Protein AF-0000000067836775 (afdb_homodimer)

Secondary structure (DSSP, 8-state):
-HHHHHHHHHHHHHHHHHHHHHS-HHHHTTHHHHHHHHHHHHHHHHHHHHHTT---HHHHHHHHHHHHHHHHHHHHHHHHTTSS-HHHHHHHHHHHHHHHHHHHHHHHSSS-GGGS--SHHHHHHHH-HHHHHHHHHHHHHHHHHHHHHHHHHHHTHHHHHHHHHHHHHHHHHHHHHHHHHHHHHHHHHHHHHHH-GGGG----------------HHHHHHHHHHHHGGG--/-HHHHHHHHHHHHHHHHHHHHHS-HHHHTTHHHHHHHHHHHHHHHHHHHHHTT---HHHHHHHHHHHHHHHHHHHHHHHHTTSS-HHHHHHHHHHHHHHHHHHHHHHHSSS-GGGS--SHHHHHHHH-HHHHHHHHHHHHHHHHHHHHHHHHHHHTHHHHHHHHHHHHHHHHHHHHHHHHHHHHHHHHHHHHHHH-GGGG----------------THHHHHHHHHHHGGG--

Structure (mmCIF, N/CA/C/O backbone):
data_AF-0000000067836775-model_v1
#
loop_
_entity.id
_entity.type
_entity.pdbx_description
1 polymer 'CDP-alcohol phosphatidyltransferase family protein'
#
loop_
_atom_site.group_PDB
_atom_site.id
_atom_site.type_symbol
_atom_site.label_atom_id
_atom_site.label_alt_id
_atom_site.label_comp_id
_atom_site.label_asym_id
_atom_site.label_entity_id
_atom_site.label_seq_id
_atom_site.pdbx_PDB_ins_code
_atom_site.Cartn_x
_atom_site.Cartn_y
_atom_site.Cartn_z
_atom_site.occupancy
_atom_site.B_iso_or_equiv
_atom_site.auth_seq_id
_atom_site.auth_comp_id
_atom_site.auth_asym_id
_atom_site.auth_atom_id
_atom_site.pdbx_PDB_model_num
ATOM 1 N N . MET A 1 1 ? 19.297 18 -7.945 1 62.41 1 MET A N 1
ATOM 2 C CA . MET A 1 1 ? 20.031 16.734 -7.93 1 62.41 1 MET A CA 1
ATOM 3 C C . MET A 1 1 ? 19.297 15.703 -7.078 1 62.41 1 MET A C 1
ATOM 5 O O . MET A 1 1 ? 19.078 14.57 -7.523 1 62.41 1 MET A O 1
ATOM 9 N N . ALA A 1 2 ? 18.875 16.156 -5.902 1 67 2 ALA A N 1
ATOM 10 C CA . ALA A 1 2 ? 18.188 15.219 -5.016 1 67 2 ALA A CA 1
ATOM 11 C C . ALA A 1 2 ? 16.938 14.672 -5.672 1 67 2 ALA A C 1
ATOM 13 O O . ALA A 1 2 ? 16.656 13.469 -5.582 1 67 2 ALA A O 1
ATOM 14 N N . ASN A 1 3 ? 16.312 15.414 -6.473 1 79.56 3 ASN A N 1
ATOM 15 C CA . ASN A 1 3 ? 15.086 14.992 -7.156 1 79.56 3 ASN A CA 1
ATOM 16 C C . ASN A 1 3 ? 15.383 13.977 -8.25 1 79.56 3 ASN A C 1
ATOM 18 O O . ASN A 1 3 ? 14.602 13.047 -8.469 1 79.56 3 ASN A O 1
ATOM 22 N N . LEU A 1 4 ? 16.531 14.156 -8.789 1 80.88 4 LEU A N 1
ATOM 23 C CA . LEU A 1 4 ? 16.906 13.25 -9.859 1 80.88 4 LEU A CA 1
ATOM 24 C C . LEU A 1 4 ? 17.25 11.867 -9.312 1 80.88 4 LEU A C 1
ATOM 26 O O . LEU A 1 4 ? 16.938 10.852 -9.938 1 80.88 4 LEU A O 1
ATOM 30 N N . ILE A 1 5 ? 17.828 11.875 -8.172 1 83.56 5 ILE A N 1
ATOM 31 C CA . ILE A 1 5 ? 18.188 10.609 -7.543 1 83.56 5 ILE A CA 1
ATOM 32 C C . ILE A 1 5 ? 16.922 9.852 -7.148 1 83.56 5 ILE A C 1
ATOM 34 O O . ILE A 1 5 ? 16.844 8.641 -7.34 1 83.56 5 ILE A O 1
ATOM 38 N N . THR A 1 6 ? 16.016 10.562 -6.652 1 86.38 6 THR A N 1
ATOM 39 C CA . THR A 1 6 ? 14.742 9.969 -6.258 1 86.38 6 THR A CA 1
ATOM 40 C C . THR A 1 6 ? 14.008 9.406 -7.473 1 86.38 6 THR A C 1
ATOM 42 O O . THR A 1 6 ? 13.477 8.297 -7.426 1 86.38 6 THR A O 1
ATOM 45 N N . LEU A 1 7 ? 14.078 10.133 -8.492 1 87.31 7 LEU A N 1
ATOM 46 C CA . LEU A 1 7 ? 13.445 9.672 -9.727 1 87.31 7 LEU A CA 1
ATOM 47 C C . LEU A 1 7 ? 14.164 8.445 -10.281 1 87.31 7 LEU A C 1
ATOM 49 O O . LEU A 1 7 ? 13.523 7.52 -10.789 1 87.31 7 LEU A O 1
ATOM 53 N N . ALA A 1 8 ? 15.398 8.461 -10.227 1 90.5 8 ALA A N 1
ATOM 54 C CA . ALA A 1 8 ? 16.188 7.328 -10.688 1 90.5 8 ALA A CA 1
ATOM 55 C C . ALA A 1 8 ? 15.844 6.066 -9.906 1 90.5 8 ALA A C 1
ATOM 57 O O . ALA A 1 8 ? 15.695 4.988 -10.484 1 90.5 8 ALA A O 1
ATOM 58 N N . ARG A 1 9 ? 15.68 6.262 -8.648 1 90.94 9 ARG A N 1
ATOM 59 C CA . ARG A 1 9 ? 15.32 5.137 -7.797 1 90.94 9 ARG A CA 1
ATOM 60 C C . ARG A 1 9 ? 13.969 4.551 -8.195 1 90.94 9 ARG A C 1
ATOM 62 O O . ARG A 1 9 ? 13.797 3.33 -8.227 1 90.94 9 ARG A O 1
ATOM 69 N N . PHE A 1 10 ? 13.156 5.422 -8.484 1 91.81 10 PHE A N 1
ATOM 70 C CA . PHE A 1 10 ? 11.82 4.996 -8.875 1 91.81 10 PHE A CA 1
ATOM 71 C C . PHE A 1 10 ? 11.859 4.223 -10.188 1 91.81 10 PHE A C 1
ATOM 73 O O . PHE A 1 10 ? 11.227 3.172 -10.32 1 91.81 10 PHE A O 1
ATOM 80 N N . CYS A 1 11 ? 12.609 4.656 -11.125 1 93.38 11 CYS A N 1
ATOM 81 C CA . CYS A 1 11 ? 12.773 3.988 -12.414 1 93.38 11 CYS A CA 1
ATOM 82 C C . CYS A 1 11 ? 13.492 2.654 -12.25 1 93.38 11 CYS A C 1
ATOM 84 O O . CYS A 1 11 ? 13.117 1.66 -12.875 1 93.38 11 CYS A O 1
ATOM 86 N N . LEU A 1 12 ? 14.5 2.645 -11.453 1 94.69 12 LEU A N 1
ATOM 87 C CA . LEU A 1 12 ? 15.258 1.425 -11.203 1 94.69 12 LEU A CA 1
ATOM 88 C C . LEU A 1 12 ? 14.375 0.355 -10.57 1 94.69 12 LEU A C 1
ATOM 90 O O . LEU A 1 12 ? 14.57 -0.838 -10.812 1 94.69 12 LEU A O 1
ATOM 94 N N . LEU A 1 13 ? 13.414 0.81 -9.758 1 94.44 13 LEU A N 1
ATOM 95 C CA . LEU A 1 13 ? 12.469 -0.129 -9.164 1 94.44 13 LEU A CA 1
ATOM 96 C C . LEU A 1 13 ? 11.727 -0.91 -10.242 1 94.44 13 LEU A C 1
ATOM 98 O O . LEU A 1 13 ? 11.641 -2.137 -10.172 1 94.44 13 LEU A O 1
ATOM 102 N N . PHE A 1 14 ? 11.219 -0.276 -11.25 1 94.31 14 PHE A N 1
ATOM 103 C CA . PHE A 1 14 ? 10.453 -0.933 -12.305 1 94.31 14 PHE A CA 1
ATOM 104 C C . PHE A 1 14 ? 11.359 -1.802 -13.164 1 94.31 14 PHE A C 1
ATOM 106 O O . PHE A 1 14 ? 10.938 -2.84 -13.672 1 94.31 14 PHE A O 1
ATOM 113 N N . LEU A 1 15 ? 12.602 -1.351 -13.289 1 94.12 15 LEU A N 1
ATOM 114 C CA . LEU A 1 15 ? 13.578 -2.207 -13.953 1 94.12 15 LEU A CA 1
ATOM 115 C C . LEU A 1 15 ? 13.789 -3.5 -13.172 1 94.12 15 LEU A C 1
ATOM 117 O O . LEU A 1 15 ? 13.789 -4.59 -13.758 1 94.12 15 LEU A O 1
ATOM 121 N N . LEU A 1 16 ? 13.969 -3.348 -11.953 1 95.5 16 LEU A N 1
ATOM 122 C CA . LEU A 1 16 ? 14.141 -4.512 -11.086 1 95.5 16 LEU A CA 1
ATOM 123 C C . LEU A 1 16 ? 12.953 -5.453 -11.195 1 95.5 16 LEU A C 1
ATOM 125 O O . LEU A 1 16 ? 13.125 -6.672 -11.273 1 95.5 16 LEU A O 1
ATOM 129 N N . ILE A 1 17 ? 11.789 -4.898 -11.211 1 94.31 17 ILE A N 1
ATOM 130 C CA . ILE A 1 17 ? 10.562 -5.684 -11.312 1 94.31 17 ILE A CA 1
ATOM 131 C C . ILE A 1 17 ? 10.547 -6.441 -12.641 1 94.31 17 ILE A C 1
ATOM 133 O O . ILE A 1 17 ? 10.258 -7.641 -12.672 1 94.31 17 ILE A O 1
ATOM 137 N N . GLY A 1 18 ? 10.836 -5.766 -13.695 1 94.06 18 GLY A N 1
ATOM 138 C CA . GLY A 1 18 ? 10.898 -6.418 -15 1 94.06 18 GLY A CA 1
ATOM 139 C C . GLY A 1 18 ? 11.891 -7.562 -15.039 1 94.06 18 GLY A C 1
ATOM 140 O O . GLY A 1 18 ? 11.594 -8.625 -15.594 1 94.06 18 GLY A O 1
ATOM 141 N N . MET A 1 19 ? 13 -7.336 -14.43 1 94.38 19 MET A N 1
ATOM 142 C CA . MET A 1 19 ? 14.031 -8.367 -14.398 1 94.38 19 MET A CA 1
ATOM 143 C C . MET A 1 19 ? 13.609 -9.539 -13.531 1 94.38 19 MET A C 1
ATOM 145 O O . MET A 1 19 ? 13.797 -10.695 -13.906 1 94.38 19 MET A O 1
ATOM 149 N N . ALA A 1 20 ? 13.047 -9.281 -12.477 1 93.31 20 ALA A N 1
ATOM 150 C CA . ALA A 1 20 ? 12.648 -10.328 -11.539 1 93.31 20 ALA A CA 1
ATOM 151 C C . ALA A 1 20 ? 11.578 -11.227 -12.141 1 93.31 20 ALA A C 1
ATOM 153 O O . ALA A 1 20 ? 11.531 -12.43 -11.852 1 93.31 20 ALA A O 1
ATOM 154 N N . TYR A 1 21 ? 10.734 -10.672 -12.961 1 92.94 21 TYR A N 1
ATOM 155 C CA . TYR A 1 21 ? 9.641 -11.445 -13.539 1 92.94 21 TYR A CA 1
ATOM 156 C C . TYR A 1 21 ? 10.086 -12.164 -14.805 1 92.94 21 TYR A C 1
ATOM 158 O O . TYR A 1 21 ? 9.68 -13.305 -15.055 1 92.94 21 TYR A O 1
ATOM 166 N N . ARG A 1 22 ? 10.875 -11.57 -15.648 1 91.31 22 ARG A N 1
ATOM 167 C CA . ARG A 1 22 ? 10.984 -12.07 -17.016 1 91.31 22 ARG A CA 1
ATOM 168 C C . ARG A 1 22 ? 12.438 -12.414 -17.359 1 91.31 22 ARG A C 1
ATOM 170 O O . ARG A 1 22 ? 12.695 -13.18 -18.297 1 91.31 22 ARG A O 1
ATOM 177 N N . ALA A 1 23 ? 13.359 -11.875 -16.672 1 89.94 23 ALA A N 1
ATOM 178 C CA . ALA A 1 23 ? 14.758 -12.07 -17.047 1 89.94 23 ALA A CA 1
ATOM 179 C C . ALA A 1 23 ? 15.188 -13.516 -16.812 1 89.94 23 ALA A C 1
ATOM 181 O O . ALA A 1 23 ? 14.664 -14.188 -15.922 1 89.94 23 ALA A O 1
ATOM 182 N N . PRO A 1 24 ? 16.047 -13.961 -17.75 1 91.38 24 PRO A N 1
ATOM 183 C CA . PRO A 1 24 ? 16.594 -15.305 -17.516 1 91.38 24 PRO A CA 1
ATOM 184 C C . PRO A 1 24 ? 17.375 -15.391 -16.203 1 91.38 24 PRO A C 1
ATOM 186 O O . PRO A 1 24 ? 17.797 -14.367 -15.664 1 91.38 24 PRO A O 1
ATOM 189 N N . ALA A 1 25 ? 17.625 -16.531 -15.75 1 89.12 25 ALA A N 1
ATOM 190 C CA . ALA A 1 25 ? 18.156 -16.812 -14.422 1 89.12 25 ALA A CA 1
ATOM 191 C C . ALA A 1 25 ? 19.516 -16.141 -14.227 1 89.12 25 ALA A C 1
ATOM 193 O O . ALA A 1 25 ? 19.766 -15.531 -13.195 1 89.12 25 ALA A O 1
ATOM 194 N N . PRO A 1 26 ? 20.469 -16.219 -15.195 1 89.19 26 PRO A N 1
ATOM 195 C CA . PRO A 1 26 ? 21.766 -15.594 -14.961 1 89.19 26 PRO A CA 1
ATOM 196 C C . PRO A 1 26 ? 21.672 -14.078 -14.773 1 89.19 26 PRO A C 1
ATOM 198 O O . PRO A 1 26 ? 22.438 -13.5 -13.992 1 89.19 26 PRO A O 1
ATOM 201 N N . TRP A 1 27 ? 20.703 -13.461 -15.469 1 90.5 27 TRP A N 1
ATOM 202 C CA . TRP A 1 27 ? 20.516 -12.023 -15.352 1 90.5 27 TRP A CA 1
ATOM 203 C C . TRP A 1 27 ? 19.844 -11.664 -14.031 1 90.5 27 TRP A C 1
ATOM 205 O O . TRP A 1 27 ? 20 -10.547 -13.531 1 90.5 27 TRP A O 1
ATOM 215 N N . GLN A 1 28 ? 19.156 -12.602 -13.508 1 92.94 28 GLN A N 1
ATOM 216 C CA . GLN A 1 28 ? 18.453 -12.352 -12.258 1 92.94 28 GLN A CA 1
ATOM 217 C C . GLN A 1 28 ? 19.422 -12.273 -11.086 1 92.94 28 GLN A C 1
ATOM 219 O O . GLN A 1 28 ? 19.062 -11.812 -10 1 92.94 28 GLN A O 1
ATOM 224 N N . LEU A 1 29 ? 20.672 -12.656 -11.305 1 91.31 29 LEU A N 1
ATOM 225 C CA . LEU A 1 29 ? 21.703 -12.523 -10.266 1 91.31 29 LEU A CA 1
ATOM 226 C C . LEU A 1 29 ? 21.984 -11.055 -9.969 1 91.31 29 LEU A C 1
ATOM 228 O O . LEU A 1 29 ? 22.484 -10.719 -8.891 1 91.31 29 LEU A O 1
ATOM 232 N N . LEU A 1 30 ? 21.594 -10.219 -10.898 1 93.31 30 LEU A N 1
ATOM 233 C CA . LEU A 1 30 ? 21.828 -8.789 -10.742 1 93.31 30 LEU A CA 1
ATOM 234 C C . LEU A 1 30 ? 20.734 -8.141 -9.906 1 93.31 30 LEU A C 1
ATOM 236 O O . LEU A 1 30 ? 20.859 -6.984 -9.492 1 93.31 30 LEU A O 1
ATOM 240 N N . ASP A 1 31 ? 19.703 -8.906 -9.633 1 95.06 31 ASP A N 1
ATOM 241 C CA . ASP A 1 31 ? 18.562 -8.352 -8.898 1 95.06 31 ASP A CA 1
ATOM 242 C C . ASP A 1 31 ? 18.969 -7.992 -7.469 1 95.06 31 ASP A C 1
ATOM 244 O O . ASP A 1 31 ? 18.562 -6.949 -6.949 1 95.06 31 ASP A O 1
ATOM 248 N N . ALA A 1 32 ? 19.781 -8.875 -6.883 1 94.62 32 ALA A N 1
ATOM 249 C CA . ALA A 1 32 ? 20.203 -8.641 -5.5 1 94.62 32 ALA A CA 1
ATOM 250 C C . ALA A 1 32 ? 21.047 -7.375 -5.391 1 94.62 32 ALA A C 1
ATOM 252 O O . ALA A 1 32 ? 20.734 -6.469 -4.617 1 94.62 32 ALA A O 1
ATOM 253 N N . PRO A 1 33 ? 22.094 -7.238 -6.191 1 95.25 33 PRO A N 1
ATOM 254 C CA . PRO A 1 33 ? 22.859 -5.992 -6.121 1 95.25 33 PRO A CA 1
ATOM 255 C C . PRO A 1 33 ? 22.047 -4.77 -6.531 1 95.25 33 PRO A C 1
ATOM 257 O O . PRO A 1 33 ? 22.266 -3.674 -6.012 1 95.25 33 PRO A O 1
ATOM 260 N N . LEU A 1 34 ? 21.156 -4.941 -7.414 1 95.44 34 LEU A N 1
ATOM 261 C CA . LEU A 1 34 ? 20.328 -3.83 -7.887 1 95.44 34 LEU A CA 1
ATOM 262 C C . LEU A 1 34 ? 19.438 -3.307 -6.773 1 95.44 34 LEU A C 1
ATOM 264 O O . LEU A 1 34 ? 19.281 -2.094 -6.609 1 95.44 34 LEU A O 1
ATOM 268 N N . VAL A 1 35 ? 18.844 -4.191 -6.07 1 95.69 35 VAL A N 1
ATOM 269 C CA . VAL A 1 35 ? 17.953 -3.752 -4.992 1 95.69 35 VAL A CA 1
ATOM 270 C C . VAL A 1 35 ? 18.781 -3.045 -3.914 1 95.69 35 VAL A C 1
ATOM 272 O O . VAL A 1 35 ? 18.312 -2.062 -3.324 1 95.69 35 VAL A O 1
ATOM 275 N N . ILE A 1 36 ? 19.969 -3.541 -3.582 1 94.75 36 ILE A N 1
ATOM 276 C CA . ILE A 1 36 ? 20.859 -2.883 -2.629 1 94.75 36 ILE A CA 1
ATOM 277 C C . ILE A 1 36 ? 21.203 -1.478 -3.121 1 94.75 36 ILE A C 1
ATOM 279 O O . ILE A 1 36 ? 21.219 -0.526 -2.336 1 94.75 36 ILE A O 1
ATOM 283 N N . PHE A 1 37 ? 21.469 -1.4 -4.383 1 94.31 37 PHE A N 1
ATOM 284 C CA . PHE A 1 37 ? 21.781 -0.117 -4.996 1 94.31 37 PHE A CA 1
ATOM 285 C C . PHE A 1 37 ? 20.609 0.847 -4.879 1 94.31 37 PHE A C 1
ATOM 287 O O . PHE A 1 37 ? 20.781 2.016 -4.531 1 94.31 37 PHE A O 1
ATOM 294 N N . ILE A 1 38 ? 19.422 0.393 -5.16 1 92.69 38 ILE A N 1
ATOM 295 C CA . ILE A 1 38 ? 18.219 1.203 -5.09 1 92.69 38 ILE A CA 1
ATOM 296 C C . ILE A 1 38 ? 18.047 1.742 -3.674 1 92.69 38 ILE A C 1
ATOM 298 O O . ILE A 1 38 ? 17.766 2.932 -3.484 1 92.69 38 ILE A O 1
ATOM 302 N N . ILE A 1 39 ? 18.234 0.908 -2.664 1 89.88 39 ILE A N 1
ATOM 303 C CA . ILE A 1 39 ? 18.047 1.298 -1.271 1 89.88 39 ILE A CA 1
ATOM 304 C C . ILE A 1 39 ? 19.188 2.213 -0.83 1 89.88 39 ILE A C 1
ATOM 306 O O . ILE A 1 39 ? 18.969 3.158 -0.067 1 89.88 39 ILE A O 1
ATOM 310 N N . ALA A 1 40 ? 20.375 1.963 -1.271 1 87.75 40 ALA A N 1
ATOM 311 C CA . ALA A 1 40 ? 21.547 2.787 -0.947 1 87.75 40 ALA A CA 1
ATOM 312 C C . ALA A 1 40 ? 21.375 4.199 -1.498 1 87.75 40 ALA A C 1
ATOM 314 O O . ALA A 1 40 ? 21.844 5.168 -0.889 1 87.75 40 ALA A O 1
ATOM 315 N N . LEU A 1 41 ? 20.75 4.336 -2.65 1 85.19 41 LEU A N 1
ATOM 316 C CA . LEU A 1 41 ? 20.516 5.641 -3.254 1 85.19 41 LEU A CA 1
ATOM 317 C C . LEU A 1 41 ? 19.672 6.516 -2.33 1 85.19 41 LEU A C 1
ATOM 319 O O . LEU A 1 41 ? 19.797 7.742 -2.354 1 85.19 41 LEU A O 1
ATOM 323 N N . ASP A 1 42 ? 18.797 5.906 -1.613 1 82 42 ASP A N 1
ATOM 324 C CA . ASP A 1 42 ? 17.984 6.648 -0.657 1 82 42 ASP A CA 1
ATOM 325 C C . ASP A 1 42 ? 18.844 7.258 0.445 1 82 42 ASP A C 1
ATOM 327 O O . ASP A 1 42 ? 18.625 8.398 0.857 1 82 42 ASP A O 1
ATOM 331 N N . GLY A 1 43 ? 19.797 6.504 1.003 1 74.62 43 GLY A N 1
ATOM 332 C CA . GLY A 1 43 ? 20.703 7.02 2.01 1 74.62 43 GLY A CA 1
ATOM 333 C C . GLY A 1 43 ? 21.594 8.133 1.492 1 74.62 43 GLY A C 1
ATOM 334 O O . GLY A 1 43 ? 21.922 9.07 2.229 1 74.62 43 GLY A O 1
ATOM 335 N N . LEU A 1 44 ? 21.859 8.07 0.263 1 67.31 44 LEU A N 1
ATOM 336 C CA . LEU A 1 44 ? 22.734 9.055 -0.361 1 67.31 44 LEU A CA 1
ATOM 337 C C . LEU A 1 44 ? 22.016 10.383 -0.567 1 67.31 44 LEU A C 1
ATOM 339 O O . LEU A 1 44 ? 22.609 11.445 -0.374 1 67.31 44 LEU A O 1
ATOM 343 N N . ASP A 1 45 ? 20.797 10.203 -0.976 1 62.34 45 ASP A N 1
ATOM 344 C CA . ASP A 1 45 ? 20.047 11.43 -1.261 1 62.34 45 ASP A CA 1
ATOM 345 C C . ASP A 1 45 ? 19.844 12.25 0.008 1 62.34 45 ASP A C 1
ATOM 347 O O . ASP A 1 45 ? 19.922 13.484 -0.026 1 62.34 45 ASP A O 1
ATOM 351 N N . GLY A 1 46 ? 19.516 11.57 1.131 1 59.06 46 GLY A N 1
ATOM 352 C CA . GLY A 1 46 ? 19.438 12.297 2.387 1 59.06 46 GLY A CA 1
ATOM 353 C C . GLY A 1 46 ? 20.734 13 2.75 1 59.06 46 GLY A C 1
ATOM 354 O O . GLY A 1 46 ? 20.719 14.156 3.182 1 59.06 46 GLY A O 1
ATOM 355 N N . TYR A 1 47 ? 21.719 12.336 2.475 1 55.38 47 TYR A N 1
ATOM 356 C CA . TYR A 1 47 ? 23.047 12.883 2.777 1 55.38 47 TYR A CA 1
ATOM 357 C C . TYR A 1 47 ? 23.375 14.055 1.862 1 55.38 47 TYR A C 1
ATOM 359 O O . TYR A 1 47 ? 23.859 15.094 2.32 1 55.38 47 TYR A O 1
ATOM 367 N N . VAL A 1 48 ? 23.141 13.898 0.633 1 54.59 48 VAL A N 1
ATOM 368 C CA . VAL A 1 48 ? 23.469 14.922 -0.358 1 54.59 48 VAL A CA 1
ATOM 369 C C . VAL A 1 48 ? 22.578 16.141 -0.141 1 54.59 48 VAL A C 1
ATOM 371 O O . VAL A 1 48 ? 23.047 17.281 -0.251 1 54.59 48 VAL A O 1
ATOM 374 N N . ALA A 1 49 ? 21.328 15.93 0.153 1 57.66 49 ALA A N 1
ATOM 375 C CA . ALA A 1 49 ? 20.422 17.047 0.396 1 57.66 49 ALA A CA 1
ATOM 376 C C . ALA A 1 49 ? 20.844 17.844 1.626 1 57.66 49 ALA A C 1
ATOM 378 O O . ALA A 1 49 ? 20.766 19.078 1.631 1 57.66 49 ALA A O 1
ATOM 379 N N . ARG A 1 50 ? 21.266 17.141 2.643 1 56.75 50 ARG A N 1
ATOM 380 C CA . ARG A 1 50 ? 21.719 17.797 3.871 1 56.75 50 ARG A CA 1
ATOM 381 C C . ARG A 1 50 ? 23.016 18.562 3.643 1 56.75 50 ARG A C 1
ATOM 383 O O . ARG A 1 50 ? 23.188 19.656 4.176 1 56.75 50 ARG A O 1
ATOM 390 N N . ARG A 1 51 ? 23.703 18.016 2.898 1 55.66 51 ARG A N 1
ATOM 391 C CA . ARG A 1 51 ? 25.016 18.641 2.676 1 55.66 51 ARG A CA 1
ATOM 392 C C . ARG A 1 51 ? 24.891 19.859 1.764 1 55.66 51 ARG A C 1
ATOM 394 O O . ARG A 1 51 ? 25.625 20.844 1.939 1 55.66 51 ARG A O 1
ATOM 401 N N . ARG A 1 52 ? 24.078 19.719 0.834 1 57.09 52 ARG A N 1
ATOM 402 C CA . ARG A 1 52 ? 24 20.828 -0.115 1 57.09 52 ARG A CA 1
ATOM 403 C C . ARG A 1 52 ? 22.953 21.844 0.331 1 57.09 52 ARG A C 1
ATOM 405 O O . ARG A 1 52 ? 22.719 22.844 -0.356 1 57.09 52 ARG A O 1
ATOM 412 N N . GLY A 1 53 ? 22.531 21.734 1.498 1 55.88 53 GLY A N 1
ATOM 413 C CA . GLY A 1 53 ? 21.562 22.688 2.021 1 55.88 53 GLY A CA 1
ATOM 414 C C . GLY A 1 53 ? 20.328 22.812 1.152 1 55.88 53 GLY A C 1
ATOM 415 O O . GLY A 1 53 ? 19.641 23.828 1.188 1 55.88 53 GLY A O 1
ATOM 416 N N . GLU A 1 54 ? 20.297 22.109 0.119 1 55.44 54 GLU A N 1
ATOM 417 C CA . GLU A 1 54 ? 19.234 22.25 -0.887 1 55.44 54 GLU A CA 1
ATOM 418 C C . GLU A 1 54 ? 18.031 21.375 -0.543 1 55.44 54 GLU A C 1
ATOM 420 O O . GLU A 1 54 ? 17.406 20.781 -1.431 1 55.44 54 GLU A O 1
ATOM 425 N N . THR A 1 55 ? 17.797 21.281 0.701 1 61.22 55 THR A N 1
ATOM 426 C CA . THR A 1 55 ? 16.625 20.438 0.976 1 61.22 55 THR A CA 1
ATOM 427 C C . THR A 1 55 ? 15.336 21.188 0.638 1 61.22 55 THR A C 1
ATOM 429 O O . THR A 1 55 ? 15 22.172 1.287 1 61.22 55 THR A O 1
ATOM 432 N N . SER A 1 56 ? 14.945 21.078 -0.664 1 71 56 SER A N 1
ATOM 433 C CA . SER A 1 56 ? 13.648 21.656 -1.012 1 71 56 SER A CA 1
ATOM 434 C C . SER A 1 56 ? 12.508 20.859 -0.397 1 71 56 SER A C 1
ATOM 436 O O . SER A 1 56 ? 12.656 19.656 -0.122 1 71 56 SER A O 1
ATOM 438 N N . VAL A 1 57 ? 11.648 21.562 0.047 1 71.94 57 VAL A N 1
ATOM 439 C CA . VAL A 1 57 ? 10.445 20.938 0.603 1 71.94 57 VAL A CA 1
ATOM 440 C C . VAL A 1 57 ? 9.867 19.953 -0.396 1 71.94 57 VAL A C 1
ATOM 442 O O . VAL A 1 57 ? 9.461 18.844 -0.019 1 71.94 57 VAL A O 1
ATOM 445 N N . PHE A 1 58 ? 9.969 20.266 -1.614 1 79.44 58 PHE A N 1
ATOM 446 C CA . PHE A 1 58 ? 9.484 19.375 -2.664 1 79.44 58 PHE A CA 1
ATOM 447 C C . PHE A 1 58 ? 10.25 18.062 -2.654 1 79.44 58 PHE A C 1
ATOM 449 O O . PHE A 1 58 ? 9.641 16.984 -2.697 1 79.44 58 PHE A O 1
ATOM 456 N N . GLY A 1 59 ? 11.469 18.25 -2.639 1 78.56 59 GLY A N 1
ATOM 457 C CA . GLY A 1 59 ? 12.312 17.078 -2.678 1 78.56 59 GLY A CA 1
ATOM 458 C C . GLY A 1 59 ? 12.086 16.141 -1.501 1 78.56 59 GLY A C 1
ATOM 459 O O . GLY A 1 59 ? 12.094 14.914 -1.66 1 78.56 59 GLY A 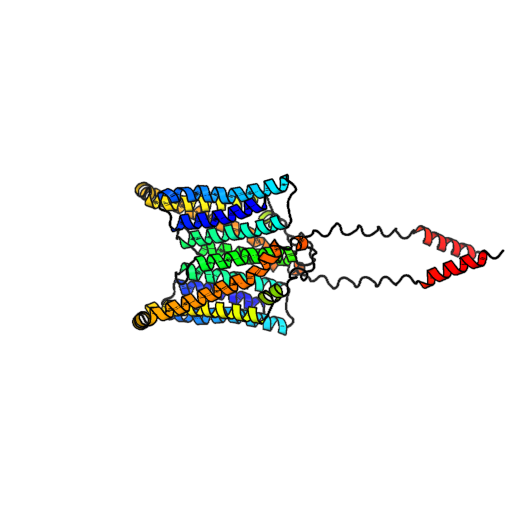O 1
ATOM 460 N N . SER A 1 60 ? 11.852 16.734 -0.47 1 80.25 60 SER A N 1
ATOM 461 C CA . SER A 1 60 ? 11.641 15.93 0.73 1 80.25 60 SER A CA 1
ATOM 462 C C . SER A 1 60 ? 10.336 15.141 0.65 1 80.25 60 SER A C 1
ATOM 464 O O . SER A 1 60 ? 10.289 13.969 1.022 1 80.25 60 SER A O 1
ATOM 466 N N . ILE A 1 61 ? 9.383 15.789 0.198 1 82.62 61 ILE A N 1
ATOM 467 C CA . ILE A 1 61 ? 8.086 15.141 0.067 1 82.62 61 ILE A CA 1
ATOM 468 C C . ILE A 1 61 ? 8.156 14.047 -1 1 82.62 61 ILE A C 1
ATOM 470 O O . ILE A 1 61 ? 7.625 12.953 -0.814 1 82.62 61 ILE A O 1
ATOM 474 N N . PHE A 1 62 ? 8.797 14.398 -2.055 1 85.44 62 PHE A N 1
ATOM 475 C CA . PHE A 1 62 ? 8.969 13.453 -3.15 1 85.44 62 PHE A CA 1
ATOM 476 C C . PHE A 1 62 ? 9.758 12.234 -2.688 1 85.44 62 PHE A C 1
ATOM 478 O O . PHE A 1 62 ? 9.422 11.102 -3.057 1 85.44 62 PHE A O 1
ATOM 485 N N . ASP A 1 63 ? 10.664 12.5 -1.903 1 85.5 63 ASP A N 1
ATOM 486 C CA . ASP A 1 63 ? 11.492 11.43 -1.363 1 85.5 63 ASP A CA 1
ATOM 487 C C . ASP A 1 63 ? 10.664 10.484 -0.495 1 85.5 63 ASP A C 1
ATOM 489 O O . ASP A 1 63 ? 10.742 9.258 -0.649 1 85.5 63 ASP A O 1
ATOM 493 N N . ILE A 1 64 ? 9.859 10.984 0.277 1 84.62 64 ILE A N 1
ATOM 494 C CA . ILE A 1 64 ? 9.023 10.188 1.174 1 84.62 64 ILE A CA 1
ATOM 495 C C . ILE A 1 64 ? 8.031 9.359 0.36 1 84.62 64 ILE A C 1
ATOM 497 O O . ILE A 1 64 ? 7.832 8.172 0.636 1 84.62 64 ILE A O 1
ATOM 501 N N . ALA A 1 65 ? 7.469 9.961 -0.593 1 88.56 65 ALA A N 1
ATOM 502 C CA . ALA A 1 65 ? 6.488 9.297 -1.443 1 88.56 65 ALA A CA 1
ATOM 503 C C . ALA A 1 65 ? 7.109 8.102 -2.164 1 88.56 65 ALA A C 1
ATOM 505 O O . ALA A 1 65 ? 6.539 7.012 -2.18 1 88.56 65 ALA A O 1
ATOM 506 N N . VAL A 1 66 ? 8.242 8.336 -2.738 1 89.94 66 VAL A N 1
ATOM 507 C CA . VAL A 1 66 ? 8.914 7.297 -3.514 1 89.94 66 VAL A CA 1
ATOM 508 C C . VAL A 1 66 ? 9.398 6.191 -2.582 1 89.94 66 VAL A C 1
ATOM 510 O O . VAL A 1 66 ? 9.328 5.008 -2.924 1 89.94 66 VAL A O 1
ATOM 513 N N . ASP A 1 67 ? 9.852 6.59 -1.424 1 88.75 67 ASP A N 1
ATOM 514 C CA . ASP A 1 67 ? 10.305 5.602 -0.451 1 88.75 67 ASP A CA 1
ATOM 515 C C . ASP A 1 67 ? 9.172 4.652 -0.066 1 88.75 67 ASP A C 1
ATOM 517 O O . ASP A 1 67 ? 9.367 3.436 -0.01 1 88.75 67 ASP A O 1
ATOM 521 N N . ARG A 1 68 ? 8.078 5.195 0.079 1 89.5 68 ARG A N 1
ATOM 522 C CA . ARG A 1 68 ? 6.918 4.391 0.448 1 89.5 68 ARG A CA 1
ATOM 523 C C . ARG A 1 68 ? 6.496 3.479 -0.701 1 89.5 68 ARG A C 1
ATOM 525 O O . ARG A 1 68 ? 6.164 2.312 -0.485 1 89.5 68 ARG A O 1
ATOM 532 N N . ALA A 1 69 ? 6.488 3.994 -1.812 1 92.31 69 ALA A N 1
ATOM 533 C CA . ALA A 1 69 ? 6.121 3.213 -2.988 1 92.31 69 ALA A CA 1
ATOM 534 C C . ALA A 1 69 ? 7.09 2.055 -3.203 1 92.31 69 ALA A C 1
ATOM 536 O O . ALA A 1 69 ? 6.668 0.917 -3.432 1 92.31 69 ALA A O 1
ATOM 537 N N . VAL A 1 70 ? 8.367 2.383 -3.115 1 93 70 VAL A N 1
ATOM 538 C CA . VAL A 1 70 ? 9.406 1.386 -3.373 1 93 70 VAL A CA 1
ATOM 539 C C . VAL A 1 70 ? 9.281 0.242 -2.369 1 93 70 VAL A C 1
ATOM 541 O O . VAL A 1 70 ? 9.273 -0.931 -2.752 1 93 70 VAL A O 1
ATOM 544 N N . GLU A 1 71 ? 9.125 0.596 -1.189 1 92.19 71 GLU A N 1
ATOM 545 C CA . GLU A 1 71 ? 9.055 -0.42 -0.144 1 92.19 71 GLU A CA 1
ATOM 546 C C . GLU A 1 71 ? 7.832 -1.315 -0.328 1 92.19 71 GLU A C 1
ATOM 548 O O . GLU A 1 71 ? 7.949 -2.543 -0.322 1 92.19 71 GLU A O 1
ATOM 553 N N . ASN A 1 72 ? 6.695 -0.741 -0.473 1 94.25 72 ASN A N 1
ATOM 554 C CA . ASN A 1 72 ? 5.461 -1.508 -0.614 1 94.25 72 ASN A CA 1
ATOM 555 C C . ASN A 1 72 ? 5.488 -2.383 -1.864 1 94.25 72 ASN A C 1
ATOM 557 O O . ASN A 1 72 ? 5.102 -3.553 -1.816 1 94.25 72 ASN A O 1
ATOM 561 N N . VAL A 1 73 ? 5.93 -1.87 -2.943 1 95.88 73 VAL A N 1
ATOM 562 C CA . VAL A 1 73 ? 5.941 -2.588 -4.215 1 95.88 73 VAL A CA 1
ATOM 563 C C . VAL A 1 73 ? 6.887 -3.785 -4.121 1 95.88 73 VAL A C 1
ATOM 565 O O . VAL A 1 73 ? 6.582 -4.863 -4.637 1 95.88 73 VAL A O 1
ATOM 568 N N . LEU A 1 74 ? 7.992 -3.555 -3.463 1 96.19 74 LEU A N 1
ATOM 569 C CA . LEU A 1 74 ? 8.945 -4.652 -3.334 1 96.19 74 LEU A CA 1
ATOM 570 C C . LEU A 1 74 ? 8.336 -5.816 -2.566 1 96.19 74 LEU A C 1
ATOM 572 O O . LEU A 1 74 ? 8.438 -6.969 -2.992 1 96.19 74 LEU A O 1
ATOM 576 N N . TRP A 1 75 ? 7.664 -5.523 -1.465 1 96.75 75 TRP A N 1
ATOM 577 C CA . TRP A 1 75 ? 7.023 -6.582 -0.693 1 96.75 75 TRP A CA 1
ATOM 578 C C . TRP A 1 75 ? 5.957 -7.289 -1.521 1 96.75 75 TRP A C 1
ATOM 580 O O . TRP A 1 75 ? 5.852 -8.516 -1.491 1 96.75 75 TRP A O 1
ATOM 590 N N . ILE A 1 76 ? 5.219 -6.582 -2.299 1 96.81 76 ILE A N 1
ATOM 591 C CA . ILE A 1 76 ? 4.129 -7.117 -3.105 1 96.81 76 ILE A CA 1
ATOM 592 C C . ILE A 1 76 ? 4.691 -8.008 -4.211 1 96.81 76 ILE A C 1
ATOM 594 O O . ILE A 1 76 ? 4.207 -9.125 -4.43 1 96.81 76 ILE A O 1
ATOM 598 N N . VAL A 1 77 ? 5.703 -7.582 -4.875 1 95.88 77 VAL A N 1
ATOM 599 C CA . VAL A 1 77 ? 6.289 -8.305 -6 1 95.88 77 VAL A CA 1
ATOM 600 C C . VAL A 1 77 ? 6.922 -9.602 -5.512 1 95.88 77 VAL A C 1
ATOM 602 O O . VAL A 1 77 ? 6.754 -10.656 -6.129 1 95.88 77 VAL A O 1
ATOM 605 N N . LEU A 1 78 ? 7.629 -9.516 -4.387 1 95.62 78 LEU A N 1
ATOM 606 C CA . LEU A 1 78 ? 8.242 -10.727 -3.834 1 95.62 78 LEU A CA 1
ATOM 607 C C . LEU A 1 78 ? 7.176 -11.734 -3.428 1 95.62 78 LEU A C 1
ATOM 609 O O . LEU A 1 78 ? 7.371 -12.945 -3.574 1 95.62 78 LEU A O 1
ATOM 613 N N . GLY A 1 79 ? 6.09 -11.234 -2.92 1 95.19 79 GLY A N 1
ATOM 614 C CA . GLY A 1 79 ? 4.965 -12.102 -2.607 1 95.19 79 GLY A CA 1
ATOM 615 C C . GLY A 1 79 ? 4.344 -12.734 -3.836 1 95.19 79 GLY A C 1
ATOM 616 O O . GLY A 1 79 ? 4.016 -13.922 -3.83 1 95.19 79 GLY A O 1
ATOM 617 N N . ASP A 1 80 ? 4.211 -11.969 -4.812 1 94.19 80 ASP A N 1
ATOM 618 C CA . ASP A 1 80 ? 3.604 -12.438 -6.051 1 94.19 80 ASP A CA 1
ATOM 619 C C . ASP A 1 80 ? 4.469 -13.508 -6.715 1 94.19 80 ASP A C 1
ATOM 621 O O . ASP A 1 80 ? 3.951 -14.422 -7.355 1 94.19 80 ASP A O 1
ATOM 625 N N . LEU A 1 81 ? 5.742 -13.383 -6.629 1 92.94 81 LEU A N 1
ATOM 626 C CA . LEU A 1 81 ? 6.68 -14.336 -7.223 1 92.94 81 LEU A CA 1
ATOM 627 C C . LEU A 1 81 ? 6.766 -15.609 -6.391 1 92.94 81 LEU A C 1
ATOM 629 O O . LEU A 1 81 ? 7.426 -16.562 -6.785 1 92.94 81 LEU A O 1
ATOM 633 N N . GLY A 1 82 ? 6.105 -15.57 -5.199 1 91.94 82 GLY A N 1
ATOM 634 C CA . GLY A 1 82 ? 6.109 -16.75 -4.344 1 91.94 82 GLY A CA 1
ATOM 635 C C . GLY A 1 82 ? 7.367 -16.875 -3.512 1 91.94 82 GLY A C 1
ATOM 636 O O . GLY A 1 82 ? 7.621 -17.938 -2.922 1 91.94 82 GLY A O 1
ATOM 637 N N . LEU A 1 83 ? 8.195 -15.852 -3.482 1 91.25 83 LEU A N 1
ATOM 638 C CA . LEU A 1 83 ? 9.453 -15.898 -2.738 1 91.25 83 LEU A CA 1
ATOM 639 C C . LEU A 1 83 ? 9.203 -15.688 -1.247 1 91.25 83 LEU A C 1
ATOM 641 O O . LEU A 1 83 ? 9.984 -16.156 -0.413 1 91.25 83 LEU A O 1
ATOM 645 N N . ILE A 1 84 ? 8.156 -14.93 -0.963 1 94.06 84 ILE A N 1
ATOM 646 C CA . ILE A 1 84 ? 7.684 -14.75 0.406 1 94.06 84 ILE A CA 1
ATOM 647 C C . ILE A 1 84 ? 6.168 -14.93 0.458 1 94.06 84 ILE A C 1
ATOM 649 O O . ILE A 1 84 ? 5.484 -14.781 -0.557 1 94.06 84 ILE A O 1
ATOM 653 N N . PRO A 1 85 ? 5.703 -15.32 1.687 1 94.75 85 PRO A N 1
ATOM 654 C CA . PRO A 1 85 ? 4.242 -15.406 1.78 1 94.75 85 PRO A CA 1
ATOM 655 C C . PRO A 1 85 ? 3.559 -14.055 1.612 1 94.75 85 PRO A C 1
ATOM 657 O O . PRO A 1 85 ? 4.059 -13.039 2.109 1 94.75 85 PRO A O 1
ATOM 660 N N . MET A 1 86 ? 2.463 -14.055 0.952 1 94.81 86 MET A N 1
ATOM 661 C CA . MET A 1 86 ? 1.751 -12.828 0.615 1 94.81 86 MET A CA 1
ATOM 662 C C . MET A 1 86 ? 1.283 -12.109 1.874 1 94.81 86 MET A C 1
ATOM 664 O O . MET A 1 86 ? 1.133 -10.883 1.875 1 94.81 86 MET A O 1
ATOM 668 N N . TRP A 1 87 ? 1.05 -12.852 2.934 1 94.5 87 TRP A N 1
ATOM 669 C CA . TRP A 1 87 ? 0.566 -12.219 4.156 1 94.5 87 TRP A CA 1
ATOM 670 C C . TRP A 1 87 ? 1.58 -11.211 4.684 1 94.5 87 TRP A C 1
ATOM 672 O O . TRP 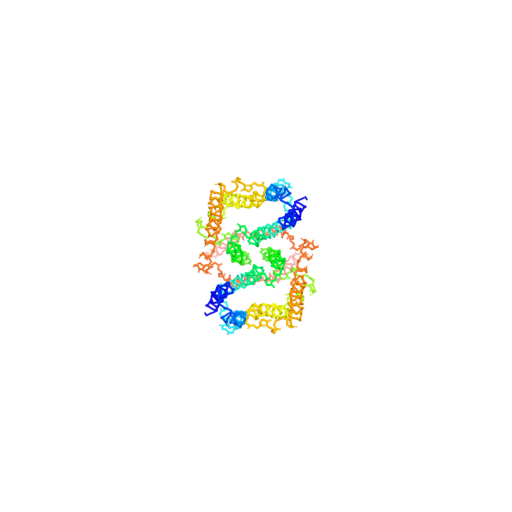A 1 87 ? 1.217 -10.266 5.391 1 94.5 87 TRP A O 1
ATOM 682 N N . VAL A 1 88 ? 2.867 -11.414 4.379 1 96.38 88 VAL A N 1
ATOM 683 C CA . VAL A 1 88 ? 3.906 -10.477 4.785 1 96.38 88 VAL A CA 1
ATOM 684 C C . VAL A 1 88 ? 3.668 -9.117 4.121 1 96.38 88 VAL A C 1
ATOM 686 O O . VAL A 1 88 ? 3.676 -8.086 4.793 1 96.38 88 VAL A O 1
ATOM 689 N N . ALA A 1 89 ? 3.459 -9.141 2.779 1 96 89 ALA A N 1
ATOM 690 C CA . ALA A 1 89 ? 3.162 -7.902 2.055 1 96 89 ALA A CA 1
ATOM 691 C C . ALA A 1 89 ? 1.922 -7.219 2.621 1 96 89 ALA A C 1
ATOM 693 O O . ALA A 1 89 ? 1.889 -5.996 2.756 1 96 89 ALA A O 1
ATOM 694 N N . ILE A 1 90 ? 0.916 -8 2.975 1 95.44 90 ILE A N 1
ATOM 695 C CA . ILE A 1 90 ? -0.337 -7.473 3.506 1 95.44 90 ILE A CA 1
ATOM 696 C C . ILE A 1 90 ? -0.08 -6.777 4.84 1 95.44 90 ILE A C 1
ATOM 698 O O . ILE A 1 90 ? -0.605 -5.691 5.094 1 95.44 90 ILE A O 1
ATOM 702 N N . VAL A 1 91 ? 0.749 -7.352 5.672 1 95.19 91 VAL A N 1
ATOM 703 C CA . VAL A 1 91 ? 1.072 -6.781 6.977 1 95.19 91 VAL A CA 1
ATOM 704 C C . VAL A 1 91 ? 1.769 -5.434 6.793 1 95.19 91 VAL A C 1
ATOM 706 O O . VAL A 1 91 ? 1.427 -4.457 7.461 1 95.19 91 VAL A O 1
ATOM 709 N N . PHE A 1 92 ? 2.693 -5.352 5.922 1 95.19 92 PHE A N 1
ATOM 710 C CA . PHE A 1 92 ? 3.457 -4.129 5.711 1 95.19 92 PHE A CA 1
ATOM 711 C C . PHE A 1 92 ? 2.574 -3.033 5.129 1 95.19 92 PHE A C 1
ATOM 713 O O . PHE A 1 92 ? 2.67 -1.872 5.527 1 95.19 92 PHE A O 1
ATOM 720 N N . VAL A 1 93 ? 1.751 -3.389 4.207 1 93.19 93 VAL A N 1
ATOM 721 C CA . VAL A 1 93 ? 0.871 -2.408 3.58 1 93.19 93 VAL A CA 1
ATOM 722 C C . VAL A 1 93 ? -0.158 -1.913 4.594 1 93.19 93 VAL A C 1
ATOM 724 O O . VAL A 1 93 ? -0.429 -0.713 4.676 1 93.19 93 VAL A O 1
ATOM 727 N N . CYS A 1 94 ? -0.716 -2.781 5.406 1 92.62 94 CYS A N 1
ATOM 728 C CA . CYS A 1 94 ? -1.669 -2.4 6.441 1 92.62 94 CYS A CA 1
ATOM 729 C C . CYS A 1 94 ? -1.017 -1.487 7.473 1 92.62 94 CYS A C 1
ATOM 731 O O . CYS A 1 94 ? -1.568 -0.441 7.82 1 92.62 94 CYS A O 1
ATOM 733 N N . ARG A 1 95 ? 0.082 -1.939 7.879 1 92.12 95 ARG A N 1
ATOM 734 C CA . ARG A 1 95 ? 0.812 -1.134 8.852 1 92.12 95 ARG A CA 1
ATOM 735 C C . ARG A 1 95 ? 1.105 0.258 8.305 1 92.12 95 ARG A C 1
ATOM 737 O O . ARG A 1 95 ? 0.917 1.259 9 1 92.12 95 ARG A O 1
ATOM 744 N N . GLY A 1 96 ? 1.555 0.297 7.121 1 89.62 96 GLY A N 1
ATOM 745 C CA . GLY A 1 96 ? 1.828 1.578 6.488 1 89.62 96 GLY A CA 1
ATOM 746 C C . GLY A 1 96 ? 0.604 2.469 6.391 1 89.62 96 GLY A C 1
ATOM 747 O O . GLY A 1 96 ? 0.662 3.652 6.727 1 89.62 96 GLY A O 1
ATOM 748 N N . ALA A 1 97 ? -0.436 1.927 5.957 1 89 97 ALA A N 1
ATOM 749 C CA . ALA A 1 97 ? -1.676 2.686 5.812 1 89 97 ALA A CA 1
ATOM 750 C C . ALA A 1 97 ? -2.15 3.223 7.156 1 89 97 ALA A C 1
ATOM 752 O O . ALA A 1 97 ? -2.529 4.391 7.27 1 89 97 ALA A O 1
ATOM 753 N N . ILE A 1 98 ? -2.084 2.434 8.195 1 89.19 98 ILE A N 1
ATOM 754 C CA . ILE A 1 98 ? -2.6 2.795 9.508 1 89.19 98 ILE A CA 1
ATOM 755 C C . ILE A 1 98 ? -1.685 3.832 10.156 1 89.19 98 ILE A C 1
ATOM 757 O O . ILE A 1 98 ? -2.145 4.895 10.586 1 89.19 98 ILE A O 1
ATOM 761 N N . VAL A 1 99 ? -0.444 3.58 10.141 1 87.12 99 VAL A N 1
ATOM 762 C CA . VAL A 1 99 ? 0.523 4.43 10.828 1 87.12 99 VAL A CA 1
ATOM 763 C C . VAL A 1 99 ? 0.645 5.77 10.102 1 87.12 99 VAL A C 1
ATOM 765 O O . VAL A 1 99 ? 0.698 6.824 10.734 1 87.12 99 VAL A O 1
ATOM 768 N N . ASP A 1 100 ? 0.665 5.746 8.82 1 84 100 ASP A N 1
ATOM 769 C CA . ASP A 1 100 ? 0.774 6.984 8.062 1 84 100 ASP A CA 1
ATOM 770 C C . ASP A 1 100 ? -0.464 7.859 8.25 1 84 100 ASP A C 1
ATOM 772 O O . ASP A 1 100 ? -0.356 9.078 8.359 1 84 100 ASP A O 1
ATOM 776 N N . THR A 1 101 ? -1.583 7.246 8.242 1 85.75 101 THR A N 1
ATOM 777 C CA . THR A 1 101 ? -2.811 8.008 8.43 1 85.75 101 THR A CA 1
ATOM 778 C C . THR A 1 101 ? -2.822 8.688 9.797 1 85.75 101 THR A C 1
ATOM 780 O O . THR A 1 101 ? -3.191 9.852 9.914 1 85.75 101 THR A O 1
ATOM 783 N N . ILE A 1 102 ? -2.406 8 10.805 1 82.94 102 ILE A N 1
ATOM 784 C CA . ILE A 1 102 ? -2.361 8.547 12.156 1 82.94 102 ILE A CA 1
ATOM 785 C C . ILE A 1 102 ? -1.336 9.68 12.219 1 82.94 102 ILE A C 1
ATOM 787 O O . ILE A 1 102 ? -1.622 10.75 12.75 1 82.94 102 ILE A O 1
ATOM 791 N N . ARG A 1 103 ? -0.243 9.43 11.633 1 78.62 103 ARG A N 1
ATOM 792 C CA . ARG A 1 103 ? 0.813 10.438 11.656 1 78.62 103 ARG A CA 1
ATOM 793 C C . ARG A 1 103 ? 0.379 11.703 10.914 1 78.62 103 ARG A C 1
ATOM 795 O O . ARG A 1 103 ? 0.66 12.82 11.367 1 78.62 103 ARG A O 1
ATOM 802 N N . TYR A 1 104 ? -0.279 11.523 9.891 1 74.25 104 TYR A N 1
ATOM 803 C CA . TYR A 1 104 ? -0.75 12.656 9.094 1 74.25 104 TYR A CA 1
ATOM 804 C C . TYR A 1 104 ? -1.819 13.438 9.844 1 74.25 104 TYR A C 1
ATOM 806 O O . TYR A 1 104 ? -1.832 14.672 9.812 1 74.25 104 TYR A O 1
ATOM 814 N N . ALA A 1 105 ? -2.664 12.812 10.484 1 73.19 105 ALA A N 1
ATOM 815 C CA . ALA A 1 105 ? -3.729 13.477 11.234 1 73.19 105 ALA A CA 1
ATOM 816 C C . ALA A 1 105 ? -3.16 14.281 12.398 1 73.19 105 ALA A C 1
ATOM 818 O O . ALA A 1 105 ? -3.643 15.375 12.695 1 73.19 105 ALA A O 1
ATOM 819 N N . VAL A 1 106 ? -2.217 13.734 12.938 1 67.94 106 VAL A N 1
ATOM 820 C CA . VAL A 1 106 ? -1.596 14.406 14.078 1 67.94 106 VAL A CA 1
ATOM 821 C C . VAL A 1 106 ? -0.831 15.641 13.586 1 67.94 106 VAL A C 1
ATOM 823 O O . VAL A 1 106 ? -0.835 16.688 14.25 1 67.94 106 VAL A O 1
ATOM 826 N N . MET A 1 107 ? -0.28 15.539 12.477 1 65.75 107 MET A N 1
ATOM 827 C CA . MET A 1 107 ? 0.509 16.641 11.93 1 65.75 107 MET A CA 1
ATOM 828 C C . MET A 1 107 ? -0.395 17.75 11.414 1 65.75 107 MET A C 1
ATOM 830 O O . MET A 1 107 ? -0.006 18.922 11.414 1 65.75 107 MET A O 1
ATOM 834 N N . SER A 1 108 ? -1.478 17.453 10.828 1 59.28 108 SER A N 1
ATOM 835 C CA . SER A 1 108 ? -2.404 18.453 10.297 1 59.28 108 SER A CA 1
ATOM 836 C C . SER A 1 108 ? -3.107 19.203 11.414 1 59.28 108 SER A C 1
ATOM 838 O O . SER A 1 108 ? -3.59 20.312 11.211 1 59.28 108 SER A O 1
ATOM 840 N N . GLY A 1 109 ? -3.375 18.641 12.516 1 51.41 109 GLY A N 1
ATOM 841 C CA . GLY A 1 109 ? -3.975 19.344 13.633 1 51.41 109 GLY A CA 1
ATOM 842 C C . GLY A 1 109 ? -3.057 20.391 14.234 1 51.41 109 GLY A C 1
ATOM 843 O O . GLY A 1 109 ? -1.854 20.406 13.961 1 51.41 109 GLY A O 1
ATOM 844 N N . ASP A 1 110 ? -3.443 21.734 14.43 1 44.62 110 ASP A N 1
ATOM 845 C CA . ASP A 1 110 ? -2.711 22.734 15.195 1 44.62 110 ASP A CA 1
ATOM 846 C C . ASP A 1 110 ? -1.881 22.094 16.297 1 44.62 110 ASP A C 1
ATOM 848 O O . ASP A 1 110 ? -1.417 22.766 17.219 1 44.62 110 ASP A O 1
ATOM 852 N N . ALA A 1 111 ? -2.053 20.844 16.594 1 40.44 111 ALA A N 1
ATOM 853 C CA . ALA A 1 111 ? -1.204 20.281 17.641 1 40.44 111 ALA A CA 1
ATOM 854 C C . ALA A 1 111 ? 0.248 20.188 17.172 1 40.44 111 ALA A C 1
ATOM 856 O O . ALA A 1 111 ? 0.519 20.031 15.984 1 40.44 111 ALA A O 1
ATOM 857 N N . THR A 1 112 ? 1.138 20.906 17.766 1 33.62 112 THR A N 1
ATOM 858 C CA . THR A 1 112 ? 2.576 20.875 17.531 1 33.62 112 THR A CA 1
ATOM 859 C C . THR A 1 112 ? 3.023 19.469 17.109 1 33.62 112 THR A C 1
ATOM 861 O O . THR A 1 112 ? 2.492 18.469 17.594 1 33.62 112 THR A O 1
ATOM 864 N N . PRO A 1 113 ? 3.596 19.359 16 1 34.69 113 PRO A N 1
ATOM 865 C CA . PRO A 1 113 ? 4.137 18.078 15.516 1 34.69 113 PRO A CA 1
ATOM 866 C C . PRO A 1 113 ? 4.559 17.141 16.641 1 34.69 113 PRO A C 1
ATOM 868 O O . PRO A 1 113 ? 4.535 15.922 16.484 1 34.69 113 PRO A O 1
ATOM 871 N N . PHE A 1 114 ? 5.371 17.594 17.578 1 33.72 114 PHE A N 1
ATOM 872 C CA . PHE A 1 114 ? 6.141 16.922 18.625 1 33.72 114 PHE A CA 1
ATOM 873 C C . PHE A 1 114 ? 5.23 16.484 19.75 1 33.72 114 PHE A C 1
ATOM 875 O O . PHE A 1 114 ? 5.699 15.906 20.75 1 33.72 114 PHE A O 1
ATOM 882 N N . GLY A 1 115 ? 4.102 16.969 19.781 1 35.62 115 GLY A N 1
ATOM 883 C CA . GLY A 1 115 ? 3.439 16.703 21.047 1 35.62 115 GLY A CA 1
ATOM 884 C C . GLY A 1 115 ? 2.938 15.273 21.156 1 35.62 115 GLY A C 1
ATOM 885 O O . GLY A 1 115 ? 2.139 14.961 22.047 1 35.62 115 GLY A O 1
ATOM 886 N N . ILE A 1 116 ? 2.848 14.648 20 1 42.5 116 ILE A N 1
ATOM 887 C CA . ILE A 1 116 ? 2.104 13.398 20.109 1 42.5 116 ILE A CA 1
ATOM 888 C C . ILE A 1 116 ? 2.869 12.422 21 1 42.5 116 ILE A C 1
ATOM 890 O O . ILE A 1 116 ? 2.27 11.547 21.625 1 42.5 116 ILE A O 1
ATOM 894 N N . MET A 1 117 ? 4.152 12.023 20.516 1 44.06 117 MET A N 1
ATOM 895 C CA . MET A 1 117 ? 4.727 10.906 21.266 1 44.06 117 MET A CA 1
ATOM 896 C C . MET A 1 117 ? 5.012 11.312 22.719 1 44.06 117 MET A C 1
ATOM 898 O O . MET A 1 117 ? 5.859 12.164 22.969 1 44.06 117 MET A O 1
ATOM 902 N N . HIS A 1 118 ? 4.109 11.188 23.391 1 48.94 118 HIS A N 1
ATOM 903 C CA . HIS A 1 118 ? 4.379 11.523 24.781 1 48.94 118 HIS A CA 1
ATOM 904 C C . HIS A 1 118 ? 5.164 10.414 25.469 1 48.94 118 HIS A C 1
ATOM 906 O O . HIS A 1 118 ? 5.906 10.672 26.422 1 48.94 118 HIS A O 1
ATOM 912 N N . SER A 1 119 ? 5.004 9.258 24.781 1 52.34 119 SER A N 1
ATOM 913 C CA . SER A 1 119 ? 5.695 8.227 25.547 1 52.34 119 SER A CA 1
ATOM 914 C C . SER A 1 119 ? 7.141 8.07 25.078 1 52.34 119 SER A C 1
ATOM 916 O O . SER A 1 119 ? 7.41 7.996 23.891 1 52.34 119 SER A O 1
ATOM 918 N N . PRO A 1 120 ? 8.102 8.258 25.891 1 54.78 120 PRO A N 1
ATOM 919 C CA . PRO A 1 120 ? 9.531 8.125 25.594 1 54.78 120 PRO A CA 1
ATOM 920 C C . PRO A 1 120 ? 9.852 6.828 24.844 1 54.78 120 PRO A C 1
ATOM 922 O O . PRO A 1 120 ? 10.711 6.82 23.953 1 54.78 120 PRO A O 1
ATOM 925 N N . LEU A 1 121 ? 9.117 5.883 25.188 1 50.31 121 LEU A N 1
ATOM 926 C CA . LEU A 1 121 ? 9.398 4.602 24.547 1 50.31 121 LEU A CA 1
ATOM 927 C C . LEU A 1 121 ? 8.969 4.609 23.094 1 50.31 121 LEU A C 1
ATOM 929 O O . LEU A 1 121 ? 9.656 4.066 22.234 1 50.31 121 LEU A O 1
ATOM 933 N N . GLY A 1 122 ? 7.922 5.18 22.906 1 52.81 122 GLY A N 1
ATOM 934 C CA . GLY A 1 122 ? 7.43 5.285 21.547 1 52.81 122 GLY A CA 1
ATOM 935 C C . GLY A 1 122 ? 8.312 6.133 20.656 1 52.81 122 GLY A C 1
ATOM 936 O O . GLY A 1 122 ? 8.586 5.773 19.5 1 52.81 122 GLY A O 1
ATOM 937 N N . LYS A 1 123 ? 8.828 7.047 21.312 1 58.91 123 LYS A N 1
ATOM 938 C CA . LYS A 1 123 ? 9.742 7.918 20.578 1 58.91 123 LYS A CA 1
ATOM 939 C C . LYS A 1 123 ? 11.031 7.184 20.219 1 58.91 123 LYS A C 1
ATOM 941 O O . LYS A 1 123 ? 11.547 7.332 19.109 1 58.91 123 LYS A O 1
ATOM 946 N N . MET A 1 124 ? 11.414 6.453 21.188 1 53.31 124 MET A N 1
ATOM 947 C CA . MET A 1 124 ? 12.648 5.707 20.938 1 53.31 124 MET A CA 1
ATOM 948 C C . MET A 1 124 ? 12.445 4.672 19.844 1 53.31 124 MET A C 1
ATOM 950 O O . MET A 1 124 ? 13.289 4.535 18.953 1 53.31 124 MET A O 1
ATOM 954 N N . LEU A 1 125 ? 11.414 4.016 19.969 1 55.53 125 LEU A N 1
ATOM 955 C CA . LEU A 1 125 ? 11.18 2.895 19.062 1 55.53 125 LEU A CA 1
ATOM 956 C C . LEU A 1 125 ? 10.914 3.391 17.641 1 55.53 125 LEU A C 1
ATOM 958 O O . LEU A 1 125 ? 11.281 2.73 16.672 1 55.53 125 LEU A O 1
ATOM 962 N N . VAL A 1 126 ? 10.375 4.516 17.656 1 63.97 126 VAL A N 1
ATOM 963 C CA . VAL A 1 126 ? 9.961 5.008 16.344 1 63.97 126 VAL A CA 1
ATOM 964 C C . VAL A 1 126 ? 10.984 6.016 15.828 1 63.97 126 VAL A C 1
ATOM 966 O O . VAL A 1 126 ? 11.312 6.016 14.641 1 63.97 126 VAL A O 1
ATOM 969 N N . ALA A 1 127 ? 11.586 6.684 16.75 1 62.75 127 ALA A N 1
ATOM 970 C CA . ALA A 1 127 ? 12.328 7.859 16.297 1 62.75 127 ALA A CA 1
ATOM 971 C C . ALA A 1 127 ? 13.836 7.648 16.453 1 62.75 127 ALA A C 1
ATOM 973 O O . ALA A 1 127 ? 14.633 8.359 15.844 1 62.75 127 ALA A O 1
ATOM 974 N N . SER A 1 128 ? 14.227 6.664 17.156 1 73.62 128 SER A N 1
ATOM 975 C CA . SER A 1 128 ? 15.664 6.508 17.359 1 73.62 128 SER A CA 1
ATOM 976 C C . SER A 1 128 ? 16.375 6.156 16.062 1 73.62 128 SER A C 1
ATOM 978 O O . SER A 1 128 ? 15.852 5.379 15.258 1 73.62 128 SER A O 1
ATOM 980 N N . ARG A 1 129 ? 17.469 6.793 15.812 1 74.94 129 ARG A N 1
ATOM 981 C CA . ARG A 1 129 ? 18.281 6.586 14.625 1 74.94 129 ARG A CA 1
ATOM 982 C C . ARG A 1 129 ? 18.75 5.133 14.531 1 74.94 129 ARG A C 1
ATOM 984 O O . ARG A 1 129 ? 18.797 4.566 13.438 1 74.94 129 ARG A O 1
ATOM 991 N N . ALA A 1 130 ? 19.031 4.633 15.648 1 77.12 130 ALA A N 1
ATOM 992 C CA . ALA A 1 130 ? 19.516 3.256 15.672 1 77.12 130 ALA A CA 1
ATOM 993 C C . ALA A 1 130 ? 18.438 2.285 15.188 1 77.12 130 ALA A C 1
ATOM 995 O O . ALA A 1 130 ? 18.719 1.388 14.391 1 77.12 130 ALA A O 1
ATOM 996 N N . MET A 1 131 ? 17.297 2.475 15.633 1 81.31 131 MET A N 1
ATOM 997 C CA . MET A 1 131 ? 16.203 1.571 15.258 1 81.31 131 MET A CA 1
ATOM 998 C C . MET A 1 131 ? 15.859 1.726 13.781 1 81.31 131 MET A C 1
ATOM 1000 O O . MET A 1 131 ? 15.539 0.743 13.109 1 81.31 131 MET A O 1
ATOM 1004 N N . ARG A 1 132 ? 15.953 2.865 13.383 1 81.44 132 ARG A N 1
ATOM 1005 C CA . ARG A 1 132 ? 15.695 3.094 11.961 1 81.44 132 ARG A CA 1
ATOM 1006 C C . ARG A 1 132 ? 16.734 2.393 11.094 1 81.44 132 ARG A C 1
ATOM 1008 O O . ARG A 1 132 ? 16.391 1.834 10.047 1 81.44 132 ARG A O 1
ATOM 1015 N N . GLY A 1 133 ? 17.906 2.477 11.562 1 82.56 133 GLY A N 1
ATOM 1016 C CA . GLY A 1 133 ? 18.984 1.818 10.852 1 82.56 133 GLY A CA 1
ATOM 1017 C C . GLY A 1 133 ? 18.859 0.307 10.836 1 82.56 133 GLY A C 1
ATOM 1018 O O . GLY A 1 133 ? 19.047 -0.328 9.797 1 82.56 133 GLY A O 1
ATOM 1019 N N . ILE A 1 134 ? 18.531 -0.209 11.961 1 88.19 134 ILE A N 1
ATOM 1020 C CA . ILE A 1 134 ? 18.375 -1.655 12.07 1 88.19 134 ILE A CA 1
ATOM 1021 C C . ILE A 1 134 ? 17.219 -2.123 11.203 1 88.19 134 ILE A C 1
ATOM 1023 O O . ILE A 1 134 ? 17.344 -3.1 10.461 1 88.19 134 ILE A O 1
ATOM 1027 N N . TYR A 1 135 ? 16.156 -1.454 11.32 1 89.56 135 TYR A N 1
ATOM 1028 C CA . TYR A 1 135 ? 14.969 -1.806 10.531 1 89.56 135 TYR A CA 1
ATOM 1029 C C . TYR A 1 135 ? 15.273 -1.744 9.039 1 89.56 135 TYR A C 1
ATOM 1031 O O . TYR A 1 135 ? 14.953 -2.676 8.297 1 89.56 135 TYR A O 1
ATOM 1039 N N . GLY A 1 136 ? 15.953 -0.698 8.617 1 87.94 136 GLY A N 1
ATOM 1040 C CA . GLY A 1 136 ? 16.328 -0.561 7.227 1 87.94 136 GLY A CA 1
ATOM 1041 C C . GLY A 1 136 ? 17.297 -1.635 6.766 1 87.94 136 GLY A C 1
ATOM 1042 O O . GLY A 1 136 ? 17.172 -2.166 5.66 1 87.94 136 GLY A O 1
ATOM 1043 N N . GLY A 1 137 ? 18.156 -1.92 7.582 1 91.25 137 GLY A N 1
ATOM 1044 C CA . GLY A 1 137 ? 19.141 -2.936 7.266 1 91.25 137 GLY A CA 1
ATOM 1045 C C . GLY A 1 137 ? 18.547 -4.324 7.113 1 91.25 137 GLY A C 1
ATOM 1046 O O . GLY A 1 137 ? 18.875 -5.043 6.168 1 91.25 137 GLY A O 1
ATOM 1047 N N . VAL A 1 138 ? 17.719 -4.656 8.047 1 93.19 138 VAL A N 1
ATOM 1048 C CA . VAL A 1 138 ? 17.109 -5.977 8.008 1 93.19 138 VAL A CA 1
ATOM 1049 C C . VAL A 1 138 ? 16.234 -6.109 6.762 1 93.19 138 VAL A C 1
ATOM 1051 O O . VAL A 1 138 ? 16.25 -7.145 6.094 1 93.19 138 VAL A O 1
ATOM 1054 N N . LYS A 1 139 ? 15.5 -5.156 6.457 1 93.75 139 LYS A N 1
ATOM 1055 C CA . LYS A 1 139 ? 14.672 -5.184 5.258 1 93.75 139 LYS A CA 1
ATOM 1056 C C . LYS A 1 139 ? 15.523 -5.352 4.004 1 93.75 139 LYS A C 1
ATOM 1058 O O . LYS A 1 139 ? 15.195 -6.152 3.123 1 93.75 139 LYS A O 1
ATOM 1063 N N . THR A 1 140 ? 16.562 -4.539 3.947 1 93.81 140 THR A N 1
ATOM 1064 C CA . THR A 1 140 ? 17.453 -4.602 2.791 1 93.81 140 THR A CA 1
ATOM 1065 C C . THR A 1 140 ? 18.062 -5.992 2.654 1 93.81 140 THR A C 1
ATOM 1067 O O . THR A 1 140 ? 18.125 -6.543 1.553 1 93.81 140 THR A O 1
ATOM 1070 N N . ALA A 1 141 ? 18.453 -6.469 3.777 1 95.12 141 ALA A N 1
ATOM 1071 C CA . ALA A 1 141 ? 19.031 -7.812 3.781 1 95.12 141 ALA A CA 1
ATOM 1072 C C . ALA A 1 141 ? 18 -8.844 3.318 1 95.12 141 ALA A C 1
ATOM 1074 O O . ALA A 1 141 ? 18.344 -9.781 2.584 1 95.12 141 ALA A O 1
ATOM 1075 N N . THR A 1 142 ? 16.828 -8.664 3.758 1 95.69 142 THR A N 1
ATOM 1076 C CA . THR A 1 142 ? 15.766 -9.586 3.371 1 95.69 142 THR A CA 1
ATOM 1077 C C . THR A 1 142 ? 15.523 -9.531 1.864 1 95.69 142 THR A C 1
ATOM 1079 O O . THR A 1 142 ? 15.5 -10.562 1.197 1 95.69 142 THR A O 1
ATOM 1082 N N . PHE A 1 143 ? 15.336 -8.375 1.31 1 96.69 143 PHE A N 1
ATOM 1083 C CA . PHE A 1 143 ? 15.102 -8.211 -0.12 1 96.69 143 PHE A CA 1
ATOM 1084 C C . PHE A 1 143 ? 16.25 -8.805 -0.928 1 96.69 143 PHE A C 1
ATOM 1086 O O . PHE A 1 143 ? 16.016 -9.562 -1.877 1 96.69 143 PHE A O 1
ATOM 1093 N N . ALA A 1 144 ? 17.453 -8.438 -0.546 1 95.25 144 ALA A N 1
ATOM 1094 C CA . ALA A 1 144 ? 18.625 -8.906 -1.273 1 95.25 144 ALA A CA 1
ATOM 1095 C C . ALA A 1 144 ? 18.75 -10.422 -1.208 1 95.25 144 ALA A C 1
ATOM 1097 O O . ALA A 1 144 ? 19.031 -11.07 -2.217 1 95.25 144 ALA A O 1
ATOM 1098 N N . TRP A 1 145 ? 18.531 -10.93 -0.046 1 94.38 145 TRP A N 1
ATOM 1099 C CA . TRP A 1 145 ? 18.641 -12.367 0.164 1 94.38 145 TRP A CA 1
ATOM 1100 C C . TRP A 1 145 ? 17.641 -13.125 -0.695 1 94.38 145 TRP A C 1
ATOM 1102 O O . TRP A 1 145 ? 18 -14.062 -1.411 1 94.38 145 TRP A O 1
ATOM 1112 N N . VAL A 1 146 ? 16.422 -12.727 -0.667 1 94.06 146 VAL A N 1
ATOM 1113 C CA . VAL A 1 146 ? 15.344 -13.414 -1.363 1 94.06 146 VAL A CA 1
ATOM 1114 C C . VAL A 1 146 ? 15.547 -13.305 -2.871 1 94.06 146 VAL A C 1
ATOM 1116 O O . VAL A 1 146 ? 15.344 -14.281 -3.604 1 94.06 146 VAL A O 1
ATOM 1119 N N . LEU A 1 147 ? 16.016 -12.18 -3.332 1 94.38 147 LEU A N 1
ATOM 1120 C CA . LEU A 1 147 ? 16.219 -11.969 -4.762 1 94.38 147 LEU A CA 1
ATOM 1121 C C . LEU A 1 147 ? 17.438 -12.719 -5.25 1 94.38 147 LEU A C 1
ATOM 1123 O O . LEU A 1 147 ? 17.531 -13.078 -6.426 1 94.38 147 LEU A O 1
ATOM 1127 N N . LEU A 1 148 ? 18.391 -12.898 -4.352 1 91 148 LEU A N 1
ATOM 1128 C CA . LEU A 1 148 ? 19.562 -13.695 -4.695 1 91 148 LEU A CA 1
ATOM 1129 C C . LEU A 1 148 ? 19.203 -15.172 -4.824 1 91 148 LEU A C 1
ATOM 1131 O O . LEU A 1 148 ? 19.734 -15.867 -5.691 1 91 148 LEU A O 1
ATOM 1135 N N . LEU A 1 149 ? 18.312 -15.656 -4.043 1 89.62 149 LEU A N 1
ATOM 1136 C CA . LEU A 1 149 ? 17.938 -17.062 -4.012 1 89.62 149 LEU A CA 1
ATOM 1137 C C . LEU A 1 149 ? 17.094 -17.438 -5.23 1 89.62 149 LEU A C 1
ATOM 1139 O O . LEU A 1 149 ? 17.094 -18.578 -5.668 1 89.62 149 LEU A O 1
ATOM 1143 N N . GLN A 1 150 ? 16.391 -16.5 -5.73 1 88.19 150 GLN A N 1
ATOM 1144 C CA . GLN A 1 150 ? 15.453 -16.75 -6.824 1 88.19 150 GLN A CA 1
ATOM 1145 C C . GLN A 1 150 ? 16.156 -17.438 -7.992 1 88.19 150 GLN A C 1
ATOM 1147 O O . GLN A 1 150 ? 15.766 -18.531 -8.422 1 88.19 150 GLN A O 1
ATOM 1152 N N . PRO A 1 151 ? 17.281 -16.891 -8.492 1 87.31 151 PRO A N 1
ATOM 1153 C CA . PRO A 1 151 ? 17.938 -17.562 -9.617 1 87.31 151 PRO A CA 1
ATOM 1154 C C . PRO A 1 151 ? 18.797 -18.734 -9.18 1 87.31 151 PRO A C 1
ATOM 1156 O O . PRO A 1 151 ? 19.141 -19.594 -10 1 87.31 151 PRO A O 1
ATOM 1159 N N . LEU A 1 152 ? 19.203 -18.797 -7.961 1 83.88 152 LEU A N 1
ATOM 1160 C CA . LEU A 1 152 ? 20.109 -19.844 -7.492 1 83.88 152 LEU A CA 1
ATOM 1161 C C . LEU A 1 152 ? 19.422 -21.203 -7.531 1 83.88 152 LEU A C 1
ATOM 1163 O O . LEU A 1 152 ? 20.078 -22.234 -7.75 1 83.88 152 LEU A O 1
ATOM 1167 N N . GLN A 1 153 ? 18.094 -21.203 -7.355 1 79.5 153 GLN A N 1
ATOM 1168 C CA . GLN A 1 153 ? 17.344 -22.453 -7.406 1 79.5 153 GLN A CA 1
ATOM 1169 C C . GLN A 1 153 ? 17.438 -23.094 -8.789 1 79.5 153 GLN A C 1
ATOM 1171 O O . GLN A 1 153 ? 17.484 -24.312 -8.914 1 79.5 153 GLN A O 1
ATOM 1176 N N . MET A 1 154 ? 17.578 -22.281 -9.789 1 79.69 154 MET A N 1
ATOM 1177 C CA . MET A 1 154 ? 17.641 -22.781 -11.156 1 79.69 154 MET A CA 1
ATOM 1178 C C . MET A 1 154 ? 19.078 -22.953 -11.609 1 79.69 154 MET A C 1
ATOM 1180 O O . MET A 1 154 ? 19.406 -23.922 -12.305 1 79.69 154 MET A O 1
ATOM 1184 N N . LEU A 1 155 ? 19.969 -22.062 -11.18 1 83.75 155 LEU A N 1
ATOM 1185 C CA . LEU A 1 155 ? 21.344 -22.047 -11.648 1 83.75 155 LEU A CA 1
ATOM 1186 C C . LEU A 1 155 ? 22.188 -23.078 -10.898 1 83.75 155 LEU A C 1
ATOM 1188 O O . LEU A 1 155 ? 23.125 -23.656 -11.453 1 83.75 155 LEU A O 1
ATOM 1192 N N . ALA A 1 156 ? 21.938 -23.234 -9.641 1 79.75 156 ALA A N 1
ATOM 1193 C CA . ALA A 1 156 ? 22.672 -24.172 -8.805 1 79.75 156 ALA A CA 1
ATOM 1194 C C . ALA A 1 156 ? 21.734 -25.125 -8.086 1 79.75 156 ALA A C 1
ATOM 1196 O O . ALA A 1 156 ? 21.688 -25.156 -6.855 1 79.75 156 ALA A O 1
ATOM 1197 N N . ALA A 1 157 ? 21.016 -25.844 -8.93 1 75.62 157 ALA A N 1
ATOM 1198 C CA . ALA A 1 157 ? 19.969 -26.734 -8.422 1 75.62 157 ALA A CA 1
ATOM 1199 C C . ALA A 1 157 ? 20.531 -27.734 -7.414 1 75.62 157 ALA A C 1
ATOM 1201 O O . ALA A 1 157 ? 19.922 -27.984 -6.379 1 75.62 157 ALA A O 1
ATOM 1202 N N . ALA A 1 158 ? 21.703 -28.266 -7.762 1 75.19 158 ALA A N 1
ATOM 1203 C CA . ALA A 1 158 ? 22.312 -29.266 -6.879 1 75.19 158 ALA A CA 1
ATOM 1204 C C . ALA A 1 158 ? 22.672 -28.656 -5.531 1 75.19 158 ALA A C 1
ATOM 1206 O O . ALA A 1 158 ? 22.422 -29.25 -4.484 1 75.19 158 ALA A O 1
ATOM 1207 N N . TRP A 1 159 ? 23.312 -27.5 -5.57 1 73.75 159 TRP A N 1
ATOM 1208 C CA . TRP A 1 159 ? 23.688 -26.781 -4.355 1 73.75 159 TRP A CA 1
ATOM 1209 C C . TRP A 1 159 ? 22.469 -26.406 -3.539 1 73.75 159 TRP A C 1
ATOM 1211 O O . TRP A 1 159 ? 22.453 -26.531 -2.312 1 73.75 159 TRP A O 1
ATOM 1221 N N . TRP A 1 160 ? 21.375 -26.062 -4.293 1 72.25 160 TRP A N 1
ATOM 1222 C CA . TRP A 1 160 ? 20.156 -25.625 -3.635 1 72.25 160 TRP A CA 1
ATOM 1223 C C . TRP A 1 160 ? 19.453 -26.797 -2.961 1 72.25 160 TRP A C 1
ATOM 1225 O O . TRP A 1 160 ? 18.891 -26.656 -1.87 1 72.25 160 TRP A O 1
ATOM 1235 N N . GLN A 1 161 ? 19.516 -27.922 -3.59 1 74.38 161 GLN A N 1
ATOM 1236 C CA . GLN A 1 161 ? 18.891 -29.094 -3.002 1 74.38 161 GLN A CA 1
ATOM 1237 C C . GLN A 1 161 ? 19.547 -29.469 -1.676 1 74.38 161 GLN A C 1
ATOM 1239 O O . GLN A 1 161 ? 18.859 -29.875 -0.733 1 74.38 161 GLN A O 1
ATOM 1244 N N . ARG A 1 162 ? 20.859 -29.297 -1.655 1 76.06 162 ARG A N 1
ATOM 1245 C CA . ARG A 1 162 ? 21.609 -29.656 -0.448 1 76.06 162 ARG A CA 1
ATOM 1246 C C . ARG A 1 162 ? 21.375 -28.625 0.658 1 76.06 162 ARG A C 1
ATOM 1248 O O . ARG A 1 162 ? 21.25 -28.984 1.829 1 76.06 162 ARG A O 1
ATOM 1255 N N . TRP A 1 163 ? 21.234 -27.375 0.326 1 79.75 163 TRP A N 1
ATOM 1256 C CA . TRP A 1 163 ? 21.234 -26.297 1.32 1 79.75 163 TRP A CA 1
ATOM 1257 C C . TRP A 1 163 ? 19.875 -25.609 1.375 1 79.75 163 TRP A C 1
ATOM 1259 O O . TRP A 1 163 ? 19.75 -24.531 1.962 1 79.75 163 TRP A O 1
ATOM 1269 N N . SER A 1 164 ? 18.875 -26.281 0.793 1 81.62 164 SER A N 1
ATOM 1270 C CA . SER A 1 164 ? 17.547 -25.688 0.694 1 81.62 164 SER A CA 1
ATOM 1271 C C . SER A 1 164 ? 16.953 -25.438 2.074 1 81.62 164 SER A C 1
ATOM 1273 O O . SER A 1 164 ? 16.281 -24.422 2.299 1 81.62 164 SER A O 1
ATOM 1275 N N . ASP A 1 165 ? 17.297 -26.312 2.953 1 85.31 165 ASP A N 1
ATOM 1276 C CA . ASP A 1 165 ? 16.734 -26.172 4.293 1 85.31 165 ASP A CA 1
ATOM 1277 C C . ASP A 1 165 ? 17.312 -24.953 5.004 1 85.31 165 ASP A C 1
ATOM 1279 O O . ASP A 1 165 ? 16.578 -24.188 5.637 1 85.31 165 ASP A O 1
ATOM 1283 N N . VAL A 1 166 ? 18.609 -24.844 4.871 1 85.5 166 VAL A N 1
ATOM 1284 C CA . VAL A 1 166 ? 19.281 -23.703 5.504 1 85.5 166 VAL A CA 1
ATOM 1285 C C . VAL A 1 166 ? 18.812 -22.406 4.852 1 85.5 166 VAL A C 1
ATOM 1287 O O . VAL A 1 166 ? 18.516 -21.422 5.547 1 85.5 166 VAL A O 1
ATOM 1290 N N . GLY A 1 167 ? 18.719 -22.391 3.537 1 86.31 167 GLY A N 1
ATOM 1291 C CA . GLY A 1 167 ? 18.234 -21.219 2.82 1 86.31 167 GLY A CA 1
ATOM 1292 C C . GLY A 1 167 ? 16.844 -20.812 3.217 1 86.31 167 GLY A C 1
ATOM 1293 O O . GLY A 1 167 ? 16.562 -19.625 3.418 1 86.31 167 GLY A O 1
ATOM 1294 N N . ASN A 1 168 ? 16.016 -21.797 3.377 1 88.69 168 ASN A N 1
ATOM 1295 C CA . ASN A 1 168 ? 14.633 -21.531 3.77 1 88.69 168 ASN A CA 1
ATOM 1296 C C . ASN A 1 168 ? 14.539 -21.031 5.211 1 88.69 168 ASN A C 1
ATOM 1298 O O . ASN A 1 168 ? 13.711 -20.188 5.527 1 88.69 168 ASN A O 1
ATOM 1302 N N . ALA A 1 169 ? 15.398 -21.578 6.039 1 91.62 169 ALA A N 1
ATOM 1303 C CA . ALA A 1 169 ? 15.414 -21.141 7.434 1 91.62 169 ALA A CA 1
ATOM 1304 C C . ALA A 1 169 ? 15.867 -19.688 7.547 1 91.62 169 ALA A C 1
ATOM 1306 O O . ALA A 1 169 ? 15.281 -18.906 8.305 1 91.62 169 ALA A O 1
ATOM 1307 N N . VAL A 1 170 ? 16.906 -19.375 6.809 1 92.06 170 VAL A N 1
ATOM 1308 C CA . VAL A 1 170 ? 17.406 -18.016 6.805 1 92.06 170 VAL A CA 1
ATOM 1309 C C . VAL A 1 170 ? 16.328 -17.062 6.262 1 92.06 170 VAL A C 1
ATOM 1311 O O . VAL A 1 170 ? 16.125 -15.984 6.809 1 92.06 170 VAL A O 1
ATOM 1314 N N . THR A 1 171 ? 15.68 -17.484 5.207 1 92.88 171 THR A N 1
ATOM 1315 C CA . THR A 1 171 ? 14.609 -16.688 4.621 1 92.88 171 THR A CA 1
ATOM 1316 C C . THR A 1 171 ? 13.492 -16.453 5.637 1 92.88 171 THR A C 1
ATOM 1318 O O . THR A 1 171 ? 13.047 -15.312 5.824 1 92.88 171 THR A O 1
ATOM 1321 N N . SER A 1 172 ? 13.102 -17.516 6.336 1 94.62 172 SER A N 1
ATO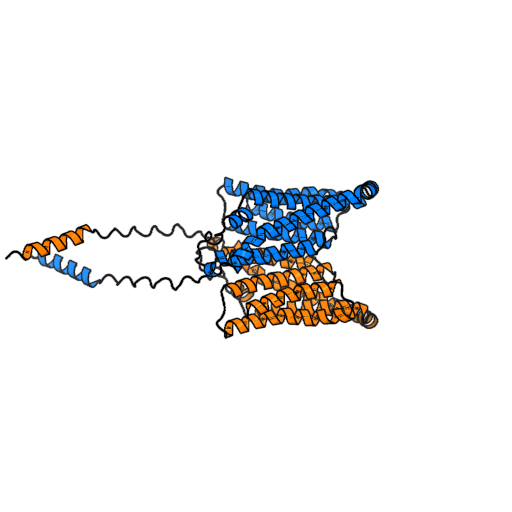M 1322 C CA . SER A 1 172 ? 12.039 -17.391 7.336 1 94.62 172 SER A CA 1
ATOM 1323 C C . SER A 1 172 ? 12.469 -16.516 8.492 1 94.62 172 SER A C 1
ATOM 1325 O O . SER A 1 172 ? 11.672 -15.734 9.023 1 94.62 172 SER A O 1
ATOM 1327 N N . GLY A 1 173 ? 13.688 -16.641 8.852 1 96 173 GLY A N 1
ATOM 1328 C CA . GLY A 1 173 ? 14.211 -15.797 9.914 1 96 173 GLY A CA 1
ATOM 1329 C C . GLY A 1 173 ? 14.234 -14.328 9.547 1 96 173 GLY A C 1
ATOM 1330 O O . GLY A 1 173 ? 13.836 -13.477 10.344 1 96 173 GLY A O 1
ATOM 1331 N N . LEU A 1 174 ? 14.711 -14.047 8.398 1 96.12 174 LEU A N 1
ATOM 1332 C CA . LEU A 1 174 ? 14.789 -12.664 7.938 1 96.12 174 LEU A CA 1
ATOM 1333 C C . LEU A 1 174 ? 13.391 -12.062 7.773 1 96.12 174 LEU A C 1
ATOM 1335 O O . LEU A 1 174 ? 13.164 -10.914 8.148 1 96.12 174 LEU A O 1
ATOM 1339 N N . ILE A 1 175 ? 12.508 -12.828 7.242 1 96.06 175 ILE A N 1
ATOM 1340 C CA . ILE A 1 175 ? 11.133 -12.375 7.082 1 96.06 175 ILE A CA 1
ATOM 1341 C C . ILE A 1 175 ? 10.508 -12.125 8.453 1 96.06 175 ILE A C 1
ATOM 1343 O O . ILE A 1 175 ? 9.875 -11.086 8.68 1 96.06 175 ILE A O 1
ATOM 1347 N N . GLY A 1 176 ? 10.672 -13.109 9.312 1 96.5 176 GLY A N 1
ATOM 1348 C CA . GLY A 1 176 ? 10.164 -12.953 10.664 1 96.5 176 GLY A CA 1
ATOM 1349 C C . GLY A 1 176 ? 10.703 -11.719 11.367 1 96.5 176 GLY A C 1
ATOM 1350 O O . GLY A 1 176 ? 9.953 -10.992 12.031 1 96.5 176 GLY A O 1
ATOM 1351 N N . ALA A 1 177 ? 11.961 -11.516 11.227 1 96.31 177 ALA A N 1
ATOM 1352 C CA . ALA A 1 177 ? 12.594 -10.344 11.82 1 96.31 177 ALA A CA 1
ATOM 1353 C C . ALA A 1 177 ? 12.039 -9.055 11.219 1 96.31 177 ALA A C 1
ATOM 1355 O O . ALA A 1 177 ? 11.781 -8.094 11.938 1 96.31 177 ALA A O 1
ATOM 1356 N N . SER A 1 178 ? 11.867 -9.023 9.945 1 95.88 178 SER A N 1
ATOM 1357 C CA . SER A 1 178 ? 11.336 -7.844 9.266 1 95.88 178 SER A CA 1
ATOM 1358 C C . SER A 1 178 ? 9.914 -7.531 9.734 1 95.88 178 SER A C 1
ATOM 1360 O O . SER A 1 178 ? 9.586 -6.379 10.008 1 95.88 178 SER A O 1
ATOM 1362 N N . VAL A 1 179 ? 9.109 -8.5 9.859 1 96.25 179 VAL A N 1
ATOM 1363 C CA . VAL A 1 179 ? 7.719 -8.328 10.281 1 96.25 179 VAL A CA 1
ATOM 1364 C C . VAL A 1 179 ? 7.68 -7.887 11.742 1 96.25 179 VAL A C 1
ATOM 1366 O O . VAL A 1 179 ? 6.926 -6.98 12.102 1 96.25 179 VAL A O 1
ATOM 1369 N N . ALA A 1 180 ? 8.484 -8.516 12.547 1 95.75 180 ALA A N 1
ATOM 1370 C CA . ALA A 1 180 ? 8.531 -8.172 13.969 1 95.75 180 ALA A CA 1
ATOM 1371 C C . ALA A 1 180 ? 8.93 -6.711 14.164 1 95.75 180 ALA A C 1
ATOM 1373 O O . ALA A 1 180 ? 8.297 -5.984 14.93 1 95.75 180 ALA A O 1
ATOM 1374 N N . LEU A 1 181 ? 9.953 -6.332 13.508 1 92.94 181 LEU A N 1
ATOM 1375 C CA . LEU A 1 181 ? 10.422 -4.953 13.625 1 92.94 181 LEU A CA 1
ATOM 1376 C C . LEU A 1 181 ? 9.383 -3.98 13.07 1 92.94 181 LEU A C 1
ATOM 1378 O O . LEU A 1 181 ? 9.195 -2.891 13.609 1 92.94 181 LEU A O 1
ATOM 1382 N N . CYS A 1 182 ? 8.781 -4.316 11.984 1 92.31 182 CYS A N 1
ATOM 1383 C CA . CYS A 1 182 ? 7.723 -3.496 11.398 1 92.31 182 CYS A CA 1
ATOM 1384 C C . CYS A 1 182 ? 6.594 -3.268 12.398 1 92.31 182 CYS A C 1
ATOM 1386 O O . CYS A 1 182 ? 6.168 -2.131 12.609 1 92.31 182 CYS A O 1
ATOM 1388 N N . LEU A 1 183 ? 6.195 -4.27 13.062 1 92.81 183 LEU A N 1
ATOM 1389 C CA . LEU A 1 183 ? 5.098 -4.184 14.016 1 92.81 183 LEU A CA 1
ATOM 1390 C C . LEU A 1 183 ? 5.539 -3.477 15.297 1 92.81 183 LEU A C 1
ATOM 1392 O O . LEU A 1 183 ? 4.773 -2.707 15.883 1 92.81 183 LEU A O 1
ATOM 1396 N N . LEU A 1 184 ? 6.734 -3.764 15.68 1 89 184 LEU A N 1
ATOM 1397 C CA . LEU A 1 184 ? 7.266 -3.135 16.875 1 89 184 LEU A CA 1
ATOM 1398 C C . LEU A 1 184 ? 7.355 -1.621 16.703 1 89 184 LEU A C 1
ATOM 1400 O O . LEU A 1 184 ? 7.113 -0.87 17.656 1 89 184 LEU A O 1
ATOM 1404 N N . ARG A 1 185 ? 7.68 -1.188 15.578 1 86.44 185 ARG A N 1
ATOM 1405 C CA . ARG A 1 185 ? 7.824 0.24 15.32 1 86.44 185 ARG A CA 1
ATOM 1406 C C . ARG A 1 185 ? 6.469 0.892 15.078 1 86.44 185 ARG A C 1
ATOM 1408 O O . ARG A 1 185 ? 6.301 2.09 15.312 1 86.44 185 ARG A O 1
ATOM 1415 N N . GLY A 1 186 ? 5.523 0.206 14.641 1 86.25 186 GLY A N 1
ATOM 1416 C CA . GLY A 1 186 ? 4.199 0.747 14.375 1 86.25 186 GLY A CA 1
ATOM 1417 C C . GLY A 1 186 ? 3.283 0.701 15.578 1 86.25 186 GLY A C 1
ATOM 1418 O O . GLY A 1 186 ? 2.373 1.523 15.703 1 86.25 186 GLY A O 1
ATOM 1419 N N . MET A 1 187 ? 3.518 -0.17 16.5 1 86.94 187 MET A N 1
ATOM 1420 C CA . MET A 1 187 ? 2.629 -0.431 17.625 1 86.94 187 MET A CA 1
ATOM 1421 C C . MET A 1 187 ? 2.547 0.783 18.547 1 86.94 187 MET A C 1
ATOM 1423 O O . MET A 1 187 ? 1.456 1.183 18.953 1 86.94 187 MET A O 1
ATOM 1427 N N . PRO A 1 188 ? 3.617 1.414 18.875 1 82.38 188 PRO A N 1
ATOM 1428 C CA . PRO A 1 188 ? 3.512 2.576 19.766 1 82.38 188 PRO A CA 1
ATOM 1429 C C . PRO A 1 188 ? 2.662 3.695 19.172 1 82.38 188 PRO A C 1
ATOM 1431 O O . PRO A 1 188 ? 1.958 4.398 19.906 1 82.38 188 PRO A O 1
ATOM 1434 N N . VAL A 1 189 ? 2.709 3.873 17.922 1 80.88 189 VAL A N 1
ATOM 1435 C CA . VAL A 1 189 ? 1.935 4.922 17.266 1 80.88 189 VAL A CA 1
ATOM 1436 C C . VAL A 1 189 ? 0.444 4.605 17.375 1 80.88 189 VAL A C 1
ATOM 1438 O O . VAL A 1 189 ? -0.36 5.484 17.688 1 80.88 189 VAL A O 1
ATOM 1441 N N . VAL A 1 190 ? 0.142 3.412 17.234 1 84.25 190 VAL A N 1
ATOM 1442 C CA . VAL A 1 190 ? -1.252 2.984 17.281 1 84.25 190 VAL A CA 1
ATOM 1443 C C . VAL A 1 190 ? -1.76 3.021 18.719 1 84.25 190 VAL A C 1
ATOM 1445 O O . VAL A 1 190 ? -2.865 3.498 18.984 1 84.25 190 VAL A O 1
ATOM 1448 N N . VAL A 1 191 ? -0.941 2.539 19.609 1 82.06 191 VAL A N 1
ATOM 1449 C CA . VAL A 1 191 ? -1.341 2.484 21.016 1 82.06 191 VAL A CA 1
ATOM 1450 C C . VAL A 1 191 ? -1.528 3.9 21.547 1 82.06 191 VAL A C 1
ATOM 1452 O O . VAL A 1 191 ? -2.514 4.184 22.234 1 82.06 191 VAL A O 1
ATOM 1455 N N . GLU A 1 192 ? -0.681 4.711 21.203 1 77.69 192 GLU A N 1
ATOM 1456 C CA . GLU A 1 192 ? -0.8 6.09 21.656 1 77.69 192 GLU A CA 1
ATOM 1457 C C . GLU A 1 192 ? -2.014 6.777 21.031 1 77.69 192 GLU A C 1
ATOM 1459 O O . GLU A 1 192 ? -2.67 7.598 21.688 1 77.69 192 GLU A O 1
ATOM 1464 N N . PHE A 1 193 ? -2.223 6.5 19.875 1 77.94 193 PHE A N 1
ATOM 1465 C CA . PHE A 1 193 ? -3.381 7.059 19.203 1 77.94 193 PHE A CA 1
ATOM 1466 C C . PHE A 1 193 ? -4.676 6.586 19.844 1 77.94 193 PHE A C 1
ATOM 1468 O O . PHE A 1 193 ? -5.613 7.367 20.016 1 77.94 193 PHE A O 1
ATOM 1475 N N . VAL A 1 194 ? -4.719 5.352 20.25 1 76.88 194 VAL A N 1
ATOM 1476 C CA . VAL A 1 194 ? -5.93 4.758 20.828 1 76.88 194 VAL A CA 1
ATOM 1477 C C . VAL A 1 194 ? -6.086 5.191 22.281 1 76.88 194 VAL A C 1
ATOM 1479 O O . VAL A 1 194 ? -7.195 5.469 22.734 1 76.88 194 VAL A O 1
ATOM 1482 N N . LEU A 1 195 ? -5.027 5.301 23.078 1 73.81 195 LEU A N 1
ATOM 1483 C CA . LEU A 1 195 ? -5.102 5.574 24.5 1 73.81 195 LEU A CA 1
ATOM 1484 C C . LEU A 1 195 ? -5.145 7.074 24.766 1 73.81 195 LEU A C 1
ATOM 1486 O O . LEU A 1 195 ? -5.734 7.52 25.75 1 73.81 195 LEU A O 1
ATOM 1490 N N . ASP A 1 196 ? -4.449 7.879 24.109 1 62.88 196 ASP A N 1
ATOM 1491 C CA . ASP A 1 196 ? -4.398 9.312 24.375 1 62.88 196 ASP A CA 1
ATOM 1492 C C . ASP A 1 196 ? -5.207 10.086 23.328 1 62.88 196 ASP A C 1
ATOM 1494 O O . ASP A 1 196 ? -4.641 10.672 22.406 1 62.88 196 ASP A O 1
ATOM 1498 N N . GLN A 1 197 ? -6.523 9.961 23.422 1 59.19 197 GLN A N 1
ATOM 1499 C CA . GLN A 1 197 ? -7.406 10.656 22.484 1 59.19 197 GLN A CA 1
ATOM 1500 C C . GLN A 1 197 ? -7.273 12.172 22.625 1 59.19 197 GLN A C 1
ATOM 1502 O O . GLN A 1 197 ? -7.801 12.93 21.812 1 59.19 197 GLN A O 1
ATOM 1507 N N . ARG A 1 198 ? -6.652 12.727 23.75 1 53.12 198 ARG A N 1
ATOM 1508 C CA . ARG A 1 198 ? -6.453 14.148 23.969 1 53.12 198 ARG A CA 1
ATOM 1509 C C . ARG A 1 198 ? -5.539 14.75 22.906 1 53.12 198 ARG A C 1
ATOM 1511 O O . ARG A 1 198 ? -5.441 15.969 22.781 1 53.12 198 ARG A O 1
ATOM 1518 N N . ILE A 1 199 ? -4.855 13.867 22.453 1 48.44 199 ILE A N 1
ATOM 1519 C CA . ILE A 1 199 ? -3.916 14.289 21.422 1 48.44 199 ILE A CA 1
ATOM 1520 C C . ILE A 1 199 ? -4.672 14.938 20.266 1 48.44 199 ILE A C 1
ATOM 1522 O O . ILE A 1 199 ? -4.141 15.812 19.578 1 48.44 199 ILE A O 1
ATOM 1526 N N . ILE A 1 200 ? -5.922 14.523 20.219 1 51.66 200 ILE A N 1
ATOM 1527 C CA . ILE A 1 200 ? -6.73 14.984 19.094 1 51.66 200 ILE A CA 1
ATOM 1528 C C . ILE A 1 200 ? -7.582 16.172 19.531 1 51.66 200 ILE A C 1
ATOM 1530 O O . ILE A 1 200 ? -8.492 16.594 18.812 1 51.66 200 ILE A O 1
ATOM 1534 N N . ARG A 1 201 ? -7.523 16.703 20.828 1 45.91 201 ARG A N 1
ATOM 1535 C CA . ARG A 1 201 ? -8.469 17.719 21.25 1 45.91 201 ARG A CA 1
ATOM 1536 C C . ARG A 1 201 ? -8.5 18.891 20.266 1 45.91 201 ARG A C 1
ATOM 1538 O O . ARG A 1 201 ? -7.453 19.422 19.906 1 45.91 201 ARG A O 1
ATOM 1545 N N . PRO A 1 202 ? -9.531 19.031 19.703 1 43.53 202 PRO A N 1
ATOM 1546 C CA . PRO A 1 202 ? -9.727 20.234 18.891 1 43.53 202 PRO A CA 1
ATOM 1547 C C . PRO A 1 202 ? -9.344 21.516 19.625 1 43.53 202 PRO A C 1
ATOM 1549 O O . PRO A 1 202 ? -9.555 21.609 20.844 1 43.53 202 PRO A O 1
ATOM 1552 N N . ARG A 1 203 ? -8.297 22.188 19.406 1 40.91 203 ARG A N 1
ATOM 1553 C CA . ARG A 1 203 ? -8.078 23.453 20.094 1 40.91 203 ARG A CA 1
ATOM 1554 C C . ARG A 1 203 ? -9.375 24.234 20.234 1 40.91 203 ARG A C 1
ATOM 1556 O O . ARG A 1 203 ? -10.172 24.312 19.297 1 40.91 203 ARG A O 1
ATOM 1563 N N . GLY A 1 204 ? -10 24.172 21.453 1 36.62 204 GLY A N 1
ATOM 1564 C CA . GLY A 1 204 ? -11.07 25.141 21.672 1 36.62 204 GLY A CA 1
ATOM 1565 C C . GLY A 1 204 ? -10.945 26.375 20.812 1 36.62 204 GLY A C 1
ATOM 1566 O O . GLY A 1 204 ? -9.867 26.656 20.281 1 36.62 204 GLY A O 1
ATOM 1567 N N . PRO A 1 205 ? -11.961 26.906 20.266 1 36.25 205 PRO A N 1
ATOM 1568 C CA . PRO A 1 205 ? -11.867 28.156 19.516 1 36.25 205 PRO A CA 1
ATOM 1569 C C . PRO A 1 205 ? -10.766 29.078 20.047 1 36.25 205 PRO A C 1
ATOM 1571 O O . PRO A 1 205 ? -10.539 29.141 21.25 1 36.25 205 PRO A O 1
ATOM 1574 N N . ALA A 1 206 ? -9.688 29.172 19.297 1 37.94 206 ALA A N 1
ATOM 1575 C CA . ALA A 1 206 ? -8.75 30.188 19.781 1 37.94 206 ALA A CA 1
ATOM 1576 C C . ALA A 1 206 ? -9.477 31.266 20.578 1 37.94 206 ALA A C 1
ATOM 1578 O O . ALA A 1 206 ? -10.57 31.688 20.203 1 37.94 206 ALA A O 1
ATOM 1579 N N . PRO A 1 207 ? -9.297 31.391 21.797 1 35.66 207 PRO A N 1
ATOM 1580 C CA . PRO A 1 207 ? -10.008 32.531 22.391 1 35.66 207 PRO A CA 1
ATOM 1581 C C . PRO A 1 207 ? -10.078 33.75 21.453 1 35.66 207 PRO A C 1
ATOM 1583 O O . PRO A 1 207 ? -9.164 33.969 20.656 1 35.66 207 PRO A O 1
ATOM 1586 N N . LEU A 1 208 ? -11.344 34.094 21.016 1 34.44 208 LEU A N 1
ATOM 1587 C CA . LEU A 1 208 ? -11.523 35.344 20.281 1 34.44 208 LEU A CA 1
ATOM 1588 C C . LEU A 1 208 ? -10.469 36.344 20.688 1 34.44 208 LEU A C 1
ATOM 1590 O O . LEU A 1 208 ? -10.297 36.625 21.875 1 34.44 208 LEU A O 1
ATOM 1594 N N . ARG A 1 209 ? -9.383 36.375 19.984 1 37 209 ARG A N 1
ATOM 1595 C CA . ARG A 1 209 ? -8.492 37.5 20.297 1 37 209 ARG A CA 1
ATOM 1596 C C . ARG A 1 209 ? -9.266 38.688 20.812 1 37 209 ARG A C 1
ATOM 1598 O O . ARG A 1 209 ? -10.289 39.062 20.234 1 37 209 ARG A O 1
ATOM 1605 N N . PRO A 1 210 ? -9.172 39.031 21.984 1 35.38 210 PRO A N 1
ATOM 1606 C CA . PRO A 1 210 ? -9.93 40.25 22.328 1 35.38 210 PRO A CA 1
ATOM 1607 C C . PRO A 1 210 ? -9.891 41.312 21.234 1 35.38 210 PRO A C 1
ATOM 1609 O O . PRO A 1 210 ? -8.875 41.469 20.562 1 35.38 210 PRO A O 1
ATOM 1612 N N . GLU A 1 211 ? -11.016 41.469 20.469 1 36.38 211 GLU A N 1
ATOM 1613 C CA . GLU A 1 211 ? -11.133 42.594 19.562 1 36.38 211 GLU A CA 1
ATOM 1614 C C . GLU A 1 211 ? -10.219 43.75 20 1 36.38 211 GLU A C 1
ATOM 1616 O O . GLU A 1 211 ? -10.375 44.312 21.078 1 36.38 211 GLU A O 1
ATOM 1621 N N . VAL A 1 212 ? -8.977 43.688 19.719 1 41.38 212 VAL A N 1
ATOM 1622 C CA . VAL A 1 212 ? -8.211 44.906 19.969 1 41.38 212 VAL A CA 1
ATOM 1623 C C . VAL A 1 212 ? -9.078 46.156 19.688 1 41.38 212 VAL A C 1
ATOM 1625 O O . VAL A 1 212 ? -9.57 46.312 18.578 1 41.38 212 VAL A O 1
ATOM 1628 N N . ALA A 1 213 ? -9.727 46.688 20.688 1 45.75 213 ALA A N 1
ATOM 1629 C CA . ALA A 1 213 ? -10.422 47.969 20.578 1 45.75 213 ALA A CA 1
ATOM 1630 C C . ALA A 1 213 ? -9.711 48.906 19.609 1 45.75 213 ALA A C 1
ATOM 1632 O O . ALA A 1 213 ? -8.492 49.062 19.688 1 45.75 213 ALA A O 1
ATOM 1633 N N . ALA A 1 214 ? -10.273 49.094 18.391 1 44.5 214 ALA A N 1
ATOM 1634 C CA . ALA A 1 214 ? -9.828 50.125 17.453 1 44.5 214 ALA A CA 1
ATOM 1635 C C . ALA A 1 214 ? -9.195 51.281 18.203 1 44.5 214 ALA A C 1
ATOM 1637 O O . ALA A 1 214 ? -9.727 51.75 19.203 1 44.5 214 ALA A O 1
ATOM 1638 N N . PRO A 1 215 ? -7.953 51.5 18.047 1 39.91 215 PRO A N 1
ATOM 1639 C CA . PRO A 1 215 ? -7.48 52.688 18.781 1 39.91 215 PRO A CA 1
ATOM 1640 C C . PRO A 1 215 ? -8.445 53.844 18.688 1 39.91 215 PRO A C 1
ATOM 1642 O O . PRO A 1 215 ? -9.062 54.062 17.641 1 39.91 215 PRO A O 1
ATOM 1645 N N . ASP A 1 216 ? -9.258 54.188 19.688 1 37.03 216 ASP A N 1
ATOM 1646 C CA . ASP A 1 216 ? -10.117 55.375 19.672 1 37.03 216 ASP A CA 1
ATOM 1647 C C . ASP A 1 216 ? -9.484 56.5 18.875 1 37.03 216 ASP A C 1
ATOM 1649 O O . ASP A 1 216 ? -8.453 57.031 19.266 1 37.03 216 ASP A O 1
ATOM 1653 N N . THR A 1 217 ? -9.469 56.375 17.547 1 42.59 217 THR A N 1
ATOM 1654 C CA . THR A 1 217 ? -9.039 57.438 16.641 1 42.59 217 THR A CA 1
ATOM 1655 C C . THR A 1 217 ? -9.398 58.812 17.188 1 42.59 217 THR A C 1
ATOM 1657 O O . THR A 1 217 ? -9.023 59.812 16.609 1 42.59 217 THR A O 1
ATOM 1660 N N . ASN A 1 218 ? -10.453 58.812 18.047 1 41.94 218 ASN A N 1
ATOM 1661 C CA . ASN A 1 218 ? -10.828 60.094 18.578 1 41.94 218 ASN A CA 1
ATOM 1662 C C . ASN A 1 218 ? -9.734 60.656 19.484 1 41.94 218 ASN A C 1
ATOM 1664 O O . ASN A 1 218 ? -9.797 61.844 19.891 1 41.94 218 ASN A O 1
ATOM 1668 N N . THR A 1 219 ? -8.836 59.781 19.922 1 41.69 219 THR A N 1
ATOM 1669 C CA . THR A 1 219 ? -7.863 60.344 20.844 1 41.69 219 THR A CA 1
ATOM 1670 C C . THR A 1 219 ? -6.762 61.062 20.094 1 41.69 219 THR A C 1
ATOM 1672 O O . THR A 1 219 ? -6.152 62 20.625 1 41.69 219 THR A O 1
ATOM 1675 N N . THR A 1 220 ? -6.543 60.594 18.812 1 44 220 THR A N 1
ATOM 1676 C CA . THR A 1 220 ? -5.5 61.344 18.109 1 44 220 THR A CA 1
ATOM 1677 C C . THR A 1 220 ? -6.02 62.688 17.625 1 44 220 THR A C 1
ATOM 1679 O O . THR A 1 220 ? -5.238 63.594 17.344 1 44 220 THR A O 1
ATOM 1682 N N . ALA A 1 221 ? -7.316 62.781 17.359 1 47.81 221 ALA A N 1
ATOM 1683 C CA . ALA A 1 221 ? -7.875 64.062 16.984 1 47.81 221 ALA A CA 1
ATOM 1684 C C . ALA A 1 221 ? -7.824 65.062 18.141 1 47.81 221 ALA A C 1
ATOM 1686 O O . ALA A 1 221 ? -7.664 66.25 17.938 1 47.81 221 ALA A O 1
ATOM 1687 N N . ASP A 1 222 ? -7.891 64.5 19.328 1 42 222 ASP A N 1
ATOM 1688 C CA . ASP A 1 222 ? -7.875 65.438 20.453 1 42 222 ASP A CA 1
ATOM 1689 C C . ASP A 1 222 ? -6.469 66 20.688 1 42 222 ASP A C 1
ATOM 1691 O O . ASP A 1 222 ? -6.305 67.125 21.172 1 42 222 ASP A O 1
ATOM 1695 N N . VAL A 1 223 ? -5.473 65.188 20.25 1 44.44 223 VAL A N 1
ATOM 1696 C CA . VAL A 1 223 ? -4.137 65.75 20.531 1 44.44 223 VAL A CA 1
ATOM 1697 C C . VAL A 1 223 ? -3.758 66.75 19.5 1 44.44 223 VAL A C 1
ATOM 1699 O O . VAL A 1 223 ? -3.07 67.75 19.812 1 44.44 223 VAL A O 1
ATOM 1702 N N . ILE A 1 224 ? -4.25 66.562 18.281 1 44.88 224 ILE A N 1
ATOM 1703 C CA . ILE A 1 224 ? -3.863 67.562 17.281 1 44.88 224 ILE A CA 1
ATOM 1704 C C . ILE A 1 224 ? -4.566 68.875 17.547 1 44.88 224 ILE A C 1
ATOM 1706 O O . ILE A 1 224 ? -4.02 69.938 17.266 1 44.88 224 ILE A O 1
ATOM 1710 N N . ALA A 1 225 ? -5.801 68.75 18.031 1 46.09 225 ALA A N 1
ATOM 1711 C CA . ALA A 1 225 ? -6.516 70 18.25 1 46.09 225 ALA A CA 1
ATOM 1712 C C . ALA A 1 225 ? -5.871 70.812 19.375 1 46.09 225 ALA A C 1
ATOM 1714 O O . ALA A 1 225 ? -5.941 72 19.375 1 46.09 225 ALA A O 1
ATOM 1715 N N . THR A 1 226 ? -5.281 70.062 20.312 1 43.31 226 THR A N 1
ATOM 1716 C CA . THR A 1 226 ? -4.742 70.875 21.406 1 43.31 226 THR A CA 1
ATOM 1717 C C . THR A 1 226 ? -3.451 71.562 20.984 1 43.31 226 THR A C 1
ATOM 1719 O O . THR A 1 226 ? -3.059 72.562 21.578 1 43.31 226 THR A O 1
ATOM 1722 N N . THR A 1 227 ? -2.766 70.938 19.984 1 42.19 227 THR A N 1
ATOM 1723 C CA . THR A 1 227 ? -1.488 71.562 19.688 1 42.19 227 THR A CA 1
ATOM 1724 C C . THR A 1 227 ? -1.697 72.875 18.891 1 42.19 227 THR A C 1
ATOM 1726 O O . THR A 1 227 ? -0.876 73.75 18.953 1 42.19 227 THR A O 1
ATOM 1729 N N . ASP A 1 228 ? -2.703 72.875 17.969 1 41.06 228 ASP A N 1
ATOM 1730 C CA . ASP A 1 228 ? -2.803 74.062 17.141 1 41.06 228 ASP A CA 1
ATOM 1731 C C . ASP A 1 228 ? -3.258 75.25 17.953 1 41.06 228 ASP A C 1
ATOM 1733 O O . ASP A 1 228 ? -3.113 76.375 17.516 1 41.06 228 ASP A O 1
ATOM 1737 N N . SER A 1 229 ? -4.004 75 19.062 1 41.25 229 SER A N 1
ATOM 1738 C CA . SER A 1 229 ? -4.539 76.188 19.703 1 41.25 229 SER A CA 1
ATOM 1739 C C . SER A 1 229 ? -3.438 76.938 20.391 1 41.25 229 SER A C 1
ATOM 1741 O O . SER A 1 229 ? -3.684 78.062 20.906 1 41.25 229 SER A O 1
ATOM 1743 N N . GLN A 1 230 ? -2.305 76.25 20.656 1 37.75 230 GLN A N 1
ATOM 1744 C CA . GLN A 1 230 ? -1.403 77.062 21.453 1 37.75 230 GLN A CA 1
ATOM 1745 C C . GLN A 1 230 ? -0.625 78.062 20.562 1 37.75 230 GLN A C 1
ATOM 1747 O O . GLN A 1 230 ? 0.187 78.812 21.062 1 37.75 230 GLN A O 1
ATOM 1752 N N . ARG A 1 231 ? -0.618 77.75 19.172 1 36.19 231 ARG A N 1
ATOM 1753 C CA . ARG A 1 231 ? 0.339 78.625 18.5 1 36.19 231 ARG A CA 1
ATOM 1754 C C . ARG A 1 231 ? -0.246 80 18.312 1 36.19 231 ARG A C 1
ATOM 1756 O O . ARG A 1 231 ? 0.311 80.812 17.562 1 36.19 231 ARG A O 1
ATOM 1763 N N . LEU A 1 232 ? -1.518 80.188 18.75 1 30.81 232 LEU A N 1
ATOM 1764 C CA . LEU A 1 232 ? -1.879 81.562 18.406 1 30.81 232 LEU A CA 1
ATOM 1765 C C . LEU A 1 232 ? -1.113 82.562 19.266 1 30.81 232 LEU A C 1
ATOM 1767 O O . LEU A 1 232 ? -1.215 82.562 20.5 1 30.81 232 LEU A O 1
ATOM 1771 N N . PRO A 1 233 ? 0.185 82.875 18.766 1 31.06 233 PRO A N 1
ATOM 1772 C CA . PRO A 1 233 ? 0.553 84.188 19.266 1 31.06 233 PRO A CA 1
ATOM 1773 C C . PRO A 1 233 ? -0.402 85.312 18.797 1 31.06 233 PRO A C 1
ATOM 1775 O O . PRO A 1 233 ? -1.05 85.125 17.75 1 31.06 233 PRO A O 1
ATOM 1778 N N . MET B 1 1 ? -20.016 3.955 18.328 1 63 1 MET B N 1
ATOM 1779 C CA . MET B 1 1 ? -20.641 3.105 17.328 1 63 1 MET B CA 1
ATOM 1780 C C . MET B 1 1 ? -19.875 3.148 16.016 1 63 1 MET B C 1
ATOM 1782 O O . MET B 1 1 ? -19.531 2.104 15.453 1 63 1 MET B O 1
ATOM 1786 N N . ALA B 1 2 ? -19.531 4.375 15.617 1 67.81 2 ALA B N 1
ATOM 1787 C CA . ALA B 1 2 ? -18.812 4.5 14.359 1 67.81 2 ALA B CA 1
ATOM 1788 C C . ALA B 1 2 ? -17.484 3.742 14.398 1 67.81 2 ALA B C 1
ATOM 1790 O O . ALA B 1 2 ? -17.109 3.066 13.438 1 67.81 2 ALA B O 1
ATOM 1791 N N . ASN B 1 3 ? -16.891 3.658 15.508 1 79.75 3 ASN B N 1
ATOM 1792 C CA . ASN B 1 3 ? -15.625 2.957 15.672 1 79.75 3 ASN B CA 1
ATOM 1793 C C . ASN B 1 3 ? -15.805 1.444 15.578 1 79.75 3 ASN B C 1
ATOM 1795 O O . ASN B 1 3 ? -14.945 0.744 15.039 1 79.75 3 ASN B O 1
ATOM 1799 N N . LEU B 1 4 ? -16.922 1.069 16.016 1 81.12 4 LEU B N 1
ATOM 1800 C CA . LEU B 1 4 ? -17.188 -0.364 16 1 81.12 4 LEU B CA 1
ATOM 1801 C C . LEU B 1 4 ? -17.453 -0.852 14.578 1 81.12 4 LEU B C 1
ATOM 1803 O O . LEU B 1 4 ? -17.047 -1.96 14.219 1 81.12 4 LEU B O 1
ATOM 1807 N N . ILE B 1 5 ? -18.078 -0.023 13.82 1 83.88 5 ILE B N 1
ATOM 1808 C CA . ILE B 1 5 ? -18.375 -0.375 12.438 1 83.88 5 ILE B CA 1
ATOM 1809 C C . ILE B 1 5 ? -17.062 -0.46 11.648 1 83.88 5 ILE B C 1
ATOM 1811 O O . ILE B 1 5 ? -16.875 -1.38 10.844 1 83.88 5 ILE B O 1
ATOM 1815 N N . THR B 1 6 ? -16.219 0.442 11.906 1 86.62 6 THR B N 1
ATOM 1816 C CA . THR B 1 6 ? -14.922 0.459 11.242 1 86.62 6 THR B CA 1
ATOM 1817 C C . THR B 1 6 ? -14.102 -0.771 11.625 1 86.62 6 THR B C 1
ATOM 1819 O O . THR B 1 6 ? -13.492 -1.405 10.766 1 86.62 6 THR B O 1
ATOM 1822 N N . LEU B 1 7 ? -14.195 -1.098 12.828 1 87.56 7 LEU B N 1
ATOM 1823 C CA . LEU B 1 7 ? -13.492 -2.287 13.289 1 87.56 7 LEU B CA 1
ATOM 1824 C C . LEU B 1 7 ? -14.094 -3.549 12.68 1 87.56 7 LEU B C 1
ATOM 1826 O O . LEU B 1 7 ? -13.367 -4.477 12.32 1 87.56 7 LEU B O 1
ATOM 1830 N N . ALA B 1 8 ? -15.32 -3.588 12.625 1 90.81 8 ALA B N 1
ATOM 1831 C CA . ALA B 1 8 ? -16.016 -4.727 12.016 1 90.81 8 ALA B CA 1
ATOM 1832 C C . ALA B 1 8 ? -15.594 -4.906 10.562 1 90.81 8 ALA B C 1
ATOM 1834 O O . ALA B 1 8 ? -15.344 -6.031 10.117 1 90.81 8 ALA B O 1
ATOM 1835 N N . ARG B 1 9 ? -15.5 -3.811 9.906 1 91.25 9 ARG B N 1
ATOM 1836 C CA . ARG B 1 9 ? -15.086 -3.848 8.508 1 91.25 9 ARG B CA 1
ATOM 1837 C C . ARG B 1 9 ? -13.68 -4.426 8.367 1 91.25 9 ARG B C 1
ATOM 1839 O O . ARG B 1 9 ? -13.422 -5.219 7.461 1 91.25 9 ARG B O 1
ATOM 1846 N N . PHE B 1 10 ? -12.93 -4.027 9.258 1 92.06 10 PHE B N 1
ATOM 1847 C CA . PHE B 1 10 ? -11.555 -4.496 9.227 1 92.06 10 PHE B CA 1
ATOM 1848 C C . PHE B 1 10 ? -11.484 -6 9.477 1 92.06 10 PHE B C 1
ATOM 1850 O O . PHE B 1 10 ? -10.766 -6.719 8.781 1 92.06 10 PHE B O 1
ATOM 1857 N N . CYS B 1 11 ? -12.227 -6.496 10.391 1 93.56 11 CYS B N 1
ATOM 1858 C CA . CYS B 1 11 ? -12.289 -7.922 10.695 1 93.56 11 CYS B CA 1
ATOM 1859 C C . CYS B 1 11 ? -12.906 -8.703 9.547 1 93.56 11 CYS B C 1
ATOM 1861 O O . CYS B 1 11 ? -12.438 -9.789 9.203 1 93.56 11 CYS B O 1
ATOM 1863 N N . LEU B 1 12 ? -13.945 -8.18 9 1 94.81 12 LEU B N 1
ATOM 1864 C CA . LEU B 1 12 ? -14.617 -8.828 7.879 1 94.81 12 LEU B CA 1
ATOM 1865 C C . LEU B 1 12 ? -13.68 -8.961 6.684 1 94.81 12 LEU B C 1
ATOM 1867 O O . LEU B 1 12 ? -13.773 -9.93 5.918 1 94.81 12 LEU B O 1
ATOM 1871 N N . LEU B 1 13 ? -12.781 -7.98 6.531 1 94.56 13 LEU B N 1
ATOM 1872 C CA . LEU B 1 13 ? -11.789 -8.055 5.465 1 94.56 13 LEU B CA 1
ATOM 1873 C C . LEU B 1 13 ? -10.953 -9.328 5.586 1 94.56 13 LEU B C 1
ATOM 1875 O O . LEU B 1 13 ? -10.773 -10.055 4.605 1 94.56 13 LEU B O 1
ATOM 1879 N N . PHE B 1 14 ? -10.469 -9.656 6.742 1 94.44 14 PHE B N 1
ATOM 1880 C CA . PHE B 1 14 ? -9.625 -10.828 6.945 1 94.44 14 PHE B CA 1
ATOM 1881 C C . PHE B 1 14 ? -10.43 -12.109 6.797 1 94.44 14 PHE B C 1
ATOM 1883 O O . PHE B 1 14 ? -9.914 -13.133 6.34 1 94.44 14 PHE B O 1
ATOM 1890 N N . LEU B 1 15 ? -11.703 -12.008 7.172 1 94.25 15 LEU B N 1
ATOM 1891 C CA . LEU B 1 15 ? -12.586 -13.133 6.91 1 94.25 15 LEU B CA 1
ATOM 1892 C C . LEU B 1 15 ? -12.719 -13.375 5.41 1 94.25 15 LEU B C 1
ATOM 1894 O O . LEU B 1 15 ? -12.625 -14.516 4.949 1 94.25 15 LEU B O 1
ATOM 1898 N N . LEU B 1 16 ? -12.953 -12.367 4.738 1 95.69 16 LEU B N 1
ATOM 1899 C CA . LEU B 1 16 ? -13.07 -12.453 3.289 1 95.69 16 LEU B CA 1
ATOM 1900 C C . LEU B 1 16 ? -11.812 -13.055 2.676 1 95.69 16 LEU B C 1
ATOM 1902 O O . LEU B 1 16 ? -11.891 -13.906 1.787 1 95.69 16 LEU B O 1
ATOM 1906 N N . ILE B 1 17 ? -10.695 -12.617 3.154 1 94.44 17 ILE B N 1
ATOM 1907 C CA . ILE B 1 17 ? -9.414 -13.109 2.658 1 94.44 17 ILE B CA 1
ATOM 1908 C C . ILE B 1 17 ? -9.297 -14.609 2.928 1 94.44 17 ILE B C 1
ATOM 1910 O O . ILE B 1 17 ? -8.922 -15.375 2.039 1 94.44 17 ILE B O 1
ATOM 1914 N N . GLY B 1 18 ? -9.594 -15.016 4.117 1 94.19 18 GLY B N 1
ATOM 1915 C CA . GLY B 1 18 ? -9.562 -16.438 4.445 1 94.19 18 GLY B CA 1
ATOM 1916 C C . GLY B 1 18 ? -10.469 -17.266 3.561 1 94.19 18 GLY B C 1
ATOM 1917 O O . GLY B 1 18 ? -10.078 -18.344 3.111 1 94.19 18 GLY B O 1
ATOM 1918 N N . MET B 1 19 ? -11.617 -16.734 3.309 1 94.56 19 MET B N 1
ATOM 1919 C CA . MET B 1 19 ? -12.57 -17.453 2.465 1 94.56 19 MET B CA 1
ATOM 1920 C C . MET B 1 19 ? -12.086 -17.5 1.02 1 94.56 19 MET B C 1
ATOM 1922 O O . MET B 1 19 ? -12.18 -18.547 0.367 1 94.56 19 MET B O 1
ATOM 1926 N N . ALA B 1 20 ? -11.578 -16.484 0.565 1 93.31 20 ALA B N 1
ATOM 1927 C CA . ALA B 1 20 ? -11.141 -16.406 -0.826 1 93.31 20 ALA B CA 1
ATOM 1928 C C . ALA B 1 20 ? -9.984 -17.359 -1.091 1 93.31 20 ALA B C 1
ATOM 1930 O O . ALA B 1 20 ? -9.859 -17.906 -2.188 1 93.31 20 ALA B O 1
ATOM 1931 N N . TYR B 1 21 ? -9.148 -17.578 -0.109 1 92.94 21 TYR B N 1
ATOM 1932 C CA . TYR B 1 21 ? -7.98 -18.422 -0.294 1 92.94 21 TYR B CA 1
ATOM 1933 C C . TYR B 1 21 ? -8.328 -19.891 -0.044 1 92.94 21 TYR B C 1
ATOM 1935 O O . TYR B 1 21 ? -7.836 -20.781 -0.74 1 92.94 21 TYR B O 1
ATOM 1943 N N . ARG B 1 22 ? -9.141 -20.203 0.922 1 91.38 22 ARG B N 1
ATOM 1944 C CA . ARG B 1 22 ? -9.172 -21.578 1.416 1 91.38 22 ARG B CA 1
ATOM 1945 C C . ARG B 1 22 ? -10.578 -22.172 1.327 1 91.38 22 ARG B C 1
ATOM 1947 O O . ARG B 1 22 ? -10.742 -23.391 1.33 1 91.38 22 ARG B O 1
ATOM 1954 N N . ALA B 1 23 ? -11.555 -21.375 1.269 1 89.94 23 ALA B N 1
ATOM 1955 C CA . ALA B 1 23 ? -12.922 -21.891 1.313 1 89.94 23 ALA B CA 1
ATOM 1956 C C . ALA B 1 23 ? -13.25 -22.672 0.042 1 89.94 23 ALA B C 1
ATOM 1958 O O . ALA B 1 23 ? -12.711 -22.375 -1.028 1 89.94 23 ALA B O 1
ATOM 1959 N N . PRO B 1 24 ? -14.039 -23.734 0.268 1 91.5 24 PRO B N 1
ATOM 1960 C CA . PRO B 1 24 ? -14.5 -24.438 -0.928 1 91.5 24 PRO B CA 1
ATOM 1961 C C . PRO B 1 24 ? -15.32 -23.562 -1.863 1 91.5 24 PRO B C 1
ATOM 1963 O O . PRO B 1 24 ? -15.844 -22.531 -1.44 1 91.5 24 PRO B O 1
ATOM 1966 N N . ALA B 1 25 ? -15.484 -23.953 -3.031 1 89.19 25 ALA B N 1
ATOM 1967 C CA . ALA B 1 25 ? -16.047 -23.156 -4.117 1 89.19 25 ALA B CA 1
ATOM 1968 C C . ALA B 1 25 ? -17.469 -22.688 -3.77 1 89.19 25 ALA B C 1
ATOM 1970 O O . ALA B 1 25 ? -17.797 -21.516 -3.969 1 89.19 25 ALA B O 1
ATOM 1971 N N . PRO B 1 26 ? -18.359 -23.531 -3.238 1 89.25 26 PRO B N 1
ATOM 1972 C CA . PRO B 1 26 ? -19.719 -23.062 -2.947 1 89.25 26 PRO B CA 1
ATOM 1973 C C . PRO B 1 26 ? -19.75 -21.938 -1.906 1 89.25 26 PRO B C 1
ATOM 1975 O O . PRO B 1 26 ? -20.578 -21.031 -1.986 1 89.25 26 PRO B O 1
ATOM 1978 N N . TRP B 1 27 ? -18.797 -22 -0.959 1 90.44 27 TRP B N 1
ATOM 1979 C CA . TRP B 1 27 ? -18.719 -20.984 0.078 1 90.44 27 TRP B CA 1
ATOM 1980 C C . TRP B 1 27 ? -18.125 -19.688 -0.47 1 90.44 27 TRP B C 1
ATOM 1982 O O . TRP B 1 27 ? -18.375 -18.609 0.059 1 90.44 27 TRP B O 1
ATOM 1992 N N . GLN B 1 28 ? -17.391 -19.844 -1.509 1 92.94 28 GLN B N 1
ATOM 1993 C CA . GLN B 1 28 ? -16.75 -18.672 -2.098 1 92.94 28 GLN B CA 1
ATOM 1994 C C . GLN B 1 28 ? -17.766 -17.797 -2.826 1 92.94 28 GLN B C 1
ATOM 1996 O O . GLN B 1 28 ? -17.469 -16.656 -3.158 1 92.94 28 GLN B O 1
ATOM 2001 N N . LEU B 1 29 ? -18.984 -18.312 -3.02 1 91.25 29 LEU B N 1
ATOM 2002 C CA . LEU B 1 29 ? -20.031 -17.5 -3.619 1 91.25 29 LEU B CA 1
ATOM 2003 C C . LEU B 1 29 ? -20.438 -16.359 -2.697 1 91.25 29 LEU B C 1
ATOM 2005 O O . LEU B 1 29 ? -21 -15.359 -3.152 1 91.25 29 LEU B O 1
ATOM 2009 N N . LEU B 1 30 ? -20.078 -16.5 -1.45 1 93.25 30 LEU B N 1
ATOM 2010 C CA . LEU B 1 30 ? -20.422 -15.484 -0.461 1 93.25 30 LEU B CA 1
ATOM 2011 C C . LEU B 1 30 ? -19.406 -14.352 -0.472 1 93.25 30 LEU B C 1
ATOM 2013 O O . LEU B 1 30 ? -19.625 -13.305 0.145 1 93.25 30 LEU B O 1
ATOM 2017 N N . ASP B 1 31 ? -18.328 -14.555 -1.189 1 95.12 31 ASP B N 1
ATOM 2018 C CA . ASP B 1 31 ? -17.266 -13.555 -1.197 1 95.12 31 ASP B CA 1
ATOM 2019 C C . ASP B 1 31 ? -17.75 -12.258 -1.859 1 95.12 31 ASP B C 1
ATOM 2021 O O . ASP B 1 31 ? -17.438 -11.164 -1.386 1 95.12 31 ASP B O 1
ATOM 2025 N N . ALA B 1 32 ? -18.531 -12.43 -2.939 1 94.62 32 ALA B N 1
ATOM 2026 C CA . ALA B 1 32 ? -19 -11.258 -3.662 1 94.62 32 ALA B CA 1
ATOM 2027 C C . ALA B 1 32 ? -19.938 -10.422 -2.797 1 94.62 32 ALA B C 1
ATOM 2029 O O . ALA B 1 32 ? -19.719 -9.227 -2.592 1 94.62 32 ALA B O 1
ATOM 2030 N N . PRO B 1 33 ? -20.953 -11.023 -2.223 1 95.25 33 PRO B N 1
ATOM 2031 C CA . PRO B 1 33 ? -21.812 -10.227 -1.345 1 95.25 33 PRO B CA 1
ATOM 2032 C C . PRO B 1 33 ? -21.078 -9.695 -0.116 1 95.25 33 PRO B C 1
ATOM 2034 O O . PRO B 1 33 ? -21.391 -8.617 0.383 1 95.25 33 PRO B O 1
ATOM 2037 N N . LEU B 1 34 ? -20.156 -10.43 0.367 1 95.44 34 LEU B N 1
ATOM 2038 C CA . LEU B 1 34 ? -19.406 -10.016 1.55 1 95.44 34 LEU B CA 1
ATOM 2039 C C . LEU B 1 34 ? -18.594 -8.766 1.267 1 95.44 34 LEU B C 1
ATOM 2041 O O . LEU B 1 34 ? -18.531 -7.855 2.096 1 95.44 34 LEU B O 1
ATOM 2045 N N . VAL B 1 35 ? -17.953 -8.75 0.143 1 95.69 35 VAL B N 1
ATOM 2046 C CA . VAL B 1 35 ? -17.141 -7.574 -0.183 1 95.69 35 VAL B CA 1
ATOM 2047 C C . VAL B 1 35 ? -18.047 -6.359 -0.362 1 95.69 35 VAL B C 1
ATOM 2049 O O . VAL B 1 35 ? -17.672 -5.246 0.024 1 95.69 35 VAL B O 1
ATOM 2052 N N . ILE B 1 36 ? -19.219 -6.52 -0.985 1 94.88 36 ILE B N 1
ATOM 2053 C CA . ILE B 1 36 ? -20.172 -5.434 -1.125 1 94.88 36 ILE B CA 1
ATOM 2054 C C . ILE B 1 36 ? -20.594 -4.938 0.256 1 94.88 36 ILE B C 1
ATOM 2056 O O . ILE B 1 36 ? -20.719 -3.729 0.479 1 94.88 36 ILE B O 1
ATOM 2060 N N . PHE B 1 37 ? -20.828 -5.863 1.11 1 94.31 37 PHE B N 1
ATOM 2061 C CA . PHE B 1 37 ? -21.219 -5.531 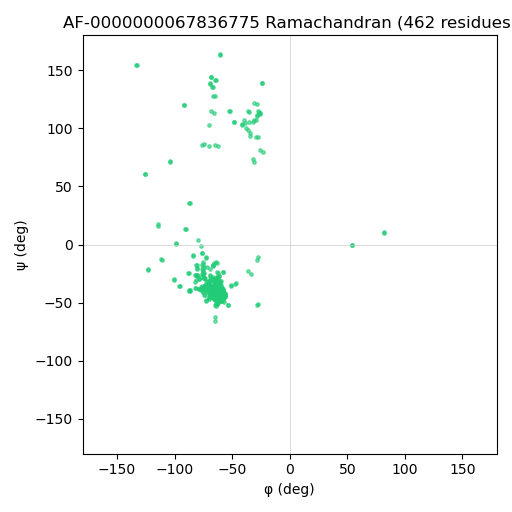2.475 1 94.31 37 PHE B CA 1
ATOM 2062 C C . PHE B 1 37 ? -20.125 -4.742 3.178 1 94.31 37 PHE B C 1
ATOM 2064 O O . PHE B 1 37 ? -20.406 -3.742 3.844 1 94.31 37 PHE B O 1
ATOM 2071 N N . ILE B 1 38 ? -18.906 -5.164 3.057 1 92.88 38 ILE B N 1
ATOM 2072 C CA . ILE B 1 38 ? -17.766 -4.504 3.672 1 92.88 38 ILE B CA 1
ATOM 2073 C C . ILE B 1 38 ? -17.672 -3.062 3.18 1 92.88 38 ILE B C 1
ATOM 2075 O O . ILE B 1 38 ? -17.5 -2.137 3.977 1 92.88 38 ILE B O 1
ATOM 2079 N N . ILE B 1 39 ? -17.844 -2.84 1.894 1 90 39 ILE B N 1
ATOM 2080 C CA . ILE B 1 39 ? -17.734 -1.512 1.303 1 90 39 ILE B CA 1
ATOM 2081 C C . ILE B 1 39 ? -18.953 -0.673 1.68 1 90 39 ILE B C 1
ATOM 2083 O O . ILE B 1 39 ? -18.828 0.53 1.923 1 90 39 ILE B O 1
ATOM 2087 N N . ALA B 1 40 ? -20.109 -1.257 1.723 1 87.81 40 ALA B N 1
ATOM 2088 C CA . ALA B 1 40 ? -21.344 -0.567 2.104 1 87.81 40 ALA B CA 1
ATOM 2089 C C . ALA B 1 40 ? -21.266 -0.069 3.545 1 87.81 40 ALA B C 1
ATOM 2091 O O . ALA B 1 40 ? -21.812 0.981 3.875 1 87.81 40 ALA B O 1
ATOM 2092 N N . LEU B 1 41 ? -20.609 -0.812 4.414 1 85.5 41 LEU B N 1
ATOM 2093 C CA . LEU B 1 41 ? -20.438 -0.42 5.809 1 85.5 41 LEU B CA 1
ATOM 2094 C C . LEU B 1 41 ? -19.688 0.907 5.914 1 85.5 41 LEU B C 1
ATOM 2096 O O . LEU B 1 41 ? -19.891 1.663 6.867 1 85.5 41 LEU B O 1
ATOM 2100 N N . ASP B 1 42 ? -18.812 1.121 5.016 1 82.19 42 ASP B N 1
ATOM 2101 C CA . ASP B 1 42 ? -18.078 2.387 5 1 82.19 42 ASP B CA 1
ATOM 2102 C C . ASP B 1 42 ? -19.031 3.557 4.734 1 82.19 42 ASP B C 1
ATOM 2104 O O . ASP B 1 42 ? -18.906 4.617 5.352 1 82.19 42 ASP B O 1
ATOM 2108 N N . GLY B 1 43 ? -19.938 3.438 3.758 1 74.75 43 GLY B N 1
ATOM 2109 C CA . GLY B 1 43 ? -20.922 4.469 3.477 1 74.75 43 GLY B CA 1
ATOM 2110 C C . GLY B 1 43 ? -21.859 4.723 4.637 1 74.75 43 GLY B C 1
ATOM 2111 O O . GLY B 1 43 ? -22.281 5.859 4.867 1 74.75 43 GLY B O 1
ATOM 2112 N N . LEU B 1 44 ? -22.078 3.73 5.371 1 67.38 44 LEU B N 1
ATOM 2113 C CA . LEU B 1 44 ? -23 3.812 6.496 1 67.38 44 LEU B CA 1
ATOM 2114 C C . LEU B 1 44 ? -22.375 4.559 7.668 1 67.38 44 LEU B C 1
ATOM 2116 O O . LEU B 1 44 ? -23.047 5.348 8.336 1 67.38 44 LEU B O 1
ATOM 2120 N N . ASP B 1 45 ? -21.109 4.234 7.84 1 62.41 45 ASP B N 1
ATOM 2121 C CA . ASP B 1 45 ? -20.453 4.855 8.984 1 62.41 45 ASP B CA 1
ATOM 2122 C C . ASP B 1 45 ? -20.359 6.367 8.805 1 62.41 45 ASP B C 1
ATOM 2124 O O . ASP B 1 45 ? -20.516 7.121 9.766 1 62.41 45 ASP B O 1
ATOM 2128 N N . GLY B 1 46 ? -20.016 6.812 7.574 1 59.19 46 GLY B N 1
ATOM 2129 C CA . GLY B 1 46 ? -20.031 8.242 7.332 1 59.19 46 GLY B CA 1
ATOM 2130 C C . GLY B 1 46 ? -21.391 8.875 7.586 1 59.19 46 GLY B C 1
ATOM 2131 O O . GLY B 1 46 ? -21.469 9.945 8.195 1 59.19 46 GLY B O 1
ATOM 2132 N N . TYR B 1 47 ? -22.328 8.164 7.219 1 55.5 47 TYR B N 1
ATOM 2133 C CA . TYR B 1 47 ? -23.688 8.648 7.395 1 55.5 47 TYR B CA 1
ATOM 2134 C C . TYR B 1 47 ? -24.062 8.672 8.867 1 55.5 47 TYR B C 1
ATOM 2136 O O . TYR B 1 47 ? -24.641 9.648 9.352 1 55.5 47 TYR B O 1
ATOM 2144 N N . VAL B 1 48 ? -23.781 7.645 9.547 1 54.62 48 VAL B N 1
ATOM 2145 C CA . VAL B 1 48 ? -24.141 7.516 10.953 1 54.62 48 VAL B CA 1
ATOM 2146 C C . VAL B 1 48 ? -23.359 8.531 11.781 1 54.62 48 VAL B C 1
ATOM 2148 O O . VAL B 1 48 ? -23.906 9.133 12.711 1 54.62 48 VAL B O 1
ATOM 2151 N N . ALA B 1 49 ? -22.109 8.711 11.492 1 57.5 49 ALA B N 1
ATOM 2152 C CA . ALA B 1 49 ? -21.297 9.672 12.219 1 57.5 49 ALA B CA 1
ATOM 2153 C C . ALA B 1 49 ? -21.812 11.094 12.023 1 57.5 49 ALA B C 1
ATOM 2155 O O . ALA B 1 49 ? -21.844 11.891 12.969 1 57.5 49 ALA B O 1
ATOM 2156 N N . ARG B 1 50 ? -22.219 11.391 10.828 1 56.84 50 ARG B N 1
ATOM 2157 C CA . ARG B 1 50 ? -22.75 12.711 10.523 1 56.84 50 ARG B CA 1
ATOM 2158 C C . ARG B 1 50 ? -24.094 12.938 11.211 1 56.84 50 ARG B C 1
ATOM 2160 O O . ARG B 1 50 ? -24.375 14.039 11.711 1 56.84 50 ARG B O 1
ATOM 2167 N N . ARG B 1 51 ? -24.734 11.977 11.25 1 55.59 51 ARG B N 1
ATOM 2168 C CA . ARG B 1 51 ? -26.078 12.102 11.805 1 55.59 51 ARG B CA 1
ATOM 2169 C C . ARG B 1 51 ? -26.031 12.188 13.328 1 55.59 51 ARG B C 1
ATOM 2171 O O . ARG B 1 51 ? -26.828 12.898 13.945 1 55.59 51 ARG B O 1
ATOM 2178 N N . ARG B 1 52 ? -25.156 11.445 13.852 1 57.09 52 ARG B N 1
ATOM 2179 C CA . ARG B 1 52 ? -25.141 11.422 15.305 1 57.09 52 ARG B CA 1
ATOM 2180 C C . ARG B 1 52 ? -24.188 12.492 15.852 1 57.09 52 ARG B C 1
ATOM 2182 O O . ARG B 1 52 ? -24.016 12.609 17.062 1 57.09 52 ARG B O 1
ATOM 2189 N N . GLY B 1 53 ? -23.797 13.344 15.031 1 55.88 53 GLY B N 1
ATOM 2190 C CA . GLY B 1 53 ? -22.906 14.414 15.461 1 55.88 53 GLY B CA 1
ATOM 2191 C C . GLY B 1 53 ? -21.656 13.914 16.156 1 55.88 53 GLY B C 1
ATOM 2192 O O . GLY B 1 53 ? -21.047 14.641 16.953 1 55.88 53 GLY B O 1
ATOM 2193 N N . GLU B 1 54 ? -21.547 12.68 16.281 1 55.62 54 GLU B N 1
ATOM 2194 C CA . GLU B 1 54 ? -20.484 12.07 17.062 1 55.62 54 GLU B CA 1
ATOM 2195 C C . GLU B 1 54 ? -19.219 11.867 16.219 1 55.62 54 GLU B C 1
ATOM 2197 O O . GLU B 1 54 ? -18.531 10.852 16.359 1 55.62 54 GLU B O 1
ATOM 2202 N N . THR B 1 55 ? -19 12.789 15.367 1 61.34 55 THR B N 1
ATOM 2203 C CA . THR B 1 55 ? -17.797 12.555 14.586 1 61.34 55 THR B CA 1
ATOM 2204 C C . THR B 1 55 ? -16.547 12.867 15.414 1 61.34 55 THR B C 1
ATOM 2206 O O . THR B 1 55 ? -16.312 14.023 15.773 1 61.34 55 THR B O 1
ATOM 2209 N N . SER B 1 56 ? -16.109 11.828 16.188 1 71.31 56 SER B N 1
ATOM 2210 C CA . SER B 1 56 ? -14.844 12.031 16.891 1 71.31 56 SER B CA 1
ATOM 2211 C C . SER B 1 56 ? -13.672 12.078 15.914 1 71.31 56 SER B C 1
ATOM 2213 O O . SER B 1 56 ? -13.742 11.516 14.82 1 71.31 56 SER B O 1
ATOM 2215 N N . VAL B 1 57 ? -12.875 12.93 16.188 1 72.19 57 VAL B N 1
ATOM 2216 C CA . VAL B 1 57 ? -11.656 13.047 15.398 1 72.19 57 VAL B CA 1
ATOM 2217 C C . VAL B 1 57 ? -10.977 11.688 15.297 1 72.19 57 VAL B C 1
ATOM 2219 O O . VAL B 1 57 ? -10.5 11.305 14.219 1 72.19 57 VAL B O 1
ATOM 2222 N N . PHE B 1 58 ? -11.055 10.953 16.328 1 79.81 58 PHE B N 1
ATOM 2223 C CA . PHE B 1 58 ? -10.469 9.617 16.328 1 79.81 58 PHE B CA 1
ATOM 2224 C C . PHE B 1 58 ? -11.141 8.727 15.297 1 79.81 58 PHE B C 1
ATOM 2226 O O . PHE B 1 58 ? -10.461 8.055 14.516 1 79.81 58 PHE B O 1
ATOM 2233 N N . GLY B 1 59 ? -12.375 8.781 15.383 1 78.88 59 GLY B N 1
ATOM 2234 C CA . GLY B 1 59 ? -13.133 7.934 14.477 1 78.88 59 GLY B CA 1
ATOM 2235 C C . GLY B 1 59 ? -12.875 8.25 13.016 1 78.88 59 GLY B C 1
ATOM 2236 O O . GLY B 1 59 ? -12.797 7.348 12.18 1 78.88 59 GLY B O 1
ATOM 2237 N N . SER B 1 60 ? -12.719 9.43 12.805 1 80.62 60 SER B N 1
ATOM 2238 C CA . SER B 1 60 ? -12.492 9.852 11.43 1 80.62 60 SER B CA 1
ATOM 2239 C C . SER B 1 60 ? -11.133 9.375 10.922 1 80.62 60 SER B C 1
ATOM 2241 O O . SER B 1 60 ? -11.016 8.914 9.789 1 80.62 60 SER B O 1
ATOM 2243 N N . ILE B 1 61 ? -10.203 9.516 11.742 1 82.88 61 ILE B N 1
ATOM 2244 C CA . ILE B 1 61 ? -8.852 9.094 11.375 1 82.88 61 ILE B CA 1
ATOM 2245 C C . ILE B 1 61 ? -8.812 7.574 11.219 1 82.88 61 ILE B C 1
ATOM 2247 O O . ILE B 1 61 ? -8.211 7.055 10.281 1 82.88 61 ILE B O 1
ATOM 2251 N N . PHE B 1 62 ? -9.453 6.945 12.141 1 85.62 62 PHE B N 1
ATOM 2252 C CA . PHE B 1 62 ? -9.523 5.488 12.117 1 85.62 62 PHE B CA 1
ATOM 2253 C C . PHE B 1 62 ? -10.227 5.004 10.852 1 85.62 62 PHE B C 1
ATOM 2255 O O . PHE B 1 62 ? -9.805 4.023 10.234 1 85.62 62 PHE B O 1
ATOM 2262 N N . ASP B 1 63 ? -11.18 5.711 10.547 1 85.75 63 ASP B N 1
ATOM 2263 C CA . ASP B 1 63 ? -11.945 5.379 9.344 1 85.75 63 ASP B CA 1
ATOM 2264 C C . ASP B 1 63 ? -11.078 5.5 8.094 1 85.75 63 ASP B C 1
ATOM 2266 O O . ASP B 1 63 ? -11.062 4.594 7.254 1 85.75 63 ASP B O 1
ATOM 2270 N N . ILE B 1 64 ? -10.336 6.469 7.996 1 84.88 64 ILE B N 1
ATOM 2271 C CA . ILE B 1 64 ? -9.484 6.711 6.84 1 84.88 64 ILE B CA 1
ATOM 2272 C C . ILE B 1 64 ? -8.406 5.629 6.762 1 84.88 64 ILE B C 1
ATOM 2274 O O . ILE B 1 64 ? -8.125 5.098 5.688 1 84.88 64 ILE B O 1
ATOM 2278 N N . ALA B 1 65 ? -7.859 5.324 7.859 1 88.62 65 ALA B N 1
ATOM 2279 C CA . ALA B 1 65 ? -6.805 4.316 7.922 1 88.62 65 ALA B CA 1
ATOM 2280 C C . ALA B 1 65 ? -7.312 2.955 7.453 1 88.62 65 ALA B C 1
ATOM 2282 O O . ALA B 1 65 ? -6.664 2.287 6.645 1 88.62 65 ALA B O 1
ATOM 2283 N N . VAL B 1 66 ? -8.438 2.59 7.965 1 90.19 66 VAL B N 1
ATOM 2284 C CA . VAL B 1 66 ? -9 1.284 7.645 1 90.19 66 VAL B CA 1
ATOM 2285 C C . VAL B 1 66 ? -9.445 1.256 6.184 1 90.19 66 VAL B C 1
ATOM 2287 O O . VAL B 1 66 ? -9.281 0.244 5.5 1 90.19 66 VAL B O 1
ATOM 2290 N N . ASP B 1 67 ? -9.969 2.359 5.73 1 88.94 67 ASP B N 1
ATOM 2291 C CA . ASP B 1 67 ? -10.383 2.439 4.332 1 88.94 67 ASP B CA 1
ATOM 2292 C C . ASP B 1 67 ? -9.195 2.211 3.395 1 88.94 67 ASP B C 1
ATOM 2294 O O . ASP B 1 67 ? -9.305 1.46 2.424 1 88.94 67 ASP B O 1
ATOM 2298 N N . ARG B 1 68 ? -8.141 2.756 3.752 1 89.69 68 ARG B N 1
ATOM 2299 C CA . ARG B 1 68 ? -6.941 2.609 2.938 1 89.69 68 ARG B CA 1
ATOM 2300 C C . ARG B 1 68 ? -6.414 1.18 2.994 1 89.69 68 ARG B C 1
ATOM 2302 O O . ARG B 1 68 ? -6.004 0.624 1.972 1 89.69 68 ARG B O 1
ATOM 2309 N N . ALA B 1 69 ? -6.402 0.655 4.102 1 92.5 69 ALA B N 1
ATOM 2310 C CA . ALA B 1 69 ? -5.938 -0.718 4.273 1 92.5 69 ALA B CA 1
ATOM 2311 C C . ALA B 1 69 ? -6.812 -1.695 3.492 1 92.5 69 ALA B C 1
ATOM 2313 O O . ALA B 1 69 ? -6.301 -2.564 2.783 1 92.5 69 ALA B O 1
ATOM 2314 N N . VAL B 1 70 ? -8.109 -1.513 3.645 1 93.12 70 VAL B N 1
ATOM 2315 C CA . VAL B 1 70 ? -9.055 -2.424 3.012 1 93.12 70 VAL B CA 1
ATOM 2316 C C . VAL B 1 70 ? -8.883 -2.377 1.495 1 93.12 70 VAL B C 1
ATOM 2318 O O . VAL B 1 70 ? -8.773 -3.42 0.845 1 93.12 70 VAL B O 1
ATOM 2321 N N . GLU B 1 71 ? -8.805 -1.241 1.008 1 92.38 71 GLU B N 1
ATOM 2322 C CA . GLU B 1 71 ? -8.695 -1.085 -0.44 1 92.38 71 GLU B CA 1
ATOM 2323 C C . GLU B 1 71 ? -7.402 -1.706 -0.965 1 92.38 71 GLU B C 1
ATOM 2325 O O . GLU B 1 71 ? -7.43 -2.492 -1.914 1 92.38 71 GLU B O 1
ATOM 2330 N N . ASN B 1 72 ? -6.305 -1.359 -0.388 1 94.38 72 ASN B N 1
ATOM 2331 C CA . ASN B 1 72 ? -5.016 -1.865 -0.841 1 94.38 72 ASN B CA 1
ATOM 2332 C C . ASN B 1 72 ? -4.93 -3.383 -0.709 1 94.38 72 ASN B C 1
ATOM 2334 O O . ASN B 1 72 ? -4.461 -4.066 -1.622 1 94.38 72 ASN B O 1
ATOM 2338 N N . VAL B 1 73 ? -5.367 -3.918 0.367 1 95.94 73 VAL B N 1
ATOM 2339 C CA . VAL B 1 73 ? -5.285 -5.352 0.631 1 95.94 73 VAL B CA 1
ATOM 2340 C C . VAL B 1 73 ? -6.141 -6.113 -0.377 1 95.94 73 VAL B C 1
ATOM 2342 O O . VAL B 1 73 ? -5.742 -7.172 -0.865 1 95.94 73 VAL B O 1
ATOM 2345 N N . LEU B 1 74 ? -7.281 -5.547 -0.667 1 96.31 74 LEU B N 1
ATOM 2346 C CA . LEU B 1 74 ? -8.156 -6.219 -1.622 1 96.31 74 LEU B CA 1
ATOM 2347 C C . LEU B 1 74 ? -7.48 -6.332 -2.986 1 96.31 74 LEU B C 1
ATOM 2349 O O . LEU B 1 74 ? -7.488 -7.402 -3.6 1 96.31 74 LEU B O 1
ATOM 2353 N N . TRP B 1 75 ? -6.875 -5.254 -3.447 1 96.75 75 TRP B N 1
ATOM 2354 C CA . TRP B 1 75 ? -6.184 -5.293 -4.73 1 96.75 75 TRP B CA 1
ATOM 2355 C C . TRP B 1 75 ? -5.039 -6.301 -4.703 1 96.75 75 TRP B C 1
ATOM 2357 O O . TRP B 1 75 ? -4.844 -7.059 -5.656 1 96.75 75 TRP B O 1
ATOM 2367 N N . ILE B 1 76 ? -4.328 -6.387 -3.643 1 96.81 76 ILE B N 1
ATOM 2368 C CA . ILE B 1 76 ? -3.174 -7.266 -3.498 1 96.81 76 ILE B CA 1
ATOM 2369 C C . ILE B 1 76 ? -3.631 -8.719 -3.488 1 96.81 76 ILE B C 1
ATOM 2371 O O . ILE B 1 76 ? -3.055 -9.562 -4.18 1 96.81 76 ILE B O 1
ATOM 2375 N N . VAL B 1 77 ? -4.652 -9.031 -2.758 1 95.94 77 VAL B N 1
ATOM 2376 C CA . VAL B 1 77 ? -5.141 -10.398 -2.605 1 95.94 77 VAL B CA 1
ATOM 2377 C C . VAL B 1 77 ? -5.695 -10.898 -3.938 1 95.94 77 VAL B C 1
ATOM 2379 O O . VAL B 1 77 ? -5.426 -12.031 -4.34 1 95.94 77 VAL B O 1
ATOM 2382 N N . LEU B 1 78 ? -6.445 -10.039 -4.625 1 95.69 78 LEU B N 1
ATOM 2383 C CA . LEU B 1 78 ? -6.984 -10.43 -5.926 1 95.69 78 LEU B CA 1
ATOM 2384 C C . LEU B 1 78 ? -5.859 -10.688 -6.922 1 95.69 78 LEU B C 1
ATOM 2386 O O . LEU B 1 78 ? -5.961 -11.586 -7.758 1 95.69 78 LEU B O 1
ATOM 2390 N N . GLY B 1 79 ? -4.832 -9.891 -6.828 1 95.31 79 GLY B N 1
ATOM 2391 C CA . GLY B 1 79 ? -3.658 -10.125 -7.652 1 95.31 79 GLY B CA 1
ATOM 2392 C C . GLY B 1 79 ? -2.943 -11.422 -7.328 1 95.31 79 GLY B C 1
ATOM 2393 O O . GLY B 1 79 ? -2.531 -12.156 -8.227 1 95.31 79 GLY B O 1
ATOM 2394 N N . ASP B 1 80 ? -2.846 -11.664 -6.109 1 94.19 80 ASP B N 1
ATOM 2395 C CA . ASP B 1 80 ? -2.158 -12.867 -5.648 1 94.19 80 ASP B CA 1
ATOM 2396 C C . ASP B 1 80 ? -2.918 -14.125 -6.066 1 94.19 80 ASP B C 1
ATOM 2398 O O . ASP B 1 80 ? -2.309 -15.164 -6.34 1 94.19 80 ASP B O 1
ATOM 2402 N N . LEU B 1 81 ? -4.199 -14.078 -6.07 1 93 81 LEU B N 1
ATOM 2403 C CA . LEU B 1 81 ? -5.039 -15.211 -6.445 1 93 81 LEU B CA 1
ATOM 2404 C C . LEU B 1 81 ? -5.062 -15.398 -7.957 1 93 81 LEU B C 1
ATOM 2406 O O . LEU B 1 81 ? -5.633 -16.359 -8.461 1 93 81 LEU B O 1
ATOM 2410 N N . GLY B 1 82 ? -4.457 -14.414 -8.68 1 92 82 GLY B N 1
ATOM 2411 C CA . GLY B 1 82 ? -4.398 -14.516 -10.133 1 92 82 GLY B CA 1
ATOM 2412 C C . GLY B 1 82 ? -5.676 -14.055 -10.812 1 92 82 GLY B C 1
ATOM 2413 O O . GLY B 1 82 ? -5.867 -14.297 -12.008 1 92 82 GLY B O 1
ATOM 2414 N N . LEU B 1 83 ? -6.57 -13.43 -10.07 1 91.25 83 LEU B N 1
ATOM 2415 C CA . LEU B 1 83 ? -7.84 -12.977 -10.625 1 91.25 83 LEU B CA 1
ATOM 2416 C C . LEU B 1 83 ? -7.66 -11.688 -11.414 1 91.25 83 LEU B C 1
ATOM 2418 O O . LEU B 1 83 ? -8.43 -11.406 -12.344 1 91.25 83 LEU B O 1
ATOM 2422 N N . ILE B 1 84 ? -6.684 -10.914 -10.984 1 94.12 84 ILE B N 1
ATOM 2423 C CA . ILE B 1 84 ? -6.273 -9.719 -11.711 1 94.12 84 ILE B CA 1
ATOM 2424 C C . ILE B 1 84 ? -4.754 -9.68 -11.836 1 94.12 84 ILE B C 1
ATOM 2426 O O . ILE B 1 84 ? -4.043 -10.312 -11.047 1 94.12 84 ILE B O 1
ATOM 2430 N N . PRO B 1 85 ? -4.305 -8.961 -12.906 1 94.75 85 PRO B N 1
ATOM 2431 C CA . PRO B 1 85 ? -2.848 -8.836 -12.984 1 94.75 85 PRO B CA 1
ATOM 2432 C C . PRO B 1 85 ? -2.26 -8.047 -11.812 1 94.75 85 PRO B C 1
ATOM 2434 O O . PRO B 1 85 ? -2.848 -7.059 -11.375 1 94.75 85 PRO B O 1
ATOM 2437 N N . MET B 1 86 ? -1.146 -8.469 -11.352 1 94.75 86 MET B N 1
ATOM 2438 C CA . MET B 1 86 ? -0.516 -7.891 -10.172 1 94.75 86 MET B CA 1
ATOM 2439 C C . MET B 1 86 ? -0.146 -6.43 -10.406 1 94.75 86 MET B C 1
ATOM 2441 O O . MET B 1 86 ? -0.085 -5.637 -9.469 1 94.75 86 MET B O 1
ATOM 2445 N N . TRP B 1 87 ? 0.113 -6.078 -11.656 1 94.5 87 TRP B N 1
ATOM 2446 C CA . TRP B 1 87 ? 0.504 -4.703 -11.945 1 94.5 87 TRP B CA 1
ATOM 2447 C C . TRP B 1 87 ? -0.602 -3.73 -11.547 1 94.5 87 TRP B C 1
ATOM 2449 O O . TRP B 1 87 ? -0.335 -2.559 -11.266 1 94.5 87 TRP B O 1
ATOM 2459 N N . VAL B 1 88 ? -1.86 -4.195 -11.547 1 96.38 88 VAL B N 1
ATOM 2460 C CA . VAL B 1 88 ? -2.98 -3.361 -11.125 1 96.38 88 VAL B CA 1
ATOM 2461 C C . VAL B 1 88 ? -2.824 -2.988 -9.656 1 96.38 88 VAL B C 1
ATOM 2463 O O . VAL B 1 88 ? -2.934 -1.814 -9.289 1 96.38 88 VAL B O 1
ATOM 2466 N N . ALA B 1 89 ? -2.559 -4.008 -8.805 1 96.06 89 ALA B N 1
ATOM 2467 C CA . ALA B 1 89 ? -2.332 -3.754 -7.383 1 96.06 89 ALA B CA 1
ATOM 2468 C C . ALA B 1 89 ? -1.166 -2.791 -7.176 1 96.06 89 ALA B C 1
ATOM 2470 O O . ALA B 1 89 ? -1.23 -1.902 -6.324 1 96.06 89 ALA B O 1
ATOM 2471 N N . ILE B 1 90 ? -0.117 -2.941 -7.961 1 95.5 90 ILE B N 1
ATOM 2472 C CA . ILE B 1 90 ? 1.073 -2.105 -7.855 1 95.5 90 ILE B CA 1
ATOM 2473 C C . ILE B 1 90 ? 0.718 -0.658 -8.188 1 95.5 90 ILE B C 1
ATOM 2475 O O . ILE B 1 90 ? 1.15 0.268 -7.496 1 95.5 90 ILE B O 1
ATOM 2479 N N . VAL B 1 91 ? -0.091 -0.447 -9.195 1 95.19 91 VAL B N 1
ATOM 2480 C CA . VAL B 1 91 ? -0.5 0.892 -9.602 1 95.19 91 VAL B CA 1
ATOM 2481 C C . VAL B 1 91 ? -1.288 1.56 -8.477 1 95.19 91 VAL B C 1
ATOM 2483 O O . VAL B 1 91 ? -1.042 2.721 -8.148 1 95.19 91 VAL B O 1
ATOM 2486 N N . PHE B 1 92 ? -2.184 0.877 -7.883 1 95.19 92 PHE B N 1
ATOM 2487 C CA . PHE B 1 92 ? -3.031 1.44 -6.84 1 95.19 92 PHE B CA 1
ATOM 2488 C C . PHE B 1 92 ? -2.215 1.756 -5.594 1 95.19 92 PHE B C 1
ATOM 2490 O O . PHE B 1 92 ? -2.408 2.799 -4.965 1 95.19 92 PHE B O 1
ATOM 2497 N N . VAL B 1 93 ? -1.338 0.884 -5.246 1 93.19 93 VAL B N 1
ATOM 2498 C CA . VAL B 1 93 ? -0.512 1.093 -4.062 1 93.19 93 VAL B CA 1
ATOM 2499 C C . VAL B 1 93 ? 0.442 2.262 -4.297 1 93.19 93 VAL B C 1
ATOM 2501 O O . VAL B 1 93 ? 0.622 3.111 -3.42 1 93.19 93 VAL B O 1
ATOM 2504 N N . CYS B 1 94 ? 1.038 2.371 -5.469 1 92.56 94 CYS B N 1
ATOM 2505 C CA . CYS B 1 94 ? 1.925 3.479 -5.809 1 92.56 94 CYS B CA 1
ATOM 2506 C C . CYS B 1 94 ? 1.173 4.805 -5.797 1 92.56 94 CYS B C 1
ATOM 2508 O O . CYS B 1 94 ? 1.633 5.777 -5.199 1 92.56 94 CYS B O 1
ATOM 2510 N N . ARG B 1 95 ? 0.096 4.746 -6.438 1 92.12 95 ARG B N 1
ATOM 2511 C CA . ARG B 1 95 ? -0.724 5.949 -6.477 1 92.12 95 ARG B CA 1
ATOM 2512 C C . ARG B 1 95 ? -1.103 6.398 -5.07 1 92.12 95 ARG B C 1
ATOM 2514 O O . ARG B 1 95 ? -1.011 7.586 -4.742 1 92.12 95 ARG B O 1
ATOM 2521 N N . GLY B 1 96 ? -1.512 5.484 -4.293 1 89.69 96 GLY B N 1
ATOM 2522 C CA . GLY B 1 96 ? -1.862 5.805 -2.918 1 89.69 96 GLY B CA 1
ATOM 2523 C C . GLY B 1 96 ? -0.707 6.387 -2.127 1 89.69 96 GLY B C 1
ATOM 2524 O O . GLY B 1 96 ? -0.865 7.398 -1.44 1 89.69 96 GLY B O 1
ATOM 2525 N N . ALA B 1 97 ? 0.379 5.781 -2.23 1 88.81 97 ALA B N 1
ATOM 2526 C CA . ALA B 1 97 ? 1.562 6.242 -1.511 1 88.81 97 ALA B CA 1
ATOM 2527 C C . ALA B 1 97 ? 1.954 7.652 -1.948 1 88.81 97 ALA B C 1
ATOM 2529 O O . ALA B 1 97 ? 2.24 8.508 -1.111 1 88.81 97 ALA B O 1
ATOM 2530 N N . ILE B 1 98 ? 1.916 7.941 -3.221 1 89.19 98 ILE B N 1
ATOM 2531 C CA . ILE B 1 98 ? 2.363 9.219 -3.771 1 89.19 98 ILE B CA 1
ATOM 2532 C C . ILE B 1 98 ? 1.353 10.312 -3.43 1 89.19 98 ILE B C 1
ATOM 2534 O O . ILE B 1 98 ? 1.718 11.352 -2.877 1 89.19 98 ILE B O 1
ATOM 2538 N N . VAL B 1 99 ? 0.128 10.047 -3.652 1 87.12 99 VAL B N 1
ATOM 2539 C CA . VAL B 1 99 ? -0.922 11.047 -3.475 1 87.12 99 VAL B CA 1
ATOM 2540 C C . VAL B 1 99 ? -1.115 11.336 -1.988 1 87.12 99 VAL B C 1
ATOM 2542 O O . VAL B 1 99 ? -1.266 12.492 -1.589 1 87.12 99 VAL B O 1
ATOM 2545 N N . ASP B 1 100 ? -1.087 10.336 -1.19 1 84 100 ASP B N 1
ATOM 2546 C CA . ASP B 1 100 ? -1.264 10.539 0.244 1 84 100 ASP B CA 1
ATOM 2547 C C . ASP B 1 100 ? -0.099 11.336 0.833 1 84 100 ASP B C 1
ATOM 2549 O O . ASP B 1 100 ? -0.298 12.188 1.699 1 84 100 ASP B O 1
ATOM 2553 N N . THR B 1 101 ? 1.062 11.008 0.415 1 85.56 101 THR B N 1
ATOM 2554 C CA . THR B 1 101 ? 2.225 11.734 0.921 1 85.56 101 THR B CA 1
ATOM 2555 C C . THR B 1 101 ? 2.143 13.211 0.557 1 85.56 101 THR B C 1
ATOM 2557 O O . THR B 1 101 ? 2.422 14.078 1.389 1 85.56 101 THR B O 1
ATOM 2560 N N . ILE B 1 102 ? 1.74 13.516 -0.633 1 82.81 102 ILE B N 1
ATOM 2561 C CA . ILE B 1 102 ? 1.612 14.898 -1.088 1 82.81 102 ILE B CA 1
ATOM 2562 C C . ILE B 1 102 ? 0.505 15.602 -0.304 1 82.81 102 ILE B C 1
ATOM 2564 O O . ILE B 1 102 ? 0.694 16.719 0.183 1 82.81 102 ILE B O 1
ATOM 2568 N N . ARG B 1 103 ? -0.548 14.922 -0.146 1 78.44 103 ARG B N 1
ATOM 2569 C CA . ARG B 1 103 ? -1.676 15.508 0.573 1 78.44 103 ARG B CA 1
ATOM 2570 C C . ARG B 1 103 ? -1.313 15.789 2.027 1 78.44 103 ARG B C 1
ATOM 2572 O O . ARG B 1 103 ? -1.692 16.828 2.578 1 78.44 103 ARG B O 1
ATOM 2579 N N . TYR B 1 104 ? -0.616 14.93 2.59 1 74 104 TYR B N 1
ATOM 2580 C CA . TYR B 1 104 ? -0.205 15.086 3.98 1 74 104 TYR B CA 1
ATOM 2581 C C . TYR B 1 104 ? 0.78 16.234 4.133 1 74 104 TYR B C 1
ATOM 2583 O O . TYR B 1 104 ? 0.704 17 5.098 1 74 104 TYR B O 1
ATOM 2591 N N . ALA B 1 105 ? 1.661 16.375 3.273 1 72.81 105 ALA B N 1
ATOM 2592 C CA . ALA B 1 105 ? 2.65 17.453 3.334 1 72.81 105 ALA B CA 1
ATOM 2593 C C . ALA B 1 105 ? 1.987 18.812 3.182 1 72.81 105 ALA B C 1
ATOM 2595 O O . ALA B 1 105 ? 2.381 19.781 3.84 1 72.81 105 ALA B O 1
ATOM 2596 N N . VAL B 1 106 ? 1.067 18.812 2.375 1 67.75 106 VAL B N 1
ATOM 2597 C CA . VAL B 1 106 ? 0.361 20.062 2.143 1 67.75 106 VAL B CA 1
ATOM 2598 C C . VAL B 1 106 ? -0.471 20.422 3.371 1 67.75 106 VAL B C 1
ATOM 2600 O O . VAL B 1 106 ? -0.558 21.594 3.748 1 67.75 106 VAL B O 1
ATOM 2603 N N . MET B 1 107 ? -0.965 19.469 4 1 65.75 107 MET B N 1
ATOM 2604 C CA . MET B 1 107 ? -1.809 19.703 5.168 1 65.75 107 MET B CA 1
ATOM 2605 C C . MET B 1 107 ? -0.967 20.078 6.383 1 65.75 107 MET B C 1
ATOM 2607 O O . MET B 1 107 ? -1.433 20.812 7.262 1 65.75 107 MET B O 1
ATOM 2611 N N . SER B 1 108 ? 0.156 19.516 6.57 1 59.19 108 SER B N 1
ATOM 2612 C CA . SER B 1 108 ? 1.028 19.797 7.707 1 59.19 108 SER B CA 1
ATOM 2613 C C . SER B 1 108 ? 1.644 21.203 7.59 1 59.19 108 SER B C 1
ATOM 2615 O O . SER B 1 108 ? 2.059 21.781 8.594 1 59.19 108 SER B O 1
ATOM 2617 N N . GLY B 1 109 ? 1.942 21.703 6.484 1 51.44 109 GLY B N 1
ATOM 2618 C CA . GLY B 1 109 ? 2.469 23.047 6.34 1 51.44 109 GLY B CA 1
ATOM 2619 C C . GLY B 1 109 ? 1.476 24.125 6.746 1 51.44 109 GLY B C 1
ATOM 2620 O O . GLY B 1 109 ? 0.285 23.844 6.902 1 51.44 109 GLY B O 1
ATOM 2621 N N . ASP B 1 110 ? 1.774 25.141 7.656 1 44.34 110 ASP B N 1
ATOM 2622 C CA . ASP B 1 110 ? 0.979 26.328 7.922 1 44.34 110 ASP B CA 1
ATOM 2623 C C . ASP B 1 110 ? 0.177 26.734 6.688 1 44.34 110 ASP B C 1
ATOM 2625 O O . ASP B 1 110 ? -0.328 27.859 6.613 1 44.34 110 ASP B O 1
ATOM 2629 N N . ALA B 1 111 ? 0.424 26.234 5.539 1 40.19 111 ALA B N 1
ATOM 2630 C CA . ALA B 1 111 ? -0.417 26.641 4.414 1 40.19 111 ALA B CA 1
ATOM 2631 C C . ALA B 1 111 ? -1.852 26.156 4.602 1 40.19 111 ALA B C 1
ATOM 2633 O O . ALA B 1 111 ? -2.084 25.109 5.219 1 40.19 111 ALA B O 1
ATOM 2634 N N . THR B 1 112 ? -2.785 27.016 4.777 1 33.31 112 THR B N 1
ATOM 2635 C CA . THR B 1 112 ? -4.219 26.734 4.836 1 33.31 112 THR B CA 1
ATOM 2636 C C . THR B 1 112 ? -4.57 25.5 4.012 1 33.31 112 THR B C 1
ATOM 2638 O O . THR B 1 112 ? -3.99 25.281 2.947 1 33.31 112 THR B O 1
ATOM 2641 N N . PRO B 1 113 ? -5.117 24.531 4.598 1 34.12 113 PRO B N 1
ATOM 2642 C CA . PRO B 1 113 ? -5.598 23.328 3.908 1 34.12 113 PRO B CA 1
ATOM 2643 C C . PRO B 1 113 ? -5.984 23.609 2.457 1 34.12 113 PRO B C 1
ATOM 2645 O O . PRO B 1 113 ? -5.934 22.703 1.621 1 34.12 113 PRO B O 1
ATOM 2648 N N . PHE B 1 114 ? -6.793 24.594 2.191 1 33.09 114 PHE B N 1
ATOM 2649 C CA . PHE B 1 114 ? -7.566 24.953 1.007 1 33.09 114 PHE B CA 1
ATOM 2650 C C . PHE B 1 114 ? -6.66 25.516 -0.081 1 33.09 114 PHE B C 1
ATOM 2652 O O . PHE B 1 114 ? -7.125 25.875 -1.166 1 33.09 114 PHE B O 1
ATOM 2659 N N . GLY B 1 115 ? -5.539 25.938 0.3 1 35.06 115 GLY B N 1
ATOM 2660 C CA . GLY B 1 115 ? -4.934 26.734 -0.744 1 35.06 115 GLY B CA 1
ATOM 2661 C C . GLY B 1 115 ? -4.371 25.922 -1.889 1 35.06 115 GLY B C 1
ATOM 2662 O O . GLY B 1 115 ? -3.586 26.422 -2.695 1 35.06 115 GLY B O 1
ATOM 2663 N N . ILE B 1 116 ? -4.203 24.625 -1.587 1 41.94 116 ILE B N 1
ATOM 2664 C CA . ILE B 1 116 ? -3.389 23.953 -2.598 1 41.94 116 ILE B CA 1
ATOM 2665 C C . ILE B 1 116 ? -4.129 23.953 -3.932 1 41.94 116 ILE B C 1
ATOM 2667 O O . ILE B 1 116 ? -3.508 23.906 -4.996 1 41.94 116 ILE B O 1
ATOM 2671 N N . MET B 1 117 ? -5.34 23.188 -3.961 1 43.62 117 MET B N 1
ATOM 2672 C CA . MET B 1 117 ? -5.867 23 -5.309 1 43.62 117 MET B CA 1
ATOM 2673 C C . MET B 1 117 ? -6.234 24.328 -5.953 1 43.62 117 MET B C 1
ATOM 2675 O O . MET B 1 117 ? -7.145 25.016 -5.488 1 43.62 117 MET B O 1
ATOM 2679 N N . HIS B 1 118 ? -5.352 24.844 -6.445 1 48.22 118 HIS B N 1
ATOM 2680 C CA . HIS B 1 118 ? -5.719 26.094 -7.105 1 48.22 118 HIS B CA 1
ATOM 2681 C C . H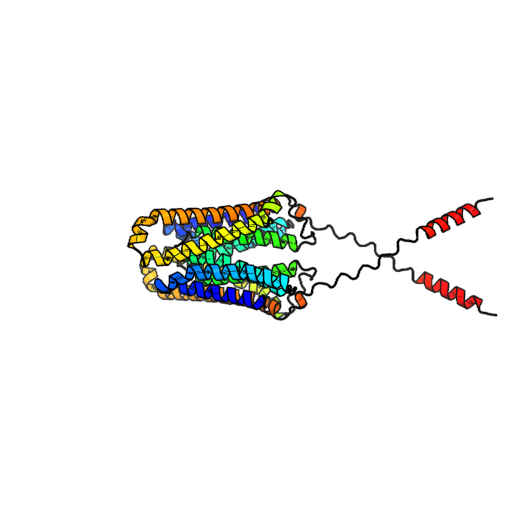IS B 1 118 ? -6.445 25.828 -8.422 1 48.22 118 HIS B C 1
ATOM 2683 O O . HIS B 1 118 ? -7.238 26.656 -8.875 1 48.22 118 HIS B O 1
ATOM 2689 N N . SER B 1 119 ? -6.152 24.562 -8.844 1 51.31 119 SER B N 1
ATOM 2690 C CA . SER B 1 119 ? -6.789 24.438 -10.148 1 51.31 119 SER B CA 1
ATOM 2691 C C . SER B 1 119 ? -8.203 23.859 -10.016 1 51.31 119 SER B C 1
ATOM 2693 O O . SER B 1 119 ? -8.422 22.891 -9.305 1 51.31 119 SER B O 1
ATOM 2695 N N . PRO B 1 120 ? -9.211 24.531 -10.414 1 54 120 PRO B N 1
ATOM 2696 C CA . PRO B 1 120 ? -10.609 24.094 -10.367 1 54 120 PRO B CA 1
ATOM 2697 C C . PRO B 1 120 ? -10.812 22.672 -10.891 1 54 120 PRO B C 1
ATOM 2699 O O . PRO B 1 120 ? -11.641 21.938 -10.367 1 54 120 PRO B O 1
ATOM 2702 N N . LEU B 1 121 ? -10.016 22.391 -11.805 1 49.34 121 LEU B N 1
ATOM 2703 C CA . LEU B 1 121 ? -10.188 21.062 -12.398 1 49.34 121 LEU B CA 1
ATOM 2704 C C . LEU B 1 121 ? -9.711 19.984 -11.438 1 49.34 121 LEU B C 1
ATOM 2706 O O . LEU B 1 121 ? -10.344 18.922 -11.328 1 49.34 121 LEU B O 1
ATOM 2710 N N . GLY B 1 122 ? -8.703 20.266 -10.844 1 52.44 122 GLY B N 1
ATOM 2711 C CA . GLY B 1 122 ? -8.188 19.312 -9.867 1 52.44 122 GLY B CA 1
ATOM 2712 C C . GLY B 1 122 ? -9.109 19.109 -8.68 1 52.44 122 GLY B C 1
ATOM 2713 O O . GLY B 1 122 ? -9.32 17.984 -8.234 1 52.44 122 GLY B O 1
ATOM 2714 N N . LYS B 1 123 ? -9.711 20.172 -8.438 1 58.25 123 LYS B N 1
ATOM 2715 C CA . LYS B 1 123 ? -10.672 20.109 -7.336 1 58.25 123 LYS B CA 1
ATOM 2716 C C . LYS B 1 123 ? -11.883 19.266 -7.715 1 58.25 123 LYS B C 1
ATOM 2718 O O . LYS B 1 123 ? -12.375 18.469 -6.91 1 58.25 123 LYS B O 1
ATOM 2723 N N . MET B 1 124 ? -12.242 19.516 -8.906 1 52.25 124 MET B N 1
ATOM 2724 C CA . MET B 1 124 ? -13.406 18.766 -9.367 1 52.25 124 MET B CA 1
ATOM 2725 C C . MET B 1 124 ? -13.102 17.266 -9.453 1 52.25 124 MET B C 1
ATOM 2727 O O . MET B 1 124 ? -13.898 16.438 -9.023 1 52.25 124 MET B O 1
ATOM 2731 N N . LEU B 1 125 ? -12.031 17.016 -10.016 1 54.69 125 LEU B N 1
ATOM 2732 C CA . LEU B 1 125 ? -11.695 15.625 -10.289 1 54.69 125 LEU B CA 1
ATOM 2733 C C . LEU B 1 125 ? -11.414 14.875 -8.992 1 54.69 125 LEU B C 1
ATOM 2735 O O . LEU B 1 125 ? -11.703 13.68 -8.891 1 54.69 125 LEU B O 1
ATOM 2739 N N . VAL B 1 126 ? -10.953 15.633 -8.125 1 62.88 126 VAL B N 1
ATOM 2740 C CA . VAL B 1 126 ? -10.539 14.969 -6.891 1 62.88 126 VAL B CA 1
ATOM 2741 C C . VAL B 1 126 ? -11.617 15.141 -5.824 1 62.88 126 VAL B C 1
ATOM 2743 O O . VAL B 1 126 ? -11.898 14.203 -5.066 1 62.88 126 VAL B O 1
ATOM 2746 N N . ALA B 1 127 ? -12.305 16.234 -5.934 1 62.28 127 ALA B N 1
ATOM 2747 C CA . ALA B 1 127 ? -13.117 16.578 -4.773 1 62.28 127 ALA B CA 1
ATOM 2748 C C . ALA B 1 127 ? -14.602 16.453 -5.09 1 62.28 127 ALA B C 1
ATOM 2750 O O . ALA B 1 127 ? -15.438 16.375 -4.18 1 62.28 127 ALA B O 1
ATOM 2751 N N . SER B 1 128 ? -14.945 16.328 -6.32 1 72.88 128 SER B N 1
ATOM 2752 C CA . SER B 1 128 ? -16.375 16.266 -6.621 1 72.88 128 SER B CA 1
ATOM 2753 C C . SER B 1 128 ? -17.016 14.992 -6.074 1 72.88 128 SER B C 1
ATOM 2755 O O . SER B 1 128 ? -16.406 13.922 -6.133 1 72.88 128 SER B O 1
ATOM 2757 N N . ARG B 1 129 ? -18.141 15.125 -5.473 1 74.5 129 ARG B N 1
ATOM 2758 C CA . ARG B 1 129 ? -18.906 14.023 -4.891 1 74.5 129 ARG B CA 1
ATOM 2759 C C . ARG B 1 129 ? -19.25 12.984 -5.949 1 74.5 129 ARG B C 1
ATOM 2761 O O . ARG B 1 129 ? -19.219 11.781 -5.68 1 74.5 129 ARG B O 1
ATOM 2768 N N . ALA B 1 130 ? -19.531 13.492 -7.066 1 76.94 130 ALA B N 1
ATOM 2769 C CA . ALA B 1 130 ? -19.922 12.586 -8.148 1 76.94 130 ALA B CA 1
ATOM 2770 C C . ALA B 1 130 ? -18.766 11.68 -8.547 1 76.94 130 ALA B C 1
ATOM 2772 O O . ALA B 1 130 ? -18.938 10.477 -8.727 1 76.94 130 ALA B O 1
ATOM 2773 N N . MET B 1 131 ? -17.656 12.234 -8.648 1 81.12 131 MET B N 1
ATOM 2774 C CA . MET B 1 131 ? -16.484 11.453 -9.062 1 81.12 131 MET B CA 1
ATOM 2775 C C . MET B 1 131 ? -16.094 10.445 -7.98 1 81.12 131 MET B C 1
ATOM 2777 O O . MET B 1 131 ? -15.688 9.328 -8.289 1 81.12 131 MET B O 1
ATOM 2781 N N . ARG B 1 132 ? -16.266 10.859 -6.852 1 81.31 132 ARG B N 1
ATOM 2782 C CA . ARG B 1 132 ? -15.969 9.938 -5.758 1 81.31 132 ARG B CA 1
ATOM 2783 C C . ARG B 1 132 ? -16.922 8.75 -5.766 1 81.31 132 ARG B C 1
ATOM 2785 O O . ARG B 1 132 ? -16.516 7.617 -5.508 1 81.31 132 ARG B O 1
ATOM 2792 N N . GLY B 1 133 ? -18.109 9.078 -6.047 1 82.31 133 GLY B N 1
ATOM 2793 C CA . GLY B 1 133 ? -19.125 8.031 -6.121 1 82.31 133 GLY B CA 1
ATOM 2794 C C . GLY B 1 133 ? -18.891 7.062 -7.266 1 82.31 133 GLY B C 1
ATOM 2795 O O . GLY B 1 133 ? -19 5.848 -7.086 1 82.31 133 GLY B O 1
ATOM 2796 N N . ILE B 1 134 ? -18.578 7.613 -8.383 1 87.81 134 ILE B N 1
ATOM 2797 C CA . ILE B 1 134 ? -18.328 6.785 -9.555 1 87.81 134 ILE B CA 1
ATOM 2798 C C . ILE B 1 134 ? -17.094 5.906 -9.312 1 87.81 134 ILE B C 1
ATOM 2800 O O . ILE B 1 134 ? -17.125 4.707 -9.594 1 87.81 134 ILE B O 1
ATOM 2804 N N . TYR B 1 135 ? -16.078 6.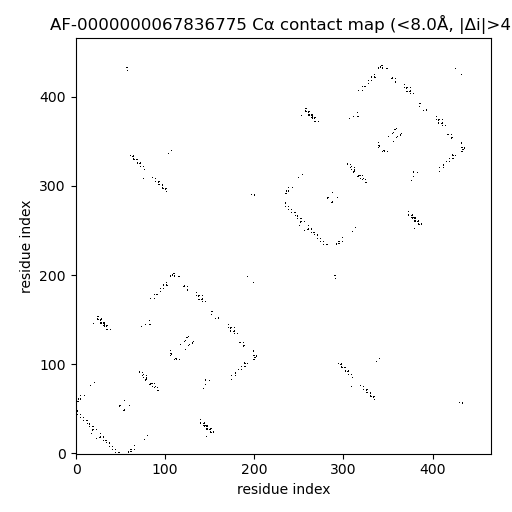504 -8.844 1 89.44 135 TYR B N 1
ATOM 2805 C CA . TYR B 1 135 ? -14.852 5.766 -8.57 1 89.44 135 TYR B CA 1
ATOM 2806 C C . TYR B 1 135 ? -15.102 4.645 -7.57 1 89.44 135 TYR B C 1
ATOM 2808 O O . TYR B 1 135 ? -14.688 3.502 -7.793 1 89.44 135 TYR B O 1
ATOM 2816 N N . GLY B 1 136 ? -15.836 4.941 -6.523 1 87.88 136 GLY B N 1
ATOM 2817 C CA . GLY B 1 136 ? -16.172 3.936 -5.531 1 87.88 136 GLY B CA 1
ATOM 2818 C C . GLY B 1 136 ? -17.047 2.824 -6.086 1 87.88 136 GLY B C 1
ATOM 2819 O O . GLY B 1 136 ? -16.844 1.65 -5.777 1 87.88 136 GLY B O 1
ATOM 2820 N N . GLY B 1 137 ? -17.906 3.207 -6.859 1 91.12 137 GLY B N 1
ATOM 2821 C CA . GLY B 1 137 ? -18.812 2.24 -7.465 1 91.12 137 GLY B CA 1
ATOM 2822 C C . GLY B 1 137 ? -18.109 1.279 -8.406 1 91.12 137 GLY B C 1
ATOM 2823 O O . GLY B 1 137 ? -18.344 0.071 -8.359 1 91.12 137 GLY B O 1
ATOM 2824 N N . VAL B 1 138 ? -17.297 1.839 -9.234 1 93.25 138 VAL B N 1
ATOM 2825 C CA . VAL B 1 138 ? -16.594 1.012 -10.203 1 93.25 138 VAL B CA 1
ATOM 2826 C C . VAL B 1 138 ? -15.664 0.037 -9.477 1 93.25 138 VAL B C 1
ATOM 2828 O O . VAL B 1 138 ? -15.586 -1.139 -9.836 1 93.25 138 VAL B O 1
ATOM 2831 N N . LYS B 1 139 ? -14.992 0.471 -8.516 1 93.69 139 LYS B N 1
ATOM 2832 C CA . LYS B 1 139 ? -14.117 -0.401 -7.738 1 93.69 139 LYS B CA 1
ATOM 2833 C C . LYS B 1 139 ? -14.914 -1.533 -7.09 1 93.69 139 LYS B C 1
ATOM 2835 O O . LYS B 1 139 ? -14.492 -2.691 -7.125 1 93.69 139 LYS B O 1
ATOM 2840 N N . THR B 1 140 ? -16.016 -1.135 -6.465 1 93.75 140 THR B N 1
ATOM 2841 C CA . THR B 1 140 ? -16.859 -2.125 -5.801 1 93.75 140 THR B CA 1
ATOM 2842 C C . THR B 1 140 ? -17.359 -3.166 -6.797 1 93.75 140 THR B C 1
ATOM 2844 O O . THR B 1 140 ? -17.344 -4.363 -6.516 1 93.75 140 THR B O 1
ATOM 2847 N N . ALA B 1 141 ? -17.75 -2.639 -7.898 1 95.12 141 ALA B N 1
ATOM 2848 C CA . ALA B 1 141 ? -18.219 -3.537 -8.953 1 95.12 141 ALA B CA 1
ATOM 2849 C C . ALA B 1 141 ? -17.109 -4.477 -9.406 1 95.12 141 ALA B C 1
ATOM 2851 O O . ALA B 1 141 ? -17.359 -5.66 -9.656 1 95.12 141 ALA B O 1
ATOM 2852 N N . THR B 1 142 ? -15.961 -3.932 -9.508 1 95.62 142 THR B N 1
ATOM 2853 C CA . THR B 1 142 ? -14.82 -4.734 -9.93 1 95.62 142 THR B CA 1
ATOM 2854 C C . THR B 1 142 ? -14.531 -5.836 -8.906 1 95.62 142 THR B C 1
ATOM 2856 O O . THR B 1 142 ? -14.406 -7.008 -9.273 1 95.62 142 THR B O 1
ATOM 2859 N N . PHE B 1 143 ? -14.422 -5.512 -7.664 1 96.69 143 PHE B N 1
ATOM 2860 C CA . PHE B 1 143 ? -14.141 -6.488 -6.617 1 96.69 143 PHE B CA 1
ATOM 2861 C C . PHE B 1 143 ? -15.219 -7.57 -6.586 1 96.69 143 PHE B C 1
ATOM 2863 O O . PHE B 1 143 ? -14.906 -8.766 -6.551 1 96.69 143 PHE B O 1
ATOM 2870 N N . ALA B 1 144 ? -16.453 -7.133 -6.59 1 95.25 144 ALA B N 1
ATOM 2871 C CA . ALA B 1 144 ? -17.562 -8.07 -6.52 1 95.25 144 ALA B CA 1
ATOM 2872 C C . ALA B 1 144 ? -17.578 -9 -7.727 1 95.25 144 ALA B C 1
ATOM 2874 O O . ALA B 1 144 ? -17.781 -10.211 -7.586 1 95.25 144 ALA B O 1
ATOM 2875 N N . TRP B 1 145 ? -17.359 -8.43 -8.852 1 94.38 145 TRP B N 1
ATOM 2876 C CA . TRP B 1 145 ? -17.375 -9.195 -10.094 1 94.38 145 TRP B CA 1
ATOM 2877 C C . TRP B 1 145 ? -16.281 -10.258 -10.086 1 94.38 145 TRP B C 1
ATOM 2879 O O . TRP B 1 145 ? -16.562 -11.438 -10.352 1 94.38 145 TRP B O 1
ATOM 2889 N N . VAL B 1 146 ? -15.109 -9.891 -9.766 1 94.06 146 VAL B N 1
ATOM 2890 C CA . VAL B 1 146 ? -13.953 -10.789 -9.805 1 94.06 146 VAL B CA 1
ATOM 2891 C C . VAL B 1 146 ? -14.117 -11.891 -8.766 1 94.06 146 VAL B C 1
ATOM 2893 O O . VAL B 1 146 ? -13.82 -13.055 -9.031 1 94.06 146 VAL B O 1
ATOM 2896 N N . LEU B 1 147 ? -14.641 -11.555 -7.625 1 94.31 147 LEU B N 1
ATOM 2897 C CA . LEU B 1 147 ? -14.805 -12.523 -6.551 1 94.31 147 LEU B CA 1
ATOM 2898 C C . LEU B 1 147 ? -15.961 -13.477 -6.852 1 94.31 147 LEU B C 1
ATOM 2900 O O . LEU B 1 147 ? -15.977 -14.609 -6.375 1 94.31 147 LEU B O 1
ATOM 2904 N N . LEU B 1 148 ? -16.922 -12.977 -7.594 1 91 148 LEU B N 1
ATOM 2905 C CA . LEU B 1 148 ? -18.016 -13.828 -8.016 1 91 148 LEU B CA 1
ATOM 2906 C C . LEU B 1 148 ? -17.547 -14.844 -9.055 1 91 148 LEU B C 1
ATOM 2908 O O . LEU B 1 148 ? -18 -16 -9.047 1 91 148 LEU B O 1
ATOM 2912 N N . LEU B 1 149 ? -16.656 -14.492 -9.898 1 89.5 149 LEU B N 1
ATOM 2913 C CA . LEU B 1 149 ? -16.172 -15.344 -10.984 1 89.5 149 LEU B CA 1
ATOM 2914 C C . LEU B 1 149 ? -15.266 -16.438 -10.453 1 89.5 149 LEU B C 1
ATOM 2916 O O . LEU B 1 149 ? -15.172 -17.516 -11.055 1 89.5 149 LEU B O 1
ATOM 2920 N N . GLN B 1 150 ? -14.609 -16.172 -9.391 1 88.12 150 GLN B N 1
ATOM 2921 C CA . GLN B 1 150 ? -13.625 -17.109 -8.852 1 88.12 150 GLN B CA 1
ATOM 2922 C C . GLN B 1 150 ? -14.242 -18.5 -8.648 1 88.12 150 GLN B C 1
ATOM 2924 O O . GLN B 1 150 ? -13.75 -19.484 -9.195 1 88.12 150 GLN B O 1
ATOM 2929 N N . PRO B 1 151 ? -15.375 -18.609 -7.953 1 87.38 151 PRO B N 1
ATOM 2930 C CA . PRO B 1 151 ? -15.938 -19.938 -7.762 1 87.38 151 PRO B CA 1
ATOM 2931 C C . PRO B 1 151 ? -16.734 -20.422 -8.977 1 87.38 151 PRO B C 1
ATOM 2933 O O . PRO B 1 151 ? -16.969 -21.625 -9.117 1 87.38 151 PRO B O 1
ATOM 2936 N N . LEU B 1 152 ? -17.172 -19.578 -9.828 1 83.69 152 LEU B N 1
ATOM 2937 C CA . LEU B 1 152 ? -18 -19.953 -10.961 1 83.69 152 LEU B CA 1
ATOM 2938 C C . LEU B 1 152 ? -17.219 -20.797 -11.953 1 83.69 152 LEU B C 1
ATOM 2940 O O . LEU B 1 152 ? -17.781 -21.672 -12.609 1 83.69 152 LEU B O 1
ATOM 2944 N N . GLN B 1 153 ? -15.906 -20.562 -12 1 79.19 153 GLN B N 1
ATOM 2945 C CA . GLN B 1 153 ? -15.062 -21.359 -12.898 1 79.19 153 GLN B CA 1
ATOM 2946 C C . GLN B 1 153 ? -15.055 -22.828 -12.492 1 79.19 153 GLN B C 1
ATOM 2948 O O . GLN B 1 153 ? -15.008 -23.719 -13.352 1 79.19 153 GLN B O 1
ATOM 2953 N N . MET B 1 154 ? -15.227 -23.078 -11.242 1 79.69 154 MET B N 1
ATOM 2954 C CA . MET B 1 154 ? -15.203 -24.453 -10.742 1 79.69 154 MET B CA 1
ATOM 2955 C C . MET B 1 154 ? -16.609 -25.016 -10.633 1 7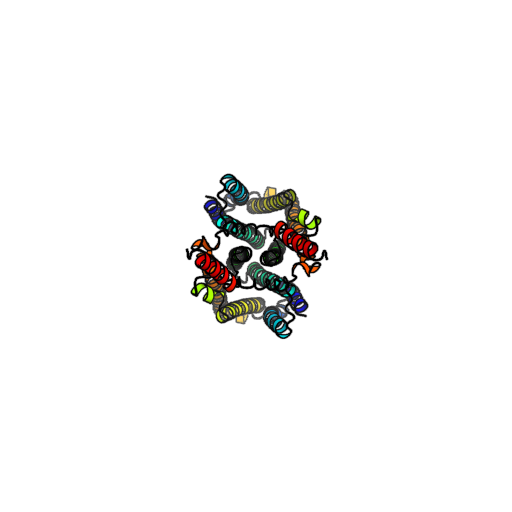9.69 154 MET B C 1
ATOM 2957 O O . MET B 1 154 ? -16.844 -26.188 -10.93 1 79.69 154 MET B O 1
ATOM 2961 N N . LEU B 1 155 ? -17.578 -24.172 -10.266 1 83.75 155 LEU B N 1
ATOM 2962 C CA . LEU B 1 155 ? -18.938 -24.641 -10 1 83.75 155 LEU B CA 1
ATOM 2963 C C . LEU B 1 155 ? -19.719 -24.781 -11.305 1 83.75 155 LEU B C 1
ATOM 2965 O O . LEU B 1 155 ? -20.594 -25.656 -11.414 1 83.75 155 LEU B O 1
ATOM 2969 N N . ALA B 1 156 ? -19.516 -23.891 -12.219 1 79.75 156 ALA B N 1
ATOM 2970 C CA . ALA B 1 156 ? -20.219 -23.922 -13.5 1 79.75 156 ALA B CA 1
ATOM 2971 C C . ALA B 1 156 ? -19.234 -23.906 -14.664 1 79.75 156 ALA B C 1
ATOM 2973 O O . ALA B 1 156 ? -19.219 -22.984 -15.477 1 79.75 156 ALA B O 1
ATOM 2974 N N . ALA B 1 157 ? -18.422 -24.953 -14.664 1 75.62 157 ALA B N 1
ATOM 2975 C CA . ALA B 1 157 ? -17.344 -25.047 -15.625 1 75.62 157 ALA B CA 1
ATOM 2976 C C . ALA B 1 157 ? -17.859 -24.953 -17.062 1 75.62 157 ALA B C 1
ATOM 2978 O O . ALA B 1 157 ? -17.266 -24.281 -17.906 1 75.62 157 ALA B O 1
ATOM 2979 N N . ALA B 1 158 ? -18.984 -25.641 -17.281 1 75.19 158 ALA B N 1
ATOM 2980 C CA . ALA B 1 158 ? -19.562 -25.641 -18.625 1 75.19 158 ALA B CA 1
ATOM 2981 C C . ALA B 1 158 ? -20.016 -24.25 -19.031 1 75.19 158 ALA B C 1
ATOM 2983 O O . ALA B 1 158 ? -19.766 -23.812 -20.156 1 75.19 158 ALA B O 1
ATOM 2984 N N . TRP B 1 159 ? -20.719 -23.594 -18.141 1 74 159 TRP B N 1
ATOM 2985 C CA . TRP B 1 159 ? -21.188 -22.234 -18.391 1 74 159 TRP B CA 1
ATOM 2986 C C . TRP B 1 159 ? -20.016 -21.281 -18.594 1 74 159 TRP B C 1
ATOM 2988 O O . TRP B 1 159 ? -20.047 -20.422 -19.484 1 74 159 TRP B O 1
ATOM 2998 N N . TRP B 1 160 ? -18.938 -21.562 -17.797 1 72.38 160 TRP B N 1
ATOM 2999 C CA . TRP B 1 160 ? -17.766 -20.688 -17.859 1 72.38 160 TRP B CA 1
ATOM 3000 C C . TRP B 1 160 ? -17 -20.891 -19.172 1 72.38 160 TRP B C 1
ATOM 3002 O O . TRP B 1 160 ? -16.484 -19.922 -19.75 1 72.38 160 TRP B O 1
ATOM 3012 N N . GLN B 1 161 ? -16.984 -22.094 -19.625 1 74.69 161 GLN B N 1
ATOM 3013 C CA . GLN B 1 161 ? -16.297 -22.344 -20.891 1 74.69 161 GLN B CA 1
ATOM 3014 C C . GLN B 1 161 ? -16.969 -21.625 -22.047 1 74.69 161 GLN B C 1
ATOM 3016 O O . GLN B 1 161 ? -16.297 -21.109 -22.938 1 74.69 161 GLN B O 1
ATOM 3021 N N . ARG B 1 162 ? -18.297 -21.562 -21.953 1 76.06 162 ARG B N 1
ATOM 3022 C CA . ARG B 1 162 ? -19.047 -20.922 -23.031 1 76.06 162 ARG B CA 1
ATOM 3023 C C . ARG B 1 162 ? -18.922 -19.406 -22.938 1 76.06 162 ARG B C 1
ATOM 3025 O O . ARG B 1 162 ? -18.812 -18.719 -23.969 1 76.06 162 ARG B O 1
ATOM 3032 N N . TRP B 1 163 ? -18.875 -18.844 -21.75 1 79.75 163 TRP B N 1
ATOM 3033 C CA . TRP B 1 163 ? -18.984 -17.406 -21.578 1 79.75 163 TRP B CA 1
ATOM 3034 C C . TRP B 1 163 ? -17.688 -16.828 -21.031 1 79.75 163 TRP B C 1
ATOM 3036 O O . TRP B 1 163 ? -17.641 -15.68 -20.578 1 79.75 163 TRP B O 1
ATOM 3046 N N . SER B 1 164 ? -16.625 -17.625 -21.156 1 81.69 164 SER B N 1
ATOM 3047 C CA . SER B 1 164 ? -15.336 -17.219 -20.578 1 81.69 164 SER B CA 1
ATOM 3048 C C . SER B 1 164 ? -14.805 -15.961 -21.266 1 81.69 164 SER B C 1
ATOM 3050 O O . SER B 1 164 ? -14.227 -15.094 -20.609 1 81.69 164 SER B O 1
ATOM 3052 N N . ASP B 1 165 ? -15.109 -15.891 -22.516 1 85.19 165 ASP B N 1
ATOM 3053 C CA . ASP B 1 165 ? -14.609 -14.734 -23.25 1 85.19 165 ASP B CA 1
ATOM 3054 C C . ASP B 1 165 ? -15.297 -13.453 -22.797 1 85.19 165 ASP B C 1
ATOM 3056 O O . ASP B 1 165 ? -14.641 -12.43 -22.594 1 85.19 165 ASP B O 1
ATOM 3060 N N . VAL B 1 166 ? -16.609 -13.57 -22.656 1 85.31 166 VAL B N 1
ATOM 3061 C CA . VAL B 1 166 ? -17.375 -12.406 -22.219 1 85.31 166 VAL B CA 1
ATOM 3062 C C . VAL B 1 166 ? -16.969 -12.039 -20.797 1 85.31 166 VAL B C 1
ATOM 3064 O O . VAL B 1 166 ? -16.781 -10.859 -20.484 1 85.31 166 VAL B O 1
ATOM 3067 N N . GLY B 1 167 ? -16.844 -13.023 -19.938 1 86.31 167 GLY B N 1
ATOM 3068 C CA . GLY B 1 167 ? -16.422 -12.789 -18.562 1 86.31 167 GLY B CA 1
ATOM 3069 C C . GLY B 1 167 ? -15.062 -12.117 -18.453 1 86.31 167 GLY B C 1
ATOM 3070 O O . GLY B 1 167 ? -14.883 -11.188 -17.672 1 86.31 167 GLY B O 1
ATOM 3071 N N . ASN B 1 168 ? -14.18 -12.57 -19.281 1 88.75 168 ASN B N 1
ATOM 3072 C CA . ASN B 1 168 ? -12.836 -11.992 -19.281 1 88.75 168 ASN B CA 1
ATOM 3073 C C . ASN B 1 168 ? -12.836 -10.57 -19.828 1 88.75 168 ASN B C 1
ATOM 3075 O O . ASN B 1 168 ? -12.078 -9.719 -19.359 1 88.75 168 ASN B O 1
ATOM 3079 N N . ALA B 1 169 ? -13.672 -10.352 -20.812 1 91.56 169 ALA B N 1
ATOM 3080 C CA . ALA B 1 169 ? -13.781 -9.008 -21.375 1 91.56 169 ALA B CA 1
ATOM 3081 C C . ALA B 1 169 ? -14.336 -8.023 -20.359 1 91.56 169 ALA B C 1
ATOM 3083 O O . ALA B 1 169 ? -13.836 -6.902 -20.219 1 91.56 169 ALA B O 1
ATOM 3084 N N . VAL B 1 170 ? -15.367 -8.461 -19.688 1 92 170 VAL B N 1
ATOM 3085 C CA . VAL B 1 170 ? -15.961 -7.625 -18.656 1 92 170 VAL B CA 1
ATOM 3086 C C . VAL B 1 170 ? -14.945 -7.359 -17.547 1 92 170 VAL B C 1
ATOM 3088 O O . VAL B 1 170 ? -14.828 -6.234 -17.062 1 92 170 VAL B O 1
ATOM 3091 N N . THR B 1 171 ? -14.234 -8.383 -17.156 1 92.88 171 THR B N 1
ATOM 3092 C CA . THR B 1 171 ? -13.203 -8.25 -16.141 1 92.88 171 THR B CA 1
ATOM 3093 C C . THR B 1 171 ? -12.148 -7.234 -16.562 1 92.88 171 THR B C 1
ATOM 3095 O O . THR B 1 171 ? -11.789 -6.336 -15.805 1 92.88 171 THR B O 1
ATOM 3098 N N . SER B 1 172 ? -11.688 -7.352 -17.812 1 94.62 172 SER B N 1
ATOM 3099 C CA . SER B 1 172 ? -10.672 -6.438 -18.328 1 94.62 172 SER B CA 1
ATOM 3100 C C . SER B 1 172 ? -11.211 -5.012 -18.422 1 94.62 172 SER B C 1
ATOM 3102 O O . SER B 1 172 ? -10.484 -4.055 -18.141 1 94.62 172 SER B O 1
ATOM 3104 N N . GLY B 1 173 ? -12.43 -4.914 -18.797 1 95.94 173 GLY B N 1
ATOM 3105 C CA . GLY B 1 173 ? -13.047 -3.602 -18.844 1 95.94 173 GLY B CA 1
ATOM 3106 C C . GLY B 1 173 ? -13.164 -2.943 -17.484 1 95.94 173 GLY B C 1
ATOM 3107 O O . GLY B 1 173 ? -12.852 -1.762 -17.328 1 95.94 173 GLY B O 1
ATOM 3108 N N . LEU B 1 174 ? -13.609 -3.68 -16.547 1 96.06 174 LEU B N 1
ATOM 3109 C CA . LEU B 1 174 ? -13.773 -3.154 -15.195 1 96.06 174 LEU B CA 1
ATOM 3110 C C . LEU B 1 174 ? -12.422 -2.795 -14.586 1 96.06 174 LEU B C 1
ATOM 3112 O O . LEU B 1 174 ? -12.289 -1.757 -13.938 1 96.06 174 LEU B O 1
ATOM 3116 N N . ILE B 1 175 ? -11.469 -3.617 -14.797 1 96.12 175 ILE B N 1
ATOM 3117 C CA . ILE B 1 175 ? -10.125 -3.348 -14.297 1 96.12 175 ILE B CA 1
ATOM 3118 C C . ILE B 1 175 ? -9.57 -2.094 -14.969 1 96.12 175 ILE B C 1
ATOM 3120 O O . ILE B 1 175 ? -9.031 -1.21 -14.305 1 96.12 175 ILE B O 1
ATOM 3124 N N . GLY B 1 176 ? -9.695 -2.076 -16.281 1 96.5 176 GLY B N 1
ATOM 3125 C CA . GLY B 1 176 ? -9.25 -0.904 -17.016 1 96.5 176 GLY B CA 1
ATOM 3126 C C . GLY B 1 176 ? -9.906 0.381 -16.547 1 96.5 176 GLY B C 1
ATOM 3127 O O . GLY B 1 176 ? -9.234 1.405 -16.391 1 96.5 176 GLY B O 1
ATOM 3128 N N . ALA B 1 177 ? -11.164 0.304 -16.344 1 96.31 177 ALA B N 1
ATOM 3129 C CA . ALA B 1 177 ? -11.906 1.465 -15.852 1 96.31 177 ALA B CA 1
ATOM 3130 C C . ALA B 1 177 ? -11.422 1.871 -14.461 1 96.31 177 ALA B C 1
ATOM 3132 O O . ALA B 1 177 ? -11.266 3.059 -14.172 1 96.31 177 ALA B O 1
ATOM 3133 N N . SER B 1 178 ? -11.219 0.928 -13.602 1 95.81 178 SER B N 1
ATOM 3134 C CA . SER B 1 178 ? -10.75 1.211 -12.25 1 95.81 178 SER B CA 1
ATOM 3135 C C . SER B 1 178 ? -9.375 1.867 -12.266 1 95.81 178 SER B C 1
ATOM 3137 O O . SER B 1 178 ? -9.133 2.84 -11.547 1 95.81 178 SER B O 1
ATOM 3139 N N . VAL B 1 179 ? -8.492 1.405 -13.055 1 96.25 179 VAL B N 1
ATOM 3140 C CA . VAL B 1 179 ? -7.137 1.942 -13.148 1 96.25 179 VAL B CA 1
ATOM 3141 C C . VAL B 1 179 ? -7.18 3.344 -13.75 1 96.25 179 VAL B C 1
ATOM 3143 O O . VAL B 1 179 ? -6.508 4.258 -13.266 1 96.25 179 VAL B O 1
ATOM 3146 N N . ALA B 1 180 ? -7.969 3.496 -14.781 1 95.69 180 ALA B N 1
ATOM 3147 C CA . ALA B 1 180 ? -8.086 4.801 -15.43 1 95.69 180 ALA B CA 1
ATOM 3148 C C . ALA B 1 180 ? -8.602 5.852 -14.453 1 95.69 180 ALA B C 1
ATOM 3150 O O . ALA B 1 180 ? -8.047 6.953 -14.367 1 95.69 180 ALA B O 1
ATOM 3151 N N . LEU B 1 181 ? -9.625 5.52 -13.773 1 92.75 181 LEU B N 1
ATOM 3152 C CA . LEU B 1 181 ? -10.188 6.453 -12.805 1 92.75 181 LEU B CA 1
ATOM 3153 C C . LEU B 1 181 ? -9.211 6.727 -11.672 1 92.75 181 LEU B C 1
ATOM 3155 O O . LEU B 1 181 ? -9.117 7.855 -11.18 1 92.75 181 LEU B O 1
ATOM 3159 N N . CYS B 1 182 ? -8.539 5.727 -11.211 1 92.19 182 CYS B N 1
ATOM 3160 C CA . CYS B 1 182 ? -7.527 5.883 -10.172 1 92.19 182 CYS B CA 1
ATOM 3161 C C . CYS B 1 182 ? -6.453 6.871 -10.602 1 92.19 182 CYS B C 1
ATOM 3163 O O . CYS B 1 182 ? -6.113 7.789 -9.859 1 92.19 182 CYS B O 1
ATOM 3165 N N . LEU B 1 183 ? -6.008 6.77 -11.789 1 92.75 183 LEU B N 1
ATOM 3166 C CA . LEU B 1 183 ? -4.949 7.637 -12.305 1 92.75 183 LEU B CA 1
ATOM 3167 C C . LEU B 1 183 ? -5.484 9.031 -12.594 1 92.75 183 LEU B C 1
ATOM 3169 O O . LEU B 1 183 ? -4.797 10.031 -12.359 1 92.75 183 LEU B O 1
ATOM 3173 N N . LEU B 1 184 ? -6.676 9.055 -13.102 1 88.88 184 LEU B N 1
ATOM 3174 C CA . LEU B 1 184 ? -7.289 10.344 -13.414 1 88.88 184 LEU B CA 1
ATOM 3175 C C . LEU B 1 184 ? -7.484 11.172 -12.148 1 88.88 184 LEU B C 1
ATOM 3177 O O . LEU B 1 184 ? -7.332 12.391 -12.172 1 88.88 184 LEU B O 1
ATOM 3181 N N . ARG B 1 185 ? -7.797 10.562 -11.094 1 86.38 185 ARG B N 1
ATOM 3182 C CA . ARG B 1 185 ? -8.031 11.258 -9.836 1 86.38 185 ARG B CA 1
ATOM 3183 C C . ARG B 1 185 ? -6.715 11.586 -9.133 1 86.38 185 ARG B C 1
ATOM 3185 O O . ARG B 1 185 ? -6.641 12.547 -8.367 1 86.38 185 ARG B O 1
ATOM 3192 N N . GLY B 1 186 ? -5.715 10.875 -9.336 1 86.12 186 GLY B N 1
ATOM 3193 C CA . GLY B 1 186 ? -4.422 11.109 -8.711 1 86.12 186 GLY B CA 1
ATOM 3194 C C . GLY B 1 186 ? -3.545 12.07 -9.492 1 86.12 186 GLY B C 1
ATOM 3195 O O . GLY B 1 186 ? -2.703 12.758 -8.906 1 86.12 186 GLY B O 1
ATOM 3196 N N . MET B 1 187 ? -3.744 12.195 -10.75 1 86.81 187 MET B N 1
ATOM 3197 C CA . MET B 1 187 ? -2.873 12.953 -11.648 1 86.81 187 MET B CA 1
ATOM 3198 C C . MET B 1 187 ? -2.912 14.438 -11.305 1 86.81 187 MET B C 1
ATOM 3200 O O . MET B 1 187 ? -1.867 15.086 -11.227 1 86.81 187 MET B O 1
ATOM 3204 N N . PRO B 1 188 ? -4.039 15.039 -11.086 1 82.38 188 PRO B N 1
ATOM 3205 C CA . PRO B 1 188 ? -4.047 16.469 -10.766 1 82.38 188 PRO B CA 1
ATOM 3206 C C . PRO B 1 188 ? -3.264 16.797 -9.5 1 82.38 188 PRO B C 1
ATOM 3208 O O . PRO B 1 188 ? -2.637 17.844 -9.414 1 82.38 188 PRO B O 1
ATOM 3211 N N . VAL B 1 189 ? -3.283 15.938 -8.555 1 80.94 189 VAL B N 1
ATOM 3212 C CA . VAL B 1 189 ? -2.568 16.172 -7.301 1 80.94 189 VAL B CA 1
ATOM 3213 C C . VAL B 1 189 ? -1.062 16.156 -7.555 1 80.94 189 VAL B C 1
ATOM 3215 O O . VAL B 1 189 ? -0.337 17.016 -7.062 1 80.94 189 VAL B O 1
ATOM 3218 N N . VAL B 1 190 ? -0.666 15.305 -8.375 1 84.19 190 VAL B N 1
ATOM 3219 C CA . VAL B 1 190 ? 0.754 15.164 -8.68 1 84.19 190 VAL B CA 1
ATOM 3220 C C . VAL B 1 190 ? 1.21 16.328 -9.562 1 84.19 190 VAL B C 1
ATOM 3222 O O . VAL B 1 190 ? 2.268 16.922 -9.32 1 84.19 190 VAL B O 1
ATOM 3225 N N . VAL B 1 191 ? 0.401 16.641 -10.523 1 81.94 191 VAL B N 1
ATOM 3226 C CA . VAL B 1 191 ? 0.757 17.719 -11.461 1 81.94 191 VAL B CA 1
ATOM 3227 C C . VAL B 1 191 ? 0.821 19.047 -10.719 1 81.94 191 VAL B C 1
ATOM 3229 O O . VAL B 1 191 ? 1.759 19.828 -10.906 1 81.94 191 VAL B O 1
ATOM 3232 N N . GLU B 1 192 ? -0.08 19.234 -9.898 1 77.5 192 GLU B N 1
ATOM 3233 C CA . GLU B 1 192 ? -0.081 20.469 -9.133 1 77.5 192 GLU B CA 1
ATOM 3234 C C . GLU B 1 192 ? 1.099 20.531 -8.172 1 77.5 192 GLU B C 1
ATOM 3236 O O . GLU B 1 192 ? 1.671 21.594 -7.941 1 77.5 192 GLU B O 1
ATOM 3241 N N . PHE B 1 193 ? 1.375 19.484 -7.625 1 78 193 PHE B N 1
ATOM 3242 C CA . PHE B 1 193 ? 2.51 19.406 -6.715 1 78 193 PHE B CA 1
ATOM 3243 C C . PHE B 1 193 ? 3.814 19.688 -7.445 1 78 193 PHE B C 1
ATOM 3245 O O . PHE B 1 193 ? 4.684 20.391 -6.926 1 78 193 PHE B O 1
ATOM 3252 N N . VAL B 1 194 ? 3.938 19.203 -8.648 1 77.06 194 VAL B N 1
ATOM 3253 C CA . VAL B 1 194 ? 5.172 19.344 -9.422 1 77.06 194 VAL B CA 1
ATOM 3254 C C . VAL B 1 194 ? 5.25 20.734 -10.023 1 77.06 194 VAL B C 1
ATOM 3256 O O . VAL B 1 194 ? 6.324 21.344 -10.07 1 77.06 194 VAL B O 1
ATOM 3259 N N . LEU B 1 195 ? 4.172 21.344 -10.492 1 74 195 LEU B N 1
ATOM 3260 C CA . LEU B 1 195 ? 4.184 22.609 -11.203 1 74 195 LEU B CA 1
ATOM 3261 C C . LEU B 1 195 ? 4.109 23.781 -10.234 1 74 195 LEU B C 1
ATOM 3263 O O . LEU B 1 195 ? 4.641 24.859 -10.508 1 74 195 LEU B O 1
ATOM 3267 N N . ASP B 1 196 ? 3.377 23.734 -9.227 1 62.75 196 ASP B N 1
ATOM 3268 C CA . ASP B 1 196 ? 3.217 24.859 -8.297 1 62.75 196 ASP B CA 1
ATOM 3269 C C . ASP B 1 196 ? 4.004 24.625 -7.008 1 62.75 196 ASP B C 1
ATOM 3271 O O . ASP B 1 196 ? 3.424 24.25 -5.98 1 62.75 196 ASP B O 1
ATOM 3275 N N . GLN B 1 197 ? 5.324 24.703 -7.117 1 59.38 197 GLN B N 1
ATOM 3276 C CA . GLN B 1 197 ? 6.184 24.5 -5.953 1 59.38 197 GLN B CA 1
ATOM 3277 C C . GLN B 1 197 ? 5.938 25.578 -4.898 1 59.38 197 GLN B C 1
ATOM 3279 O O . GLN B 1 197 ? 6.441 25.469 -3.775 1 59.38 197 GLN B O 1
ATOM 3284 N N . ARG B 1 198 ? 5.254 26.75 -5.23 1 53.19 198 ARG B N 1
ATOM 3285 C CA . ARG B 1 198 ? 4.941 27.828 -4.293 1 53.19 198 ARG B CA 1
ATOM 3286 C C . ARG B 1 198 ? 4.023 27.328 -3.182 1 53.19 198 ARG B C 1
ATOM 3288 O O . ARG B 1 198 ? 3.838 28.016 -2.172 1 53.19 198 ARG B O 1
ATOM 3295 N N . ILE B 1 199 ? 3.416 26.375 -3.584 1 48.69 199 ILE B N 1
ATOM 3296 C CA . ILE B 1 199 ? 2.482 25.797 -2.625 1 48.69 199 ILE B CA 1
ATOM 3297 C C . ILE B 1 199 ? 3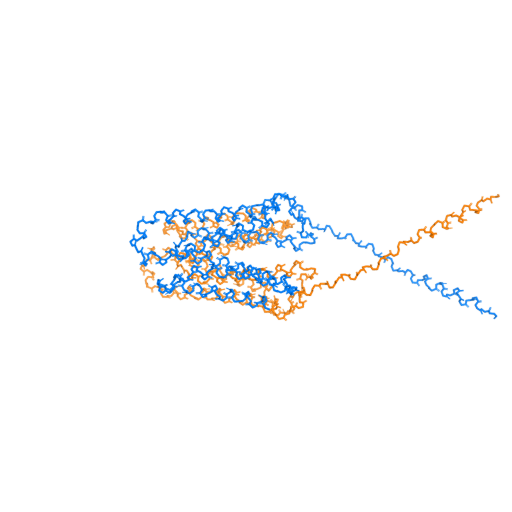.23 25.391 -1.356 1 48.69 199 ILE B C 1
ATOM 3299 O O . ILE B 1 199 ? 2.66 25.391 -0.263 1 48.69 199 ILE B O 1
ATOM 3303 N N . ILE B 1 200 ? 4.512 25.188 -1.588 1 51.53 200 ILE B N 1
ATOM 3304 C CA . ILE B 1 200 ? 5.324 24.688 -0.482 1 51.53 200 ILE B CA 1
ATOM 3305 C C . ILE B 1 200 ? 6.066 25.859 0.173 1 51.53 200 ILE B C 1
ATOM 3307 O O . ILE B 1 200 ? 6.965 25.641 0.989 1 51.53 200 ILE B O 1
ATOM 3311 N N . ARG B 1 201 ? 5.918 27.172 -0.269 1 45.97 201 ARG B N 1
ATOM 3312 C CA . ARG B 1 201 ? 6.77 28.234 0.263 1 45.97 201 ARG B CA 1
ATOM 3313 C C . ARG B 1 201 ? 6.758 28.234 1.788 1 45.97 201 ARG B C 1
ATOM 3315 O O . ARG B 1 201 ? 5.688 28.219 2.404 1 45.97 201 ARG B O 1
ATOM 3322 N N . PRO B 1 202 ? 7.805 27.969 2.285 1 43.5 202 PRO B N 1
ATOM 3323 C CA . PRO B 1 202 ? 7.957 28.141 3.732 1 43.5 202 PRO B CA 1
ATOM 3324 C C . PRO B 1 202 ? 7.453 29.484 4.227 1 43.5 202 PRO B C 1
ATOM 3326 O O . PRO B 1 202 ? 7.594 30.5 3.527 1 43.5 202 PRO B O 1
ATOM 3329 N N . ARG B 1 203 ? 6.379 29.672 4.867 1 40.78 203 ARG B N 1
ATOM 3330 C CA . ARG B 1 203 ? 6.039 30.984 5.406 1 40.78 203 ARG B CA 1
ATOM 3331 C C . ARG B 1 203 ? 7.289 31.703 5.91 1 40.78 203 ARG B C 1
ATOM 3333 O O . ARG B 1 203 ? 8.117 31.109 6.605 1 40.78 203 ARG B O 1
ATOM 3340 N N . GLY B 1 204 ? 7.859 32.625 5.086 1 36.66 204 GLY B N 1
ATOM 3341 C CA . GLY B 1 204 ? 8.852 33.5 5.695 1 36.66 204 GLY B CA 1
ATOM 3342 C C . GLY B 1 204 ? 8.68 33.656 7.195 1 36.66 204 GLY B C 1
ATOM 3343 O O . GLY B 1 204 ? 7.617 33.344 7.734 1 36.66 204 GLY B O 1
ATOM 3344 N N . PRO B 1 205 ? 9.672 33.656 7.973 1 36.56 205 PRO B N 1
ATOM 3345 C CA . PRO B 1 205 ? 9.523 33.906 9.406 1 36.56 205 PRO B CA 1
ATOM 3346 C C . PRO B 1 205 ? 8.336 34.812 9.727 1 36.56 205 PRO B C 1
ATOM 3348 O O . PRO B 1 205 ? 8.055 35.75 8.977 1 36.56 205 PRO B O 1
ATOM 3351 N N . ALA B 1 206 ? 7.289 34.25 10.266 1 38.28 206 ALA B N 1
ATOM 3352 C CA . ALA B 1 206 ? 6.273 35.188 10.703 1 38.28 206 ALA B CA 1
ATOM 3353 C C . ALA B 1 206 ? 6.895 36.562 11.016 1 38.28 206 ALA B C 1
ATOM 3355 O O . ALA B 1 206 ? 7.973 36.625 11.602 1 38.28 206 ALA B O 1
ATOM 3356 N N . PRO B 1 207 ? 6.637 37.562 10.328 1 35.78 207 PRO B N 1
ATOM 3357 C CA . PRO B 1 207 ? 7.238 38.781 10.828 1 35.78 207 PRO B CA 1
ATOM 3358 C C . PRO B 1 207 ? 7.277 38.844 12.352 1 35.78 207 PRO B C 1
ATOM 3360 O O . PRO B 1 207 ? 6.383 38.344 13.016 1 35.78 207 PRO B O 1
ATOM 3363 N N . LEU B 1 208 ? 8.523 38.844 12.914 1 35.12 208 LEU B N 1
ATOM 3364 C CA . LEU B 1 208 ? 8.641 39.125 14.344 1 35.12 208 LEU B CA 1
ATOM 3365 C C . LEU B 1 208 ? 7.516 40.031 14.82 1 35.12 208 LEU B C 1
ATOM 3367 O O . LEU B 1 208 ? 7.289 41.094 14.25 1 35.12 208 LEU B O 1
ATOM 3371 N N . ARG B 1 209 ? 6.461 39.438 15.281 1 37.5 209 ARG B N 1
ATOM 3372 C CA . ARG B 1 209 ? 5.5 40.344 15.898 1 37.5 209 ARG B CA 1
ATOM 3373 C C . ARG B 1 209 ? 6.195 41.594 16.484 1 37.5 209 ARG B C 1
ATOM 3375 O O . ARG B 1 209 ? 7.215 41.469 17.172 1 37.5 209 ARG B O 1
ATOM 3382 N N . PRO B 1 210 ? 6.02 42.688 15.992 1 36.19 210 PRO B N 1
ATOM 3383 C CA . PRO B 1 210 ? 6.688 43.781 16.688 1 36.19 210 PRO B CA 1
ATOM 3384 C C . PRO B 1 210 ? 6.617 43.625 18.219 1 36.19 210 PRO B C 1
ATOM 3386 O O . PRO B 1 210 ? 5.605 43.188 18.75 1 36.19 210 PRO B O 1
ATOM 3389 N N . GLU B 1 211 ? 7.734 43.281 18.891 1 36.47 211 GLU B N 1
ATOM 3390 C CA . GLU B 1 211 ? 7.785 43.344 20.344 1 36.47 211 GLU B CA 1
ATOM 3391 C C . GLU B 1 211 ? 6.781 44.375 20.891 1 36.47 211 GLU B C 1
ATOM 3393 O O . GLU B 1 211 ? 6.875 45.562 20.578 1 36.47 211 GLU B O 1
ATOM 3398 N N . VAL B 1 212 ? 5.555 44.031 21.016 1 41.19 212 VAL B N 1
ATOM 3399 C CA . VAL B 1 212 ? 4.707 44.969 21.75 1 41.19 212 VAL B CA 1
ATOM 3400 C C . VAL B 1 212 ? 5.508 45.625 22.859 1 41.19 212 VAL B C 1
ATOM 3402 O O . VAL B 1 212 ? 6.039 44.969 23.75 1 41.19 212 VAL B O 1
ATOM 3405 N N . ALA B 1 213 ? 6.055 46.781 22.656 1 42.69 213 ALA B N 1
ATOM 3406 C CA . ALA B 1 213 ? 6.684 47.562 23.703 1 42.69 213 ALA B CA 1
ATOM 3407 C C . ALA B 1 213 ? 5.953 47.406 25.031 1 42.69 213 ALA B C 1
ATOM 3409 O O . ALA B 1 213 ? 4.727 47.5 25.094 1 42.69 213 ALA B O 1
ATOM 3410 N N . ALA B 1 214 ? 6.551 46.625 25.984 1 43.22 214 ALA B N 1
ATOM 3411 C CA . ALA B 1 214 ? 6.059 46.562 27.359 1 43.22 214 ALA B CA 1
ATOM 3412 C C . ALA B 1 214 ? 5.355 47.875 27.734 1 43.22 214 ALA B C 1
ATOM 3414 O O . ALA B 1 214 ? 5.844 48.969 27.438 1 43.22 214 ALA B O 1
ATOM 3415 N N . PRO B 1 215 ? 4.109 47.812 27.969 1 40.53 215 PRO B N 1
ATOM 3416 C CA . PRO B 1 215 ? 3.57 49.094 28.391 1 40.53 215 PRO B CA 1
ATOM 3417 C C . PRO B 1 215 ? 4.48 49.844 29.375 1 40.53 215 PRO B C 1
ATOM 3419 O O . PRO B 1 215 ? 5.113 49.188 30.219 1 40.53 215 PRO B O 1
ATOM 3422 N N . ASP B 1 216 ? 5.219 50.844 29 1 37.69 216 ASP B N 1
ATOM 3423 C CA . ASP B 1 216 ? 6.016 51.656 29.938 1 37.69 216 ASP B CA 1
ATOM 3424 C C . ASP B 1 216 ? 5.352 51.719 31.297 1 37.69 216 ASP B C 1
ATOM 3426 O O . ASP B 1 216 ? 4.305 52.344 31.453 1 37.69 216 ASP B O 1
ATOM 3430 N N . THR B 1 217 ? 5.355 50.625 32.031 1 42.59 217 THR B N 1
ATOM 3431 C CA . THR B 1 217 ? 4.883 50.562 33.406 1 42.59 217 THR B CA 1
ATOM 3432 C C . THR B 1 217 ? 5.238 51.875 34.156 1 42.59 217 THR B C 1
ATOM 3434 O O . THR B 1 217 ? 4.848 52.062 35.281 1 42.59 217 THR B O 1
ATOM 3437 N N . ASN B 1 218 ? 6.277 52.531 33.594 1 41.88 218 ASN B N 1
ATOM 3438 C CA . ASN B 1 218 ? 6.617 53.781 34.281 1 41.88 218 ASN B CA 1
ATOM 3439 C C . ASN B 1 218 ? 5.504 54.812 34.156 1 41.88 218 ASN B C 1
ATOM 3441 O O . ASN B 1 218 ? 5.551 55.844 34.812 1 41.88 218 ASN B O 1
ATOM 3445 N N . THR B 1 219 ? 4.598 54.562 33.219 1 42.16 219 THR B N 1
ATOM 3446 C CA . THR B 1 219 ? 3.598 55.594 33.094 1 42.16 219 THR B CA 1
ATOM 3447 C C . THR B 1 219 ? 2.51 55.438 34.125 1 42.16 219 THR B C 1
ATOM 3449 O O . THR B 1 219 ? 1.887 56.438 34.531 1 42.16 219 THR B O 1
ATOM 3452 N N . THR B 1 220 ? 2.305 54.156 34.594 1 44.09 220 THR B N 1
ATOM 3453 C CA . THR B 1 220 ? 1.245 54.062 35.562 1 44.09 220 THR B CA 1
ATOM 3454 C C . THR B 1 220 ? 1.752 54.5 36.938 1 44.09 220 THR B C 1
ATOM 3456 O O . THR B 1 220 ? 0.959 54.812 37.844 1 44.09 220 THR B O 1
ATOM 3459 N N . ALA B 1 221 ? 3.051 54.375 37.219 1 47.41 221 ALA B N 1
ATOM 3460 C CA . ALA B 1 221 ? 3.574 54.875 38.469 1 47.41 221 ALA B CA 1
ATOM 3461 C C . ALA B 1 221 ? 3.48 56.406 38.531 1 47.41 221 ALA B C 1
ATOM 3463 O O . ALA B 1 221 ? 3.301 56.969 39.625 1 47.41 221 ALA B O 1
ATOM 3464 N N . ASP B 1 222 ? 3.52 57 37.375 1 42.03 222 ASP B N 1
ATOM 3465 C CA . ASP B 1 222 ? 3.467 58.438 37.406 1 42.03 222 ASP B CA 1
ATOM 3466 C C . ASP B 1 222 ? 2.051 58.938 37.719 1 42.03 222 ASP B C 1
ATOM 3468 O O . ASP B 1 222 ? 1.87 60 38.312 1 42.03 222 ASP B O 1
ATOM 3472 N N . VAL B 1 223 ? 1.063 58.094 37.406 1 44.62 223 VAL B N 1
ATOM 3473 C CA . VAL B 1 223 ? -0.281 58.625 37.656 1 44.62 223 VAL B CA 1
ATOM 3474 C C . VAL B 1 223 ? -0.643 58.438 39.125 1 44.62 223 VAL B C 1
ATOM 3476 O O . VAL B 1 223 ? -1.338 59.281 39.719 1 44.62 223 VAL B O 1
ATOM 3479 N N . ILE B 1 224 ? -0.138 57.375 39.719 1 44.59 224 ILE B N 1
ATOM 3480 C CA . ILE B 1 224 ? -0.536 57.156 41.094 1 44.59 224 ILE B CA 1
ATOM 3481 C C . ILE B 1 224 ? 0.154 58.188 42 1 44.59 224 ILE B C 1
ATOM 3483 O O . ILE B 1 224 ? -0.399 58.594 43.031 1 44.59 224 ILE B O 1
ATOM 3487 N N . ALA B 1 225 ? 1.379 58.469 41.594 1 46.03 225 ALA B N 1
ATOM 3488 C CA . ALA B 1 225 ? 2.072 59.406 42.469 1 46.03 225 ALA B CA 1
ATOM 3489 C C . ALA B 1 225 ? 1.397 60.75 42.438 1 46.03 225 ALA B C 1
ATOM 3491 O O . ALA B 1 225 ? 1.434 61.5 43.438 1 46.03 225 ALA B O 1
ATOM 3492 N N . THR B 1 226 ? 0.795 61.062 41.281 1 43.72 226 THR B N 1
ATOM 3493 C CA . THR B 1 226 ? 0.236 62.406 41.25 1 43.72 226 THR B CA 1
ATOM 3494 C C . THR B 1 226 ? -1.055 62.469 42.062 1 43.72 226 THR B C 1
ATOM 3496 O O . THR B 1 226 ? -1.455 63.531 42.531 1 43.72 226 THR B O 1
ATOM 3499 N N . THR B 1 227 ? -1.723 61.281 42.188 1 42.59 227 THR B N 1
ATOM 3500 C CA . THR B 1 227 ? -3.014 61.406 42.844 1 42.59 227 THR B CA 1
ATOM 3501 C C . THR B 1 227 ? -2.834 61.562 44.344 1 42.59 227 THR B C 1
ATOM 3503 O O . THR B 1 227 ? -3.676 62.156 45.031 1 42.59 227 THR B O 1
ATOM 3506 N N . ASP B 1 228 ? -1.819 60.844 44.906 1 41.44 228 ASP B N 1
ATOM 3507 C CA . ASP B 1 228 ? -1.742 60.875 46.375 1 41.44 228 ASP B CA 1
ATOM 3508 C C . ASP B 1 228 ? -1.318 62.281 46.844 1 41.44 228 ASP B C 1
ATOM 3510 O O . ASP B 1 228 ? -1.479 62.594 48.031 1 41.44 228 ASP B O 1
ATOM 3514 N N . SER B 1 229 ? -0.575 62.969 45.938 1 41.78 229 SER B N 1
ATOM 3515 C CA . SER B 1 229 ? -0.078 64.25 46.5 1 41.78 229 SER B CA 1
ATOM 3516 C C . SER B 1 229 ? -1.211 65.25 46.719 1 41.78 229 SER B C 1
ATOM 3518 O O . SER B 1 229 ? -0.998 66.312 47.25 1 41.78 229 SER B O 1
ATOM 3520 N N . GLN B 1 230 ? -2.307 65 46 1 37.75 230 GLN B N 1
ATOM 3521 C CA . GLN B 1 230 ? -3.238 66.125 46.125 1 37.75 230 GLN B CA 1
ATOM 3522 C C . GLN B 1 230 ? -4.02 66 47.438 1 37.75 230 GLN B C 1
ATOM 3524 O O . GLN B 1 230 ? -4.848 66.875 47.719 1 37.75 230 GLN B O 1
ATOM 3529 N N . ARG B 1 231 ? -3.99 64.688 48.031 1 35.34 231 ARG B N 1
ATOM 3530 C CA . ARG B 1 231 ? -4.969 64.75 49.125 1 35.34 231 ARG B CA 1
ATOM 3531 C C . ARG B 1 231 ? -4.406 65.438 50.375 1 35.34 231 ARG B C 1
ATOM 3533 O O . ARG B 1 231 ? -4.945 65.25 51.469 1 35.34 231 ARG B O 1
ATOM 3540 N N . LEU B 1 232 ? -3.143 65.938 50.219 1 31.14 232 LEU B N 1
ATOM 3541 C CA . LEU B 1 232 ? -2.826 66.562 51.5 1 31.14 232 LEU B CA 1
ATOM 3542 C C . LEU B 1 232 ? -3.648 67.812 51.719 1 31.14 232 LEU B C 1
ATOM 3544 O O . LEU B 1 232 ? -3.684 68.688 50.844 1 31.14 232 LEU B O 1
ATOM 3548 N N . PRO B 1 233 ? -4.719 67.688 52.594 1 31.23 233 PRO B N 1
ATOM 3549 C CA . PRO B 1 233 ? -5.141 69 53.094 1 31.23 233 PRO B CA 1
ATOM 3550 C C . PRO B 1 233 ? -3.994 69.75 53.719 1 31.23 233 PRO B C 1
ATOM 3552 O O . PRO B 1 233 ? -3.018 69.188 54.188 1 31.23 233 PRO B O 1
#

InterPro domains:
  IPR000462 CDP-alcohol phosphatidyltransferase [PF01066] (1-149)
  IPR043130 CDP-alcohol phosphatidyltransferase, transmembrane domain [G3DSA:1.20.120.1760] (1-161)
  IPR048254 CDP-alcohol phosphatidyltransferase, conserved site [PS00379] (45-67)

pLDDT: mean 75.58, std 20.62, range [30.81, 96.81]

Solvent-accessible surface area (backbone atoms only — not comparable to full-atom values): 24976 Å² total; per-residue (Å²): 106,55,56,55,52,50,49,48,38,55,53,48,49,55,49,46,50,52,35,71,74,66,45,56,50,82,64,21,56,49,43,18,61,46,52,51,50,46,56,49,50,54,61,46,36,56,49,50,26,63,70,63,68,59,66,42,67,62,45,52,47,51,42,51,16,49,52,48,25,52,54,50,44,50,39,44,50,39,20,63,74,64,78,38,66,50,66,57,29,47,50,53,48,37,48,47,33,38,49,50,39,53,53,40,53,48,33,44,40,92,45,59,75,72,67,63,66,69,48,67,62,41,38,42,52,54,62,31,68,64,47,50,48,50,52,51,46,44,44,50,49,36,54,29,52,55,36,43,46,60,23,38,52,72,74,36,41,71,62,33,67,73,41,42,64,60,51,51,49,51,50,51,48,38,49,50,49,39,51,50,50,53,48,60,40,43,44,45,59,51,50,44,55,69,72,45,58,69,72,60,57,68,76,64,73,70,71,74,66,72,74,72,72,68,73,64,64,67,56,58,54,53,52,54,56,57,57,62,64,64,64,67,121,107,55,55,55,53,49,49,48,39,54,54,49,50,55,50,47,50,51,35,71,72,66,45,56,50,81,62,22,56,50,43,18,60,47,52,50,48,46,56,50,49,55,61,45,37,57,49,49,25,62,69,62,67,58,65,42,67,63,45,52,48,50,42,52,16,48,52,49,27,52,52,51,46,50,38,43,51,39,20,64,73,63,78,37,64,51,67,57,30,47,50,54,48,36,48,48,32,39,49,50,39,52,52,39,54,49,36,44,40,90,47,61,76,73,65,62,67,71,47,67,64,40,39,42,52,57,61,31,66,64,49,51,49,50,52,51,47,44,44,51,50,36,54,27,51,55,37,41,46,60,24,37,52,72,75,37,41,70,62,32,68,74,41,40,66,59,54,50,48,52,50,50,49,38,49,50,49,41,52,51,49,52,48,61,42,43,43,45,59,51,49,44,54,70,70,44,58,69,70,60,56,67,76,64,75,69,72,74,66,72,75,72,71,68,73,64,63,67,56,61,54,54,54,54,57,56,55,62,64,65,65,64,125

Radius of gyration: 29.53 Å; Cα contacts (8 Å, |Δi|>4): 406; chains: 2; bounding box: 51×114×76 Å

Organism: NCBI:txid111831

Foldseek 3Di:
DLQVLLVVLLVLLVVLLVCLPDNALVSLLVSLVSLVVSLVSLVVSVVVCVVVVVPDPVSVVSSVVSVVVSLLVLLCSCCVVVLDPNVLSVLLVVLCVVQVVLLVLLVPAPQPSPPQPPDPVLCCLQPPPVLVVVLSVLSSCLSSLSSNVSSCCVVVVVVCVVCVVVSVVVNVVSSVVNSVSSCSNSVSSVVSVVPVVVSNPRPDPPPPPPPPPDPCPVVVVVVVVVVVVVPPD/DLQVLLVVLLVLLVVLLVCLVDNALVSLLVSLVSLVVSLVSLVVSVVVCVVVVVPDPVSVVSSVVSVLVSLLVLLCSCCVVVLDPNVLSVLLVVLCVVLVVLLVLLVPAPQPSPPQPPDPVLCCLQPPPVLVVVLSVLSSCLSSLSSNVSSCCVVVVVVCVVCVVVSVVVNVVSSVVNSVSSCSNSVSSVVSVVPVVVSNPRPDPPPPPPPPPDPCPVVVVVVVVVVVVPPPD

Nearest PDB structures (foldseek):
  7drk-assembly1_B  TM=7.580E-01  e=2.997E-05  Staphylococcus aureus subsp. aureus N315
  4o6m-assembly1_A  TM=6.265E-01  e=7.175E-02  Archaeoglobus fulgidus DSM 4304
  4q7c-assembly1_B  TM=6.288E-01  e=9.490E-02  Archaeoglobus fulgidus DSM 4304
  4q7c-assembly1_A  TM=6.257E-01  e=1.739E-01  Archaeoglobus fulgidus DSM 4304
  7drk-assembly1_B  TM=7.579E-01  e=2.685E-05  Staphylococcus aureus subsp. aureus N315

Sequence (466 aa):
MANLITLARFCLLFLLIGMAYRAPAPWQLLDAPLVIFIIALDGLDGYVARRRGETSVFGSIFDIAVDRAVENVLWIVLGDLGLIPMWVAIVFVCRGAIVDTIRYAVMSGDATPFGIMHSPLGKMLVASRAMRGIYGGVKTATFAWVLLLQPLQMLAAAWWQRWSDVGNAVTSGLIGASVALCLLRGMPVVVEFVLDQRIIRPRGPAPLRPEVAAPDTNTTADVIATTDSQRLPMANLITLARFCLLFLLIGMAYRAPAPWQLLDAPLVIFIIALDGLDGYVARRRGETSVFGSIFDIAVDRAVENVLWIVLGDLGLIPMWVAIVFVCRGAIVDTIRYAVMSGDATPFGIMHSPLGKMLVASRAMRGIYGGVKTATFAWVLLLQPLQMLAAAWWQRWSDVGNAVTSGLIGASVALCLLRGMPVVVEFVLDQRIIRPRGPAPLRPEVAAPDTNTTADVIATTDSQRLP